Protein AF-0000000075697412 (afdb_homodimer)

Foldseek 3Di:
DFFEEEEQAQFLLLADPVVQCVLQVPFPRSSCLLNVLLVVVCVVDPDPVGHYDYQDADPDPPCVQQPDDLQATSVVSLLVSLLSLLVVCVVRVGQAYEYSYRAQLSQQNQLLVNCLVVPQQEAEEELDQAPLCDERPPPGRRNSSNRLNVLQVHYDPSNNVSGSHHYHLLRYEYEQHNDDDPVRVVVNVVSVHYYHHQVRLQVDLCVVVVSNVVSVHFEYAYEHEPLQEAVVQPNFASHHDHPHHHPVSVVRNVVVSVVRGPHRYYYYYGGGHSVVSVVVVVVVPDPPD/DDDEEEEQALFLLLADPVVQCVLQVPFPRSSCLLNVLLVVVCVVDPDPPHHYDYQDADPDPPCVQQPDDLQATSVVSLLVSLLSLLVVCVVVVHQAYEYSYRAQLSQQNVLLVNCLVQPPQEAEEEQDQAPLCDERPPPGRRNSSNRLNLLQVHYDPSNNVSGSHHDHLLRYEYEQHNDDDPVRVVVNVVSVHYYHHQVRLQVDLVVVVVSNVVSNHFEYAYEHEPLQEAVVQPNFASHHDHPHHHPVSVVRNVVVSVVPGPHRYYYYYGGGHSVVSVVVVVVVPDPPD

Solvent-accessible surface area (backbone atoms only — not comparable to full-atom values): 28966 Å² total; per-residue (Å²): 137,62,61,50,31,35,36,39,29,40,40,32,57,26,53,37,67,69,58,38,43,69,77,35,69,88,47,94,57,47,56,51,31,15,28,50,22,19,54,46,49,50,68,58,59,68,56,91,83,47,53,70,48,68,47,86,64,81,85,66,72,48,71,78,50,47,33,66,44,85,39,21,30,14,32,68,50,52,51,51,50,42,50,51,41,42,50,51,45,64,71,66,58,50,55,23,38,34,33,37,12,0,32,51,44,55,45,42,38,61,49,13,49,50,24,39,75,44,62,94,29,45,29,38,40,41,33,16,26,50,74,23,50,44,43,61,65,45,94,65,32,29,39,32,39,21,31,54,24,43,40,41,68,42,63,56,66,78,58,54,71,72,45,71,28,51,36,54,47,84,36,34,38,36,31,23,59,76,54,78,52,70,70,43,50,52,48,35,59,73,56,57,43,52,70,43,46,23,70,54,40,50,73,40,48,56,67,60,53,51,49,44,61,71,68,69,42,52,36,33,34,36,42,34,34,44,36,16,28,18,35,92,81,48,70,46,19,82,55,66,55,74,84,31,25,44,67,68,33,53,27,50,33,50,40,51,45,48,70,76,38,46,59,34,30,41,27,45,18,30,29,24,48,61,69,57,54,52,48,31,57,54,57,70,55,40,74,82,114,137,61,65,47,31,34,36,38,28,39,41,33,55,27,53,38,67,68,59,38,41,69,78,34,70,89,47,94,58,46,55,51,31,16,26,49,23,18,54,45,50,50,68,60,60,68,56,92,83,47,52,70,48,71,46,87,64,82,86,66,74,49,70,78,49,47,34,66,44,84,40,20,30,14,32,68,52,51,51,50,48,41,50,51,43,42,52,50,46,67,70,67,56,53,61,22,38,34,32,38,12,1,33,51,44,56,45,43,38,62,48,12,48,50,22,39,73,41,64,94,29,45,28,38,39,40,33,17,25,50,75,22,49,45,43,62,65,45,95,65,31,31,38,32,38,22,32,54,25,42,40,41,68,41,62,55,65,79,59,55,71,70,45,70,28,51,36,53,46,83,36,34,39,34,31,24,60,77,53,76,52,70,68,42,51,52,49,36,58,73,55,57,43,51,71,43,46,21,71,54,42,51,72,39,47,54,67,61,53,50,49,44,60,71,68,69,42,52,35,33,34,37,42,36,35,45,37,16,27,18,36,91,80,49,70,46,20,82,56,67,54,71,83,33,24,44,68,68,33,52,28,51,33,50,40,52,46,47,71,77,39,46,60,34,30,41,28,44,15,31,27,25,47,61,68,58,53,52,48,32,57,52,56,69,55,40,74,82,116

Organism: Trichomonas vaginalis (strain ATCC PRA-98 / G3) (NCBI:txid412133)

Sequence (578 aa):
MSETLRLLFPQWQGANSILLRTLAPDLKEPGFGYTLGSRMINLLVPDPNTKTATVPISMDESPEAIKTENGIFAYQEIKKNIQLALDILNKEHPKKVVTIGGECSVSLAPFAYMAGQHKDDTALIWVDAHPDINLPGNEYDGFHAMICAHAMGLGDEGILKLLPGTVSPKNTLMVGLRQFTDPAEKLRKELGIPYVSCDSANKSPDEVINWIKQSGKTKILVHLDLDALEPKDLWVALGNDPNGLHPSSVAKLLNAISKEFDLVALTIAEPFPREQMKFRSFLEELPLKMSETLRLLFPQWQGANSILLRTLAPDLKEPGFGYTLGSRMINLLVPDPNTKTATVPISMDESPEAIKTENGIFAYQEIKKNIQLALDILNKEHPKKVVTIGGECSVSLAPFAYMAGQHKDDTALIWVDAHPDINLPGNEYDGFHAMICAHAMGLGDEGILKLLPGTVSPKNTLMVGLRQFTDPAEKLRKELGIPYVSCDSANKSPDEVINWIKQSGKTKILVHLDLDALEPKDLWVALGNDPNGLHPSSVAKLLNAISKEFDLVALTIAEPFPREQMKFRSFLEELPLK

Secondary structure (DSSP, 8-state):
----EEEEE---TTS-HHHHHHH-TT-S-HHHHHHHHHHHHHHHS--TTSEEEE-------STTTT--BTTBTTHHHHHHHHHHHHHHHHHH--SSEEEEESSGGGGHHHHHHHHHHTTT-EEEEEESSS-----TTSS---GGGSHHHHHTT-S-HHHHTT-S----GGGEEEES-----HHHHHHHHHHT--EE-HHHHHH-THHHHHHHHHHT--EEEEEEEGGGB-TTT---SS---SS-B-HHHHHHHHHHHHHHSEEEEEEEE----HHHHHHHHHHHHS---/----EEEEE---TTS-HHHHHHH-TT-S-HHHHHHHHHHHHHHHS--TTSEEEE-------STTTT--BTTBTTHHHHHHHHHHHHHHHHHH--SSEEEEESSGGGGHHHHHHHHHHTTT-EEEEEESSS-----TTSS---GGGSHHHHHTT-S-HHHHTT-S----GGGEEEES-----HHHHHHHHHHT--EE-HHHHHH-THHHHHHHHHHT--EEEEEEEGGGB-TTT---SS---SS-B-HHHHHHHHHHHHHHSEEEEEEEE----HHHHHHHHHHHHS---

InterPro domains:
  IPR006035 Ureohydrolase [PF00491] (80-271)
  IPR006035 Ureohydrolase [PS51409] (1-289)
  IPR006035 Ureohydrolase [PTHR43782] (62-274)
  IPR023696 Ureohydrolase domain superfamily [SSF52768] (68-275)

Nearest PDB structures (foldseek):
  6ksy-assembly2_C-2  TM=8.943E-01  e=3.164E-24  Zymomonas mobilis subsp. mobilis ZM4 = ATCC 31821
  5zeh-assembly1_B  TM=8.118E-01  e=1.499E-17  Entamoeba histolytica
  5zeh-assembly1_A  TM=7.726E-01  e=4.976E-17  Entamoeba histolytica
  2ef4-assembly1_A  TM=7.203E-01  e=5.007E-14  Thermus thermophilus
  3pzl-assembly1_B  TM=6.270E-01  e=3.942E-10  Thermoplasma volcanium GSS1

pLDDT: mean 94.39, std 6.9, range [34.75, 98.94]

Structure (mmCIF, N/CA/C/O backbone):
data_AF-0000000075697412-model_v1
#
loop_
_entity.id
_entity.type
_entity.pdbx_description
1 polymer 'Arginase family protein'
#
loop_
_atom_site.group_PDB
_atom_site.id
_atom_site.type_symbol
_atom_site.label_atom_id
_atom_site.label_alt_id
_atom_site.label_comp_id
_atom_site.label_asym_id
_atom_site.label_entity_id
_atom_site.label_seq_id
_atom_site.pdbx_PDB_ins_code
_atom_site.Cartn_x
_atom_site.Cartn_y
_atom_site.Cartn_z
_atom_site.occupancy
_atom_site.B_iso_or_equiv
_atom_site.auth_seq_id
_atom_site.auth_comp_id
_atom_site.auth_asym_id
_atom_site.auth_atom_id
_atom_site.pdbx_PDB_model_num
ATOM 1 N N . MET A 1 1 ? -4.066 -34.062 10.148 1 35.75 1 MET A N 1
ATOM 2 C CA . MET A 1 1 ? -4.078 -33.812 8.711 1 35.75 1 MET A CA 1
ATOM 3 C C . MET A 1 1 ? -3.926 -32.312 8.406 1 35.75 1 MET A C 1
ATOM 5 O O . MET A 1 1 ? -4.719 -31.5 8.875 1 35.75 1 MET A O 1
ATOM 9 N N . SER A 1 2 ? -2.832 -31.719 7.887 1 47.72 2 SER A N 1
ATOM 10 C CA . SER A 1 2 ? -2.209 -30.453 8.242 1 47.72 2 SER A CA 1
ATOM 11 C C . SER A 1 2 ? -2.816 -29.297 7.453 1 47.72 2 SER A C 1
ATOM 13 O O . SER A 1 2 ? -3.326 -29.484 6.352 1 47.72 2 SER A O 1
ATOM 15 N N . GLU A 1 3 ? -2.637 -28.078 8.008 1 82.81 3 GLU A N 1
ATOM 16 C CA . GLU A 1 3 ? -2.945 -26.688 8.336 1 82.81 3 GLU A CA 1
ATOM 17 C C . GLU A 1 3 ? -2.248 -25.719 7.375 1 82.81 3 GLU A C 1
ATOM 19 O O . GLU A 1 3 ? -1.108 -25.969 6.969 1 82.81 3 GLU A O 1
ATOM 24 N N . THR A 1 4 ? -2.793 -24.969 6.48 1 94.56 4 THR A N 1
ATOM 25 C CA . THR A 1 4 ? -2.324 -24.031 5.469 1 94.56 4 THR A CA 1
ATOM 26 C C . THR A 1 4 ? -1.161 -23.203 6 1 94.56 4 THR A C 1
ATOM 28 O O . THR A 1 4 ? -1.212 -22.703 7.125 1 94.56 4 THR A O 1
ATOM 31 N N . LEU A 1 5 ? -0.033 -23.297 5.227 1 97.25 5 LEU A N 1
ATOM 32 C CA . LEU A 1 5 ? 1.074 -22.391 5.508 1 97.25 5 LEU A CA 1
ATOM 33 C C . LEU A 1 5 ? 1.019 -21.172 4.598 1 97.25 5 LEU A C 1
ATOM 35 O O . LEU A 1 5 ? 0.91 -21.297 3.375 1 97.25 5 LEU A O 1
ATOM 39 N N . ARG A 1 6 ? 0.982 -20.062 5.211 1 96.94 6 ARG A N 1
ATOM 40 C CA . ARG A 1 6 ? 1.225 -18.828 4.465 1 96.94 6 ARG A CA 1
ATOM 41 C C . ARG A 1 6 ? 2.719 -18.562 4.336 1 96.94 6 ARG A C 1
ATOM 43 O O . ARG A 1 6 ? 3.402 -18.328 5.336 1 96.94 6 ARG A O 1
ATOM 50 N N . LEU A 1 7 ? 3.225 -18.594 3.166 1 97.12 7 LEU A N 1
ATOM 51 C CA . LEU A 1 7 ? 4.645 -18.391 2.887 1 97.12 7 LEU A CA 1
ATOM 52 C C . LEU A 1 7 ? 4.887 -17 2.289 1 97.12 7 LEU A C 1
ATOM 54 O O . LEU A 1 7 ? 4.555 -16.75 1.128 1 97.12 7 LEU A O 1
ATOM 58 N N . LEU A 1 8 ? 5.367 -16.109 3.078 1 96.62 8 LEU A N 1
ATOM 59 C CA . LEU A 1 8 ? 5.789 -14.797 2.578 1 96.62 8 LEU A CA 1
ATOM 60 C C . LEU A 1 8 ? 7.148 -14.898 1.891 1 96.62 8 LEU A C 1
ATOM 62 O O . LEU A 1 8 ? 8.148 -15.258 2.521 1 96.62 8 LEU A O 1
ATOM 66 N N . PHE A 1 9 ? 7.164 -14.609 0.629 1 98.06 9 PHE A N 1
ATOM 67 C CA . PHE A 1 9 ? 8.344 -14.797 -0.2 1 98.06 9 PHE A CA 1
ATOM 68 C C . PHE A 1 9 ? 8.641 -13.555 -1.027 1 98.06 9 PHE A C 1
ATOM 70 O O . PHE A 1 9 ? 8.438 -13.547 -2.244 1 98.06 9 PHE A O 1
ATOM 77 N N . PRO A 1 10 ? 9.203 -12.461 -0.379 1 97.06 10 PRO A N 1
ATOM 78 C CA . PRO A 1 10 ? 9.336 -11.156 -1.026 1 97.06 10 PRO A CA 1
ATOM 79 C C . PRO A 1 10 ? 10.547 -11.078 -1.956 1 97.06 10 PRO A C 1
ATOM 81 O O . PRO A 1 10 ? 11.305 -10.109 -1.907 1 97.06 10 PRO A O 1
ATOM 84 N N . GLN A 1 11 ? 10.68 -12.078 -2.801 1 97.31 11 GLN A N 1
ATOM 85 C CA . GLN A 1 11 ? 11.82 -12.156 -3.709 1 97.31 11 GLN A CA 1
ATOM 86 C C . GLN A 1 11 ? 11.656 -11.188 -4.883 1 97.31 11 GLN A C 1
ATOM 88 O O . GLN A 1 11 ? 10.57 -11.07 -5.445 1 97.31 11 GLN A O 1
ATOM 93 N N . TRP A 1 12 ? 12.789 -10.461 -5.191 1 95.62 12 TRP A N 1
ATOM 94 C CA . TRP A 1 12 ? 12.781 -9.508 -6.301 1 95.62 12 TRP A CA 1
ATOM 95 C C . TRP A 1 12 ? 13.766 -9.938 -7.387 1 95.62 12 TRP A C 1
ATOM 97 O O . TRP A 1 12 ? 13.68 -9.477 -8.523 1 95.62 12 TRP A O 1
ATOM 107 N N . GLN A 1 13 ? 14.57 -10.844 -7.148 1 95.69 13 GLN A N 1
ATOM 108 C CA . GLN A 1 13 ? 15.773 -11.109 -7.926 1 95.69 13 GLN A CA 1
ATOM 109 C C . GLN A 1 13 ? 15.445 -11.836 -9.227 1 95.69 13 GLN A C 1
ATOM 111 O O . GLN A 1 13 ? 16.281 -11.945 -10.117 1 95.69 13 GLN A O 1
ATOM 116 N N . GLY A 1 14 ? 14.273 -12.336 -9.336 1 95.56 14 GLY A N 1
ATOM 117 C CA . GLY A 1 14 ? 13.914 -12.984 -10.578 1 95.56 14 GLY A CA 1
ATOM 118 C C . GLY A 1 14 ? 13.828 -12.023 -11.75 1 95.56 14 GLY A C 1
ATOM 119 O O . GLY A 1 14 ? 13.883 -12.438 -12.914 1 95.56 14 GLY A O 1
ATOM 120 N N . ALA A 1 15 ? 13.578 -10.797 -11.398 1 92.06 15 ALA A N 1
ATOM 121 C CA . ALA A 1 15 ? 13.469 -9.781 -12.445 1 92.06 15 ALA A CA 1
ATOM 122 C C . ALA A 1 15 ? 14.789 -9.039 -12.625 1 92.06 15 ALA A C 1
ATOM 124 O O . ALA A 1 15 ? 15.359 -8.531 -11.656 1 92.06 15 ALA A O 1
ATOM 125 N N . ASN A 1 16 ? 15.266 -9.031 -13.805 1 85.62 16 ASN A N 1
ATOM 126 C CA . ASN A 1 16 ? 16.5 -8.32 -14.109 1 85.62 16 ASN A CA 1
ATOM 127 C C . ASN A 1 16 ? 16.375 -6.824 -13.859 1 85.62 16 ASN A C 1
ATOM 129 O O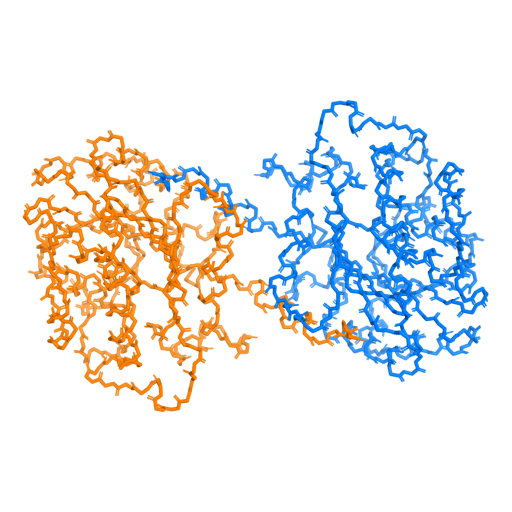 . ASN A 1 16 ? 15.391 -6.203 -14.273 1 85.62 16 ASN A O 1
ATOM 133 N N . SER A 1 17 ? 17.453 -6.293 -13.25 1 78 17 SER A N 1
ATOM 134 C CA . SER A 1 17 ? 17.438 -4.891 -12.836 1 78 17 SER A CA 1
ATOM 135 C C . SER A 1 17 ? 17.312 -3.963 -14.039 1 78 17 SER A C 1
ATOM 137 O O . SER A 1 17 ? 16.688 -2.91 -13.961 1 78 17 SER A O 1
ATOM 139 N N . ILE A 1 18 ? 17.922 -4.402 -15.109 1 78.44 18 ILE A N 1
ATOM 140 C CA . ILE A 1 18 ? 17.891 -3.57 -16.312 1 78.44 18 ILE A CA 1
ATOM 141 C C . ILE A 1 18 ? 16.469 -3.459 -16.844 1 78.44 18 ILE A C 1
ATOM 143 O O . ILE A 1 18 ? 16 -2.361 -17.156 1 78.44 18 ILE A O 1
ATOM 147 N N . LEU A 1 19 ? 15.805 -4.57 -16.906 1 80.38 19 LEU A N 1
ATOM 148 C CA . LEU A 1 19 ? 14.422 -4.562 -17.359 1 80.38 19 LEU A CA 1
ATOM 149 C C . LEU A 1 19 ? 13.555 -3.713 -16.422 1 80.38 19 LEU A C 1
ATOM 151 O O . LEU A 1 19 ? 12.734 -2.916 -16.891 1 80.38 19 LEU A O 1
ATOM 155 N N . LEU A 1 20 ? 13.742 -3.848 -15.148 1 83.31 20 LEU A N 1
ATOM 156 C CA . LEU A 1 20 ? 12.945 -3.113 -14.172 1 83.31 20 LEU A CA 1
ATOM 157 C C . LEU A 1 20 ? 13.148 -1.609 -14.328 1 83.31 20 LEU A C 1
ATOM 159 O O . LEU A 1 20 ? 12.18 -0.841 -14.273 1 83.31 20 LEU A O 1
ATOM 163 N N . ARG A 1 21 ? 14.352 -1.241 -14.578 1 82.69 21 ARG A N 1
ATOM 164 C CA . ARG A 1 21 ? 14.656 0.177 -14.75 1 82.69 21 ARG A CA 1
ATOM 165 C C . ARG A 1 21 ? 14.047 0.72 -16.031 1 82.69 21 ARG A C 1
ATOM 167 O O . ARG A 1 21 ? 13.648 1.886 -16.094 1 82.69 21 ARG A O 1
ATOM 174 N N . THR A 1 22 ? 13.945 -0.164 -16.984 1 82.69 22 THR A N 1
ATOM 175 C CA . THR A 1 22 ? 13.336 0.23 -18.25 1 82.69 22 THR A CA 1
ATOM 176 C C . THR A 1 22 ? 11.828 0.414 -18.094 1 82.69 22 THR A C 1
ATOM 178 O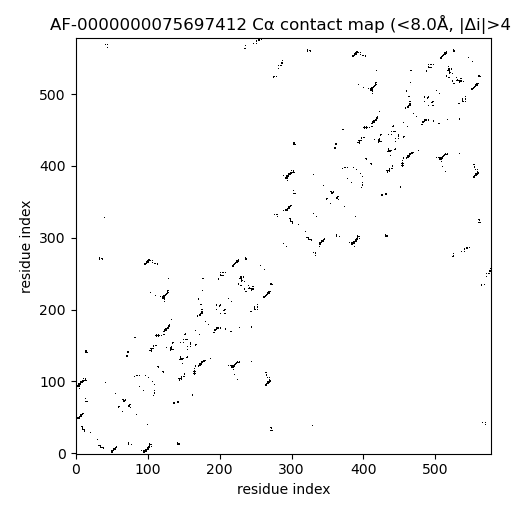 O . THR A 1 22 ? 11.25 1.361 -18.625 1 82.69 22 THR A O 1
ATOM 181 N N . LEU A 1 23 ? 11.234 -0.452 -17.328 1 81.94 23 LEU A N 1
ATOM 182 C CA . LEU A 1 23 ? 9.781 -0.455 -17.172 1 81.94 23 LEU A CA 1
ATOM 183 C C . LEU A 1 23 ? 9.344 0.571 -16.141 1 81.94 23 LEU A C 1
ATOM 185 O O . LEU A 1 23 ? 8.188 1 -16.141 1 81.94 23 LEU A O 1
ATOM 189 N N . ALA A 1 24 ? 10.227 0.99 -15.242 1 84.62 24 ALA A N 1
ATOM 190 C CA . ALA A 1 24 ? 9.93 1.959 -14.195 1 84.62 24 ALA A CA 1
ATOM 191 C C . ALA A 1 24 ? 11.086 2.938 -14 1 84.62 24 ALA A C 1
ATOM 193 O O . ALA A 1 24 ? 11.68 3.002 -12.922 1 84.62 24 ALA A O 1
ATOM 194 N N . PRO A 1 25 ? 11.297 3.768 -15.008 1 82.62 25 PRO A N 1
ATOM 195 C CA . PRO A 1 25 ? 12.461 4.656 -14.961 1 82.62 25 PRO A CA 1
ATOM 196 C C . PRO A 1 25 ? 12.344 5.73 -13.883 1 82.62 25 PRO A C 1
ATOM 198 O O . PRO A 1 25 ? 13.352 6.309 -13.477 1 82.62 25 PRO A O 1
ATOM 201 N N . ASP A 1 26 ? 11.203 5.906 -13.422 1 82.94 26 ASP A N 1
ATOM 202 C CA . ASP A 1 26 ? 10.969 6.988 -12.469 1 82.94 26 ASP A CA 1
ATOM 203 C C . ASP A 1 26 ? 11.203 6.516 -11.031 1 82.94 26 ASP A C 1
ATOM 205 O O . ASP A 1 26 ? 11.219 7.324 -10.102 1 82.94 26 ASP A O 1
ATOM 209 N N . LEU A 1 27 ? 11.438 5.199 -10.906 1 86.19 27 LEU A N 1
ATOM 210 C CA . LEU A 1 27 ? 11.578 4.645 -9.562 1 86.19 27 LEU A CA 1
ATOM 211 C C . LEU A 1 27 ? 13.047 4.418 -9.227 1 86.19 27 LEU A C 1
ATOM 213 O O . LEU A 1 27 ? 13.812 3.918 -10.055 1 86.19 27 LEU A O 1
ATOM 217 N N . LYS A 1 28 ? 13.477 4.816 -8.016 1 80.38 28 LYS A N 1
ATOM 218 C CA . LYS A 1 28 ? 14.859 4.727 -7.559 1 80.38 28 LYS A CA 1
ATOM 219 C C . LYS A 1 28 ? 15.297 3.273 -7.406 1 80.38 28 LYS A C 1
ATOM 221 O O . LYS A 1 28 ? 16.391 2.9 -7.828 1 80.38 28 LYS A O 1
ATOM 226 N N . GLU A 1 29 ? 14.523 2.354 -6.844 1 83.94 29 GLU A N 1
ATOM 227 C CA . GLU A 1 29 ? 14.805 0.948 -6.57 1 83.94 29 GLU A CA 1
ATOM 228 C C . GLU A 1 29 ? 13.656 0.054 -7.016 1 83.94 29 GLU A C 1
ATOM 230 O O . GLU A 1 29 ? 12.961 -0.53 -6.18 1 83.94 29 GLU A O 1
ATOM 235 N N . PRO A 1 30 ? 13.648 -0.165 -8.305 1 84.06 30 PRO A N 1
ATOM 236 C CA . PRO A 1 30 ? 12.469 -0.869 -8.797 1 84.06 30 PRO A CA 1
ATOM 237 C C . PRO A 1 30 ? 12.375 -2.303 -8.281 1 84.06 30 PRO A C 1
ATOM 239 O O . PRO A 1 30 ? 11.273 -2.822 -8.078 1 84.06 30 PRO A O 1
ATOM 242 N N . GLY A 1 31 ? 13.516 -2.934 -8.109 1 85.06 31 GLY A N 1
ATOM 243 C CA . GLY A 1 31 ? 13.461 -4.281 -7.562 1 85.06 31 GLY A CA 1
ATOM 244 C C . GLY A 1 31 ? 12.766 -4.352 -6.219 1 85.06 31 GLY A C 1
ATOM 245 O O . GLY A 1 31 ? 12.062 -5.32 -5.934 1 85.06 31 GLY A O 1
ATOM 246 N N . PHE A 1 32 ? 12.875 -3.314 -5.457 1 88.31 32 PHE A N 1
ATOM 247 C CA . PHE A 1 32 ? 12.242 -3.23 -4.145 1 88.31 32 PHE A CA 1
ATOM 248 C C . PHE A 1 32 ? 10.727 -3.256 -4.27 1 88.31 32 PHE A C 1
ATOM 250 O O . PHE A 1 32 ? 10.023 -3.594 -3.314 1 88.31 32 PHE A O 1
ATOM 257 N N . GLY A 1 33 ? 10.328 -2.92 -5.441 1 92.62 33 GLY A N 1
ATOM 258 C CA . GLY A 1 33 ? 8.891 -2.918 -5.672 1 92.62 33 GLY A CA 1
ATOM 259 C C . GLY A 1 33 ? 8.242 -4.27 -5.426 1 92.62 33 GLY A C 1
ATOM 260 O O . GLY A 1 33 ? 7.164 -4.348 -4.836 1 92.62 33 GLY A O 1
ATOM 261 N N . TYR A 1 34 ? 8.914 -5.289 -5.773 1 94.44 34 TYR A N 1
ATOM 262 C CA . TYR A 1 34 ? 8.375 -6.629 -5.578 1 94.44 34 TYR A CA 1
ATOM 263 C C . TYR A 1 34 ? 8.375 -7.012 -4.102 1 94.44 34 TYR A C 1
ATOM 265 O O . TYR A 1 34 ? 7.445 -7.66 -3.621 1 94.44 34 TYR A O 1
ATOM 273 N N . THR A 1 35 ? 9.414 -6.602 -3.461 1 94.19 35 THR A N 1
ATOM 274 C CA . THR A 1 35 ? 9.484 -6.84 -2.023 1 94.19 35 THR A CA 1
ATOM 275 C C . THR A 1 35 ? 8.375 -6.082 -1.298 1 94.19 35 THR A C 1
ATOM 277 O O . THR A 1 35 ? 7.641 -6.66 -0.497 1 94.19 35 THR A O 1
ATOM 280 N N . LEU A 1 36 ? 8.25 -4.848 -1.638 1 93.62 36 LEU A N 1
ATOM 281 C CA . LEU A 1 36 ? 7.23 -4.012 -1.012 1 93.62 36 LEU A CA 1
ATOM 282 C C . LEU A 1 36 ? 5.832 -4.539 -1.32 1 93.62 36 LEU A C 1
ATOM 284 O O . LEU A 1 36 ? 4.969 -4.574 -0.44 1 93.62 36 LEU A O 1
ATOM 288 N N . GLY A 1 37 ? 5.637 -4.898 -2.568 1 94.81 37 GLY A N 1
ATOM 289 C CA . GLY A 1 37 ? 4.34 -5.43 -2.967 1 94.81 37 GLY A CA 1
ATOM 290 C C . GLY A 1 37 ? 3.92 -6.645 -2.164 1 94.81 37 GLY A C 1
ATOM 291 O O . GLY A 1 37 ? 2.779 -6.73 -1.708 1 94.81 37 GLY A O 1
ATOM 292 N N . SER A 1 38 ? 4.816 -7.535 -2.014 1 93.81 38 SER A N 1
ATOM 293 C CA . SER A 1 38 ? 4.543 -8.734 -1.233 1 93.81 38 SER A CA 1
ATOM 294 C C . SER A 1 38 ? 4.215 -8.391 0.216 1 93.81 38 SER A C 1
ATOM 296 O O . SER A 1 38 ? 3.246 -8.906 0.778 1 93.81 38 SER A O 1
ATOM 298 N N . ARG A 1 39 ? 4.957 -7.5 0.779 1 90.94 39 ARG A N 1
ATOM 299 C CA . ARG A 1 39 ? 4.742 -7.102 2.166 1 90.94 39 ARG A CA 1
ATOM 300 C C . ARG A 1 39 ? 3.391 -6.414 2.338 1 90.94 39 ARG A C 1
ATOM 302 O O . ARG A 1 39 ? 2.74 -6.562 3.375 1 90.94 39 ARG A O 1
ATOM 309 N N . MET A 1 40 ? 3.041 -5.73 1.374 1 92.62 40 MET A N 1
ATOM 310 C CA . MET A 1 40 ? 1.782 -4.992 1.441 1 92.62 40 MET A CA 1
ATOM 311 C C . MET A 1 40 ? 0.592 -5.945 1.443 1 92.62 40 MET A C 1
ATOM 313 O O . MET A 1 40 ? -0.424 -5.676 2.088 1 92.62 40 MET A O 1
ATOM 317 N N . ILE A 1 41 ? 0.691 -7.055 0.687 1 92.44 41 ILE A N 1
ATOM 318 C CA . ILE A 1 41 ? -0.402 -8.023 0.676 1 92.44 41 ILE A CA 1
ATOM 319 C C . ILE A 1 41 ? -0.656 -8.531 2.094 1 92.44 41 ILE A C 1
ATOM 321 O O . ILE A 1 41 ? -1.808 -8.68 2.508 1 92.44 41 ILE A O 1
ATOM 325 N N . ASN A 1 42 ? 0.403 -8.711 2.727 1 83.88 42 ASN A N 1
ATOM 326 C CA . ASN A 1 42 ? 0.265 -9.156 4.109 1 83.88 42 ASN A CA 1
ATOM 327 C C . ASN A 1 42 ? -0.454 -8.117 4.965 1 83.88 42 ASN A C 1
ATOM 329 O O . ASN A 1 42 ? -1.178 -8.461 5.898 1 83.88 42 ASN A O 1
ATOM 333 N N . LEU A 1 43 ? -0.295 -6.859 4.699 1 87.06 43 LEU A N 1
ATOM 334 C CA . LEU A 1 43 ? -0.981 -5.777 5.398 1 87.06 43 LEU A CA 1
ATOM 335 C C . LEU A 1 43 ? -2.447 -5.707 4.984 1 87.06 43 LEU A C 1
ATOM 337 O O . LEU A 1 43 ? -3.316 -5.414 5.809 1 87.06 43 LEU A O 1
ATOM 341 N N . LEU A 1 44 ? -2.67 -5.98 3.773 1 91.69 44 LEU A N 1
ATOM 342 C CA . LEU A 1 44 ? -4.012 -5.855 3.213 1 91.69 44 LEU A CA 1
ATOM 343 C C . LEU A 1 44 ? -4.91 -6.984 3.699 1 91.69 44 LEU A C 1
ATOM 345 O O . LEU A 1 44 ? -6.098 -6.77 3.965 1 91.69 44 LEU A O 1
ATOM 349 N N . VAL A 1 45 ? -4.391 -8.141 3.799 1 89.44 45 VAL A N 1
ATOM 350 C CA . VAL A 1 45 ? -5.191 -9.281 4.23 1 89.44 45 VAL A CA 1
ATOM 351 C C . VAL A 1 45 ? -4.453 -10.047 5.328 1 89.44 45 VAL A C 1
ATOM 353 O O . VAL A 1 45 ? -4.023 -11.188 5.121 1 89.44 45 VAL A O 1
ATOM 356 N N . PRO A 1 46 ? -4.469 -9.398 6.461 1 79.44 46 PRO A N 1
ATOM 357 C CA . PRO A 1 46 ? -3.869 -10.109 7.59 1 79.44 46 PRO A CA 1
ATOM 358 C C . PRO A 1 46 ? -4.695 -11.312 8.031 1 79.44 46 PRO A C 1
ATOM 360 O O . PRO A 1 46 ? -5.926 -11.297 7.918 1 79.44 46 PRO A O 1
ATOM 363 N N . ASP A 1 47 ? -4.023 -12.406 8.328 1 82.81 47 ASP A N 1
ATOM 364 C CA . ASP A 1 47 ? -4.66 -13.578 8.906 1 82.81 47 ASP A CA 1
ATOM 365 C C . ASP A 1 47 ? -3.838 -14.125 10.07 1 82.81 47 ASP A C 1
ATOM 367 O O . ASP A 1 47 ? -2.969 -14.984 9.883 1 82.81 47 ASP A O 1
ATOM 371 N N . PRO A 1 48 ? -4.176 -13.703 11.227 1 77.69 48 PRO A N 1
ATOM 372 C CA . PRO A 1 48 ? -3.385 -14.125 12.391 1 77.69 48 PRO A CA 1
ATOM 373 C C . PRO A 1 48 ? -3.582 -15.602 12.734 1 77.69 48 PRO A C 1
ATOM 375 O O . PRO A 1 48 ? -2.818 -16.156 13.523 1 77.69 48 PRO A O 1
ATOM 378 N N . ASN A 1 49 ? -4.516 -16.203 12.141 1 85.69 49 ASN A N 1
ATOM 379 C CA . ASN A 1 49 ? -4.816 -17.578 12.5 1 85.69 49 ASN A CA 1
ATOM 380 C C . ASN A 1 49 ? -4.047 -18.578 11.633 1 85.69 49 ASN A C 1
ATOM 382 O O . ASN A 1 49 ? -3.953 -19.75 11.961 1 85.69 49 ASN A O 1
ATOM 386 N N . THR A 1 50 ? -3.543 -18.078 10.586 1 88.06 50 THR A N 1
ATOM 387 C CA . THR A 1 50 ? -2.777 -18.953 9.695 1 88.06 50 THR A CA 1
ATOM 388 C C . THR A 1 50 ? -1.283 -18.844 9.992 1 88.06 50 THR A C 1
ATOM 390 O O . THR A 1 50 ? -0.757 -17.75 10.18 1 88.06 50 THR A O 1
ATOM 393 N N . LYS A 1 51 ? -0.724 -20.047 10.164 1 93.56 51 LYS A N 1
ATOM 394 C CA . LYS A 1 51 ? 0.724 -20.047 10.352 1 93.56 51 LYS A CA 1
ATOM 395 C C . LYS A 1 51 ? 1.431 -19.375 9.18 1 93.56 51 LYS A C 1
ATOM 397 O O . LYS A 1 51 ? 1.148 -19.672 8.023 1 93.56 51 LYS A O 1
ATOM 402 N N . THR A 1 52 ? 2.303 -18.406 9.492 1 94 52 THR A N 1
ATOM 403 C CA . THR A 1 52 ? 3.008 -17.641 8.469 1 94 52 THR A CA 1
ATOM 404 C C . THR A 1 52 ? 4.52 -17.797 8.625 1 94 52 THR A C 1
ATOM 406 O O . THR A 1 52 ? 5.039 -17.75 9.742 1 94 52 THR A O 1
ATOM 409 N N . ALA A 1 53 ? 5.219 -18.125 7.574 1 96.19 53 ALA A N 1
ATOM 410 C CA . ALA A 1 53 ? 6.68 -18.125 7.523 1 96.19 53 ALA A CA 1
ATOM 411 C C . ALA A 1 53 ? 7.195 -17.203 6.43 1 96.19 53 ALA A C 1
ATOM 413 O O . ALA A 1 53 ? 6.57 -17.078 5.371 1 96.19 53 ALA A O 1
ATOM 414 N N . THR A 1 54 ? 8.297 -16.578 6.684 1 96.81 54 THR A N 1
ATOM 415 C CA . THR A 1 54 ? 8.883 -15.641 5.73 1 96.81 54 THR A CA 1
ATOM 416 C C . THR A 1 54 ? 10.234 -16.156 5.238 1 96.81 54 THR A C 1
ATOM 418 O O . THR A 1 54 ? 11.086 -16.547 6.039 1 96.81 54 THR A O 1
ATOM 421 N N . VAL A 1 55 ? 10.391 -16.219 3.934 1 98.31 55 VAL A N 1
ATOM 422 C CA . VAL A 1 55 ? 11.703 -16.516 3.359 1 98.31 55 VAL A CA 1
ATOM 423 C C . VAL A 1 55 ? 12.594 -15.281 3.451 1 98.31 55 VAL A C 1
ATOM 425 O O . VAL A 1 55 ? 12.25 -14.219 2.932 1 98.31 55 VAL A O 1
ATOM 428 N N . PRO A 1 56 ? 13.695 -15.367 4.105 1 97.5 56 PRO A N 1
ATOM 429 C CA . PRO A 1 56 ? 14.578 -14.203 4.219 1 97.5 56 PRO A CA 1
ATOM 430 C C . PRO A 1 56 ? 15.281 -13.859 2.904 1 97.5 56 PRO A C 1
ATOM 432 O O . PRO A 1 56 ? 16.141 -14.617 2.447 1 97.5 56 PRO A O 1
ATOM 435 N N . ILE A 1 57 ? 14.93 -12.812 2.307 1 96.94 57 ILE A N 1
ATOM 436 C CA . ILE A 1 57 ? 15.453 -12.422 1.002 1 96.94 57 ILE A CA 1
ATOM 437 C C . ILE A 1 57 ? 16.453 -11.281 1.168 1 96.94 57 ILE A C 1
ATOM 439 O O . ILE A 1 57 ? 16.156 -10.273 1.816 1 96.94 57 ILE A O 1
ATOM 443 N N . SER A 1 58 ? 17.594 -11.406 0.579 1 94.62 58 SER A N 1
ATOM 444 C CA . SER A 1 58 ? 18.625 -10.359 0.592 1 94.62 58 SER A CA 1
ATOM 445 C C . SER A 1 58 ? 18.266 -9.234 -0.366 1 94.62 58 SER A C 1
ATOM 447 O O . SER A 1 58 ? 17.766 -9.477 -1.466 1 94.62 58 SER A O 1
ATOM 449 N N . MET A 1 59 ? 18.578 -7.98 0.068 1 90.62 59 MET A N 1
ATOM 450 C CA . MET A 1 59 ? 18.391 -6.824 -0.806 1 90.62 59 MET A CA 1
ATOM 451 C C . MET A 1 59 ? 19.719 -6.363 -1.387 1 90.62 59 MET A C 1
ATOM 453 O O . MET A 1 59 ? 19.812 -5.266 -1.936 1 90.62 59 MET A O 1
ATOM 457 N N . ASP A 1 60 ? 20.75 -7.242 -1.274 1 91.06 60 ASP A N 1
ATOM 458 C CA . ASP A 1 60 ? 22.078 -6.938 -1.8 1 91.06 60 ASP A CA 1
ATOM 459 C C . ASP A 1 60 ? 22.062 -6.832 -3.322 1 91.06 60 ASP A C 1
ATOM 461 O O . ASP A 1 60 ? 21.703 -7.789 -4.012 1 91.06 60 ASP A O 1
ATOM 465 N N . GLU A 1 61 ? 22.469 -5.668 -3.848 1 88.94 61 GLU A N 1
ATOM 466 C CA . GLU A 1 61 ? 22.484 -5.438 -5.289 1 88.94 61 GLU A CA 1
ATOM 467 C C . GLU A 1 61 ? 23.906 -5.32 -5.816 1 88.94 61 GLU A C 1
ATOM 469 O O . GLU A 1 61 ? 24.125 -4.801 -6.91 1 88.94 61 GLU A O 1
ATOM 474 N N . SER A 1 62 ? 24.828 -5.703 -4.945 1 92.75 62 SER A N 1
ATOM 475 C CA . SER A 1 62 ? 26.203 -5.676 -5.422 1 92.75 62 SER A CA 1
ATOM 476 C C . SER A 1 62 ? 26.359 -6.492 -6.699 1 92.75 62 SER A C 1
ATOM 478 O O . SER A 1 62 ? 25.578 -7.402 -6.965 1 92.75 62 SER A O 1
ATOM 480 N N . PRO A 1 63 ? 27.344 -6.148 -7.52 1 93.5 63 PRO A N 1
ATOM 481 C CA . PRO A 1 63 ? 27.562 -6.891 -8.766 1 93.5 63 PRO A CA 1
ATOM 482 C C . PRO A 1 63 ? 27.688 -8.398 -8.539 1 93.5 63 PRO A C 1
ATOM 484 O O . PRO A 1 63 ? 27.203 -9.18 -9.367 1 93.5 63 PRO A O 1
ATOM 487 N N . GLU A 1 64 ? 28.234 -8.789 -7.438 1 95.25 64 GLU A N 1
ATOM 488 C CA . GLU A 1 64 ? 28.391 -10.211 -7.129 1 95.25 64 GLU A CA 1
ATOM 489 C C . GLU A 1 64 ? 27.031 -10.844 -6.809 1 95.25 64 GLU A C 1
ATOM 491 O O . GLU A 1 64 ? 26.734 -11.953 -7.254 1 95.25 64 GLU A O 1
ATOM 496 N N . ALA A 1 65 ? 26.219 -10.18 -6.129 1 93.44 65 ALA A N 1
ATOM 497 C CA . ALA A 1 65 ? 24.922 -10.695 -5.68 1 93.44 65 ALA A CA 1
ATOM 498 C C . ALA A 1 65 ? 23.953 -10.844 -6.848 1 93.44 65 ALA A C 1
ATOM 500 O O . ALA A 1 65 ? 23.109 -11.734 -6.848 1 93.44 65 ALA A O 1
ATOM 501 N N . ILE A 1 66 ? 24.141 -9.992 -7.891 1 93.94 66 ILE A N 1
ATOM 502 C CA . ILE A 1 66 ? 23.172 -9.992 -8.969 1 93.94 66 ILE A CA 1
ATOM 503 C C . ILE A 1 66 ? 23.812 -10.523 -10.25 1 93.94 66 ILE A C 1
ATOM 505 O O . ILE A 1 66 ? 23.297 -10.289 -11.352 1 93.94 66 ILE A O 1
ATOM 509 N N . LYS A 1 67 ? 24.875 -11.188 -10.125 1 95.5 67 LYS A N 1
ATOM 510 C CA . LYS A 1 67 ? 25.609 -11.703 -11.273 1 95.5 67 LYS A CA 1
ATOM 511 C C . LYS A 1 67 ? 24.797 -12.75 -12.031 1 95.5 67 LYS A C 1
ATOM 513 O O . LYS A 1 67 ? 24.188 -13.617 -11.422 1 95.5 67 LYS A O 1
ATOM 518 N N . THR A 1 68 ? 24.75 -12.602 -13.344 1 96.31 68 THR A N 1
ATOM 519 C CA . THR A 1 68 ? 24.141 -13.625 -14.188 1 96.31 68 THR A CA 1
ATOM 520 C C . THR A 1 68 ? 25.062 -14.828 -14.328 1 96.31 68 THR A C 1
ATOM 522 O O . THR A 1 68 ? 26.25 -14.68 -14.648 1 96.31 68 THR A O 1
ATOM 525 N N . GLU A 1 69 ? 24.594 -15.93 -13.906 1 97.25 69 GLU A N 1
ATOM 526 C CA . GL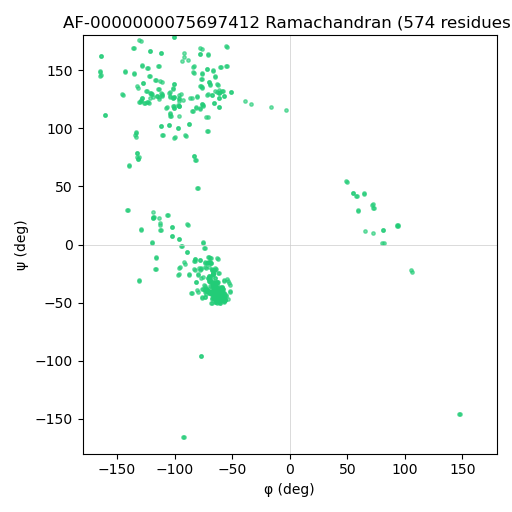U A 1 69 ? 25.25 -17.219 -14.117 1 97.25 69 GLU A CA 1
ATOM 527 C C . GLU A 1 69 ? 24.312 -18.234 -14.734 1 97.25 69 GLU A C 1
ATOM 529 O O . GLU A 1 69 ? 23.109 -18.25 -14.414 1 97.25 69 GLU A O 1
ATOM 534 N N . ASN A 1 70 ? 24.812 -19.047 -15.719 1 97.25 70 ASN A N 1
ATOM 535 C CA . ASN A 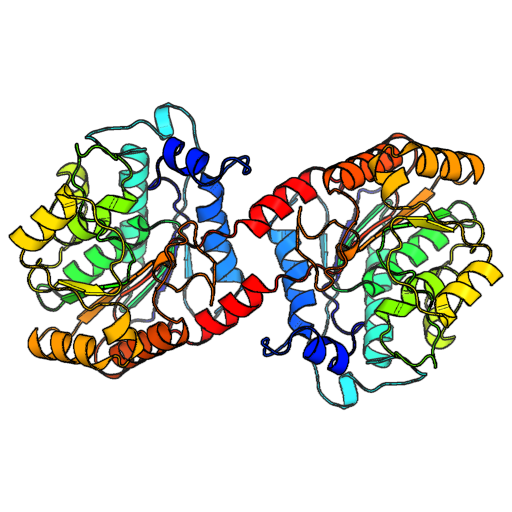1 70 ? 24.031 -20.094 -16.391 1 97.25 70 ASN A CA 1
ATOM 536 C C . ASN A 1 70 ? 22.797 -19.516 -17.078 1 97.25 70 ASN A C 1
ATOM 538 O O . ASN A 1 70 ? 21.734 -20.125 -17.062 1 97.25 70 ASN A O 1
ATOM 542 N N . GLY A 1 71 ? 22.969 -18.234 -17.484 1 96.5 71 GLY A N 1
ATOM 543 C CA . GLY A 1 71 ? 21.891 -17.609 -18.234 1 96.5 71 GLY A CA 1
ATOM 544 C C . GLY A 1 71 ? 20.781 -17.094 -17.359 1 96.5 71 GLY A C 1
ATOM 545 O O . GLY A 1 71 ? 19.703 -16.75 -17.844 1 96.5 71 GLY A O 1
ATOM 546 N N . ILE A 1 72 ? 20.984 -17.016 -16.062 1 97.56 72 ILE A N 1
ATOM 547 C CA . ILE A 1 72 ? 19.953 -16.594 -15.117 1 97.56 72 ILE A CA 1
ATOM 548 C C . ILE A 1 72 ? 20.484 -15.438 -14.266 1 97.56 72 ILE A C 1
ATOM 550 O O . ILE A 1 72 ? 21.531 -15.57 -13.609 1 97.56 72 ILE A O 1
ATOM 554 N N . PHE A 1 73 ? 19.812 -14.312 -14.305 1 96.38 73 PHE A N 1
ATOM 555 C CA . PHE A 1 73 ? 20.125 -13.156 -13.469 1 96.38 73 PHE A CA 1
ATOM 556 C C . PHE A 1 73 ? 20.062 -13.531 -11.992 1 96.38 73 PHE A C 1
ATOM 558 O O . PHE A 1 73 ? 19.125 -14.195 -11.562 1 96.38 73 PHE A O 1
ATOM 565 N N . ALA A 1 74 ? 21.141 -13.125 -11.188 1 96.5 74 ALA A N 1
ATOM 566 C CA . ALA A 1 74 ? 21.219 -13.352 -9.742 1 96.5 74 ALA A CA 1
ATOM 567 C C . ALA A 1 74 ? 21.109 -14.836 -9.414 1 96.5 74 ALA A C 1
ATOM 569 O O . ALA A 1 74 ? 20.406 -15.227 -8.484 1 96.5 74 ALA A O 1
ATOM 570 N N . TYR A 1 75 ? 21.75 -15.656 -10.164 1 97.75 75 TYR A N 1
ATOM 571 C CA . TYR A 1 75 ? 21.656 -17.109 -10.148 1 97.75 75 TYR A CA 1
ATOM 572 C C . TYR A 1 75 ? 21.906 -17.672 -8.75 1 97.75 75 TYR A C 1
ATOM 574 O O . TYR A 1 75 ? 21.109 -18.453 -8.242 1 97.75 75 TYR A O 1
ATOM 582 N N . GLN A 1 76 ? 22.922 -17.234 -8.094 1 98.06 76 GLN A N 1
ATOM 583 C CA . GLN A 1 76 ? 23.297 -17.781 -6.789 1 98.06 76 GLN A CA 1
ATOM 584 C C . GLN A 1 76 ? 22.25 -17.422 -5.727 1 98.06 76 GLN A C 1
ATOM 586 O O . GLN A 1 76 ? 21.906 -18.234 -4.879 1 98.06 76 GLN A O 1
ATOM 591 N N . GLU A 1 77 ? 21.797 -16.172 -5.789 1 97.25 77 GLU A N 1
ATOM 592 C CA . GLU A 1 77 ? 20.766 -15.75 -4.844 1 97.25 77 GLU A CA 1
ATOM 593 C C . GLU A 1 77 ? 19.469 -16.516 -5.074 1 97.25 77 GLU A C 1
ATOM 595 O O . GLU A 1 77 ? 18.781 -16.891 -4.121 1 97.25 77 GLU A O 1
ATOM 600 N N . ILE A 1 78 ? 19.125 -16.734 -6.332 1 97.81 78 ILE A N 1
ATOM 601 C CA . ILE A 1 78 ? 17.906 -17.453 -6.684 1 97.81 78 ILE A CA 1
ATOM 602 C C . ILE A 1 78 ? 17.984 -18.875 -6.117 1 97.81 78 ILE A C 1
ATOM 604 O O . ILE A 1 78 ? 17.031 -19.344 -5.484 1 97.81 78 ILE A O 1
ATOM 608 N N . LYS A 1 79 ? 19.062 -19.531 -6.348 1 98.25 79 LYS A N 1
ATOM 609 C CA . LYS A 1 79 ? 19.25 -20.891 -5.855 1 98.25 79 LYS A CA 1
ATOM 610 C C . LYS A 1 79 ? 19.156 -20.953 -4.332 1 98.25 79 LYS A C 1
ATOM 612 O O . LYS A 1 79 ? 18.5 -21.828 -3.775 1 98.25 79 LYS A O 1
ATOM 617 N N . LYS A 1 80 ? 19.828 -20 -3.742 1 98.38 80 LYS A N 1
ATOM 618 C CA . LYS A 1 80 ? 19.812 -19.906 -2.285 1 98.38 80 LYS A CA 1
ATOM 619 C C . LYS A 1 80 ? 18.391 -19.703 -1.767 1 98.38 80 LYS A C 1
ATOM 621 O O . LYS A 1 80 ? 17.969 -20.375 -0.812 1 98.38 80 LYS A O 1
ATOM 626 N N . ASN A 1 81 ? 17.641 -18.828 -2.342 1 98.62 81 ASN A N 1
ATOM 627 C CA . ASN A 1 81 ? 16.266 -18.531 -1.923 1 98.62 81 ASN A CA 1
ATOM 628 C C . ASN A 1 81 ? 15.359 -19.734 -2.098 1 98.62 81 ASN A C 1
ATOM 630 O O . ASN A 1 81 ? 14.492 -20 -1.26 1 98.62 81 ASN A O 1
ATOM 634 N N . ILE A 1 82 ? 15.508 -20.484 -3.234 1 98.75 82 ILE A N 1
ATOM 635 C CA . ILE A 1 82 ? 14.734 -21.703 -3.463 1 98.75 82 ILE A CA 1
ATOM 636 C C . ILE A 1 82 ? 15.008 -22.703 -2.344 1 98.75 82 ILE A C 1
ATOM 638 O O . ILE A 1 82 ? 14.078 -23.281 -1.78 1 98.75 82 ILE A O 1
ATOM 642 N N . GLN A 1 83 ? 16.266 -22.844 -2.012 1 98.69 83 GLN A N 1
ATOM 643 C CA . GLN A 1 83 ? 16.656 -23.781 -0.953 1 98.69 83 GLN A CA 1
ATOM 644 C C . GLN A 1 83 ? 16.062 -23.359 0.389 1 98.69 83 GLN A C 1
ATOM 646 O O . GLN A 1 83 ? 15.562 -24.203 1.145 1 98.69 83 GLN A O 1
ATOM 651 N N . LEU A 1 84 ? 16.125 -22.078 0.7 1 98.81 84 LEU A N 1
ATOM 652 C CA . LEU A 1 84 ? 15.562 -21.578 1.947 1 98.81 84 LEU A CA 1
ATOM 653 C C . LEU A 1 84 ? 14.062 -21.844 2.027 1 98.81 84 LEU A C 1
ATOM 655 O O . LEU A 1 84 ? 13.562 -22.266 3.074 1 98.81 84 LEU A O 1
ATOM 659 N N . ALA A 1 85 ? 13.375 -21.625 0.953 1 98.81 85 ALA A N 1
ATOM 660 C CA . ALA A 1 85 ? 11.938 -21.891 0.915 1 98.81 85 ALA A CA 1
ATOM 661 C C . ALA A 1 85 ? 11.648 -23.375 1.123 1 98.81 85 ALA A C 1
ATOM 663 O O . ALA A 1 85 ? 10.75 -23.734 1.889 1 98.81 85 ALA A O 1
ATOM 664 N N . LEU A 1 86 ? 12.406 -24.219 0.458 1 98.81 86 LEU A N 1
ATOM 665 C CA . LEU A 1 86 ? 12.227 -25.672 0.602 1 98.81 86 LEU A CA 1
ATOM 666 C C . LEU A 1 86 ? 12.508 -26.109 2.035 1 98.81 86 LEU A C 1
ATOM 668 O O . LEU A 1 86 ? 11.82 -26.984 2.564 1 98.81 86 LEU A O 1
ATOM 672 N N . ASP A 1 87 ? 13.531 -25.484 2.664 1 98.75 87 ASP A N 1
ATOM 673 C CA . ASP A 1 87 ? 13.836 -25.797 4.055 1 98.75 87 ASP A CA 1
ATOM 674 C C . ASP A 1 87 ? 12.648 -25.469 4.965 1 98.75 87 ASP A C 1
ATOM 676 O O . ASP A 1 87 ? 12.312 -26.25 5.855 1 98.75 87 ASP A O 1
ATOM 680 N N . ILE A 1 88 ? 12.039 -24.344 4.723 1 98.56 88 ILE A N 1
ATOM 681 C CA . ILE A 1 88 ? 10.875 -23.938 5.504 1 98.56 88 ILE A CA 1
ATOM 682 C C . ILE A 1 88 ? 9.742 -24.938 5.289 1 98.56 88 ILE A C 1
ATOM 684 O O . ILE A 1 88 ? 9.117 -25.391 6.25 1 98.56 88 ILE A O 1
ATOM 688 N N . LEU A 1 89 ? 9.492 -25.312 4.055 1 98.5 89 LEU A N 1
ATOM 689 C CA . LEU A 1 89 ? 8.406 -26.219 3.719 1 98.5 89 LEU A CA 1
ATOM 690 C C . LEU A 1 89 ? 8.648 -27.594 4.328 1 98.5 89 LEU A C 1
ATOM 692 O O . LEU A 1 89 ? 7.723 -28.219 4.855 1 98.5 89 LEU A O 1
ATOM 696 N N . ASN A 1 90 ? 9.883 -28.047 4.277 1 97.94 90 ASN A N 1
ATOM 697 C CA . ASN A 1 90 ? 10.227 -29.344 4.844 1 97.94 90 ASN A CA 1
ATOM 698 C C . ASN A 1 90 ? 10.086 -29.359 6.363 1 97.94 90 ASN A C 1
ATOM 700 O O . ASN A 1 90 ? 9.742 -30.375 6.957 1 97.94 90 ASN A O 1
ATOM 704 N N . LYS A 1 91 ? 10.359 -28.234 6.914 1 97.62 91 LYS A N 1
ATOM 705 C CA . LYS A 1 91 ? 10.242 -28.109 8.359 1 97.62 91 LYS A CA 1
ATOM 706 C C . LYS A 1 91 ? 8.781 -28.062 8.797 1 97.62 91 LYS A C 1
ATOM 708 O O . LYS A 1 91 ? 8.391 -28.734 9.75 1 97.62 91 LYS A O 1
ATOM 713 N N . GLU A 1 92 ? 7.973 -27.344 8.055 1 96.75 92 GLU A N 1
ATOM 714 C CA . GLU A 1 92 ? 6.594 -27.062 8.461 1 96.75 92 GLU A CA 1
ATOM 715 C C . GLU A 1 92 ? 5.652 -28.172 7.988 1 96.75 92 GLU A C 1
ATOM 717 O O . GLU A 1 92 ? 4.578 -28.359 8.562 1 96.75 92 GLU A O 1
ATOM 722 N N . HIS A 1 93 ? 5.969 -28.906 6.934 1 96.62 93 HIS A N 1
ATOM 723 C CA . HIS A 1 93 ? 5.207 -30 6.348 1 96.62 93 HIS A CA 1
ATOM 724 C C . HIS A 1 93 ? 3.748 -29.609 6.141 1 96.62 93 HIS A C 1
ATOM 726 O O . HIS A 1 93 ? 2.842 -30.328 6.582 1 96.62 93 HIS A O 1
ATOM 732 N N . PRO A 1 94 ? 3.547 -28.516 5.445 1 97.25 94 PRO A N 1
ATOM 733 C CA . PRO A 1 94 ? 2.164 -28.078 5.242 1 97.25 94 PRO A CA 1
ATOM 734 C C . PRO A 1 94 ? 1.397 -28.969 4.273 1 97.25 94 PRO A C 1
ATOM 736 O O . PRO A 1 94 ? 1.993 -29.547 3.359 1 97.25 94 PRO A O 1
ATOM 739 N N . LYS A 1 95 ? 0.056 -29.062 4.453 1 96.69 95 LYS A N 1
ATOM 740 C CA . LYS A 1 95 ? -0.817 -29.734 3.496 1 96.69 95 LYS A CA 1
ATOM 741 C C . LYS A 1 95 ? -1.159 -28.812 2.324 1 96.69 95 LYS A C 1
ATOM 743 O O . LYS A 1 95 ? -1.395 -29.297 1.21 1 96.69 95 LYS A O 1
ATOM 748 N N . LYS A 1 96 ? -1.229 -27.531 2.627 1 97.12 96 LYS A N 1
ATOM 749 C CA . LYS A 1 96 ? -1.49 -26.484 1.644 1 97.12 96 LYS A CA 1
ATOM 750 C C . LYS A 1 96 ? -0.556 -25.297 1.846 1 97.12 96 LYS A C 1
ATOM 752 O O . LYS A 1 96 ? -0.141 -25.016 2.971 1 97.12 96 LYS A O 1
ATOM 757 N N . VAL A 1 97 ? -0.194 -24.641 0.75 1 98 97 VAL A N 1
ATOM 758 C CA . VAL A 1 97 ? 0.676 -23.469 0.835 1 98 97 VAL A CA 1
ATOM 759 C C . VAL A 1 97 ? 0.06 -22.312 0.06 1 98 97 VAL A C 1
ATOM 761 O O . VAL A 1 97 ? -0.329 -22.469 -1.101 1 98 97 VAL A O 1
ATOM 764 N N . VAL A 1 98 ? -0.133 -21.219 0.694 1 97.44 98 VAL A N 1
ATOM 765 C CA . VAL A 1 98 ? -0.44 -19.953 0.036 1 97.44 98 VAL A CA 1
ATOM 766 C C . VAL A 1 98 ? 0.798 -19.062 0.032 1 97.44 98 VAL A C 1
ATOM 768 O O . VAL A 1 98 ? 1.238 -18.594 1.086 1 97.44 98 VAL A O 1
ATOM 771 N N . THR A 1 99 ? 1.318 -18.828 -1.133 1 97.81 99 THR A N 1
ATOM 772 C CA . THR A 1 99 ? 2.527 -18.031 -1.265 1 97.81 99 THR A CA 1
ATOM 773 C C . THR A 1 99 ? 2.178 -16.578 -1.596 1 97.81 99 THR A C 1
ATOM 775 O O . THR A 1 99 ? 1.495 -16.312 -2.586 1 97.81 99 THR A O 1
ATOM 778 N N . ILE A 1 100 ? 2.564 -15.742 -0.773 1 97 100 ILE A N 1
ATOM 779 C CA . ILE A 1 100 ? 2.521 -14.305 -1.021 1 97 100 ILE A CA 1
ATOM 780 C C . ILE A 1 100 ? 3.885 -13.82 -1.512 1 97 100 ILE A C 1
ATOM 782 O O . ILE A 1 100 ? 4.789 -13.57 -0.709 1 97 100 ILE A O 1
ATOM 786 N N . GLY A 1 101 ? 3.934 -13.664 -2.795 1 95.69 101 GLY A N 1
ATOM 787 C CA . GLY A 1 101 ? 5.254 -13.562 -3.396 1 95.69 101 GLY A CA 1
ATOM 788 C C . GLY A 1 101 ? 5.551 -12.188 -3.959 1 95.69 101 GLY A C 1
ATOM 789 O O . GLY A 1 101 ? 4.656 -11.344 -4.062 1 95.69 101 GLY A O 1
ATOM 790 N N . GLY A 1 102 ? 6.871 -11.984 -4.227 1 96.19 102 GLY A N 1
ATOM 791 C CA . GLY A 1 102 ? 7.336 -10.867 -5.035 1 96.19 102 GLY A CA 1
ATOM 792 C C . GLY A 1 102 ? 7.125 -11.078 -6.52 1 96.19 102 GLY A C 1
ATOM 793 O O . GLY A 1 102 ? 6.031 -10.836 -7.039 1 96.19 102 GLY A O 1
ATOM 794 N N . GLU A 1 103 ? 8.203 -11.562 -7.141 1 96.44 103 GLU A N 1
ATOM 795 C CA . GLU A 1 103 ? 8.023 -11.867 -8.555 1 96.44 103 GLU A CA 1
ATOM 796 C C . GLU A 1 103 ? 7.816 -13.367 -8.773 1 96.44 103 GLU A C 1
ATOM 798 O O . GLU A 1 103 ? 7.633 -14.117 -7.812 1 96.44 103 GLU A O 1
ATOM 803 N N . CYS A 1 104 ? 7.613 -13.875 -9.953 1 97.75 104 CYS A N 1
ATOM 804 C CA . CYS A 1 104 ? 6.992 -15.141 -10.312 1 97.75 104 CYS A CA 1
ATOM 805 C C . CYS A 1 104 ? 7.828 -16.328 -9.828 1 97.75 104 CYS A C 1
ATOM 807 O O . CYS A 1 104 ? 7.309 -17.422 -9.641 1 97.75 104 CYS A O 1
ATOM 809 N N . SER A 1 105 ? 9.078 -16.188 -9.578 1 98.06 105 SER A N 1
ATOM 810 C CA . SER A 1 105 ? 9.93 -17.328 -9.234 1 98.06 105 SER A CA 1
ATOM 811 C C . SER A 1 105 ? 9.57 -17.891 -7.867 1 98.06 105 SER A C 1
ATOM 813 O O . SER A 1 105 ? 9.961 -19.016 -7.531 1 98.06 105 SER A O 1
ATOM 815 N N . VAL A 1 106 ? 8.773 -17.172 -7.129 1 98.5 106 VAL A N 1
ATOM 816 C CA . VAL A 1 106 ? 8.414 -17.578 -5.773 1 98.5 106 VAL A CA 1
ATOM 817 C C . VAL A 1 106 ? 7.496 -18.797 -5.816 1 98.5 106 VAL A C 1
ATOM 819 O O . VAL A 1 106 ? 7.285 -19.453 -4.797 1 98.5 106 VAL A O 1
ATOM 822 N N . SER A 1 107 ? 6.953 -19.094 -6.938 1 98.75 107 SER A N 1
ATOM 823 C CA . SER A 1 107 ? 6.039 -20.234 -7.082 1 98.75 107 SER A CA 1
ATOM 824 C C . SER A 1 107 ? 6.793 -21.547 -7.129 1 98.75 107 SER A C 1
ATOM 826 O O . SER A 1 107 ? 6.219 -22.609 -6.879 1 98.75 107 SER A O 1
ATOM 828 N N . LEU A 1 108 ? 8.055 -21.516 -7.457 1 98.88 108 LEU A N 1
ATOM 829 C CA . LEU A 1 108 ? 8.758 -22.734 -7.844 1 98.88 108 LEU A CA 1
ATOM 830 C C . LEU A 1 108 ? 8.898 -23.688 -6.656 1 98.88 108 LEU A C 1
ATOM 832 O O . LEU A 1 108 ? 8.508 -24.844 -6.73 1 98.88 108 LEU A O 1
ATOM 836 N N . ALA A 1 109 ? 9.375 -23.219 -5.547 1 98.88 109 ALA A N 1
ATOM 837 C CA . ALA A 1 109 ? 9.656 -24.062 -4.398 1 98.88 109 ALA A CA 1
ATOM 838 C C . ALA A 1 109 ? 8.383 -24.703 -3.857 1 98.88 109 ALA A C 1
ATOM 840 O O . ALA A 1 109 ? 8.297 -25.922 -3.711 1 98.88 109 ALA A O 1
ATOM 841 N N . PRO A 1 110 ? 7.352 -23.922 -3.623 1 98.81 110 PRO A N 1
ATOM 842 C CA . PRO A 1 110 ? 6.145 -24.547 -3.096 1 98.81 110 PRO A CA 1
ATOM 843 C C . PRO A 1 110 ? 5.492 -25.5 -4.098 1 98.81 110 PRO A C 1
ATOM 845 O O . PRO A 1 110 ? 4.922 -26.531 -3.703 1 98.81 110 PRO A O 1
ATOM 848 N N . PHE A 1 111 ? 5.539 -25.188 -5.41 1 98.81 111 PHE A N 1
ATOM 849 C CA . PHE A 1 111 ? 4.977 -26.062 -6.422 1 98.81 111 PHE A CA 1
ATOM 850 C C . PHE A 1 111 ? 5.758 -27.375 -6.488 1 98.81 111 PHE A C 1
ATOM 852 O O . PHE A 1 111 ? 5.164 -28.453 -6.531 1 98.81 111 PHE A O 1
ATOM 859 N N . ALA A 1 112 ? 7.086 -27.25 -6.449 1 98.75 112 ALA A N 1
ATOM 860 C CA . ALA A 1 112 ? 7.93 -28.438 -6.465 1 98.75 112 ALA A CA 1
ATOM 861 C C . ALA A 1 112 ? 7.691 -29.297 -5.227 1 98.75 112 ALA A C 1
ATOM 863 O O . ALA A 1 112 ? 7.637 -30.531 -5.312 1 98.75 112 ALA A O 1
ATOM 864 N N . TYR A 1 113 ? 7.582 -28.672 -4.078 1 98.69 113 TYR A N 1
ATOM 865 C CA . TYR A 1 113 ? 7.32 -29.359 -2.824 1 98.69 113 TYR A CA 1
ATOM 866 C C . TYR A 1 113 ? 6.027 -30.172 -2.904 1 98.69 113 TYR A C 1
ATOM 868 O O . TYR A 1 113 ? 6.008 -31.359 -2.6 1 98.69 113 TYR A O 1
ATOM 876 N N . MET A 1 114 ? 4.961 -29.562 -3.367 1 98.5 114 MET A N 1
ATOM 877 C CA . MET A 1 114 ? 3.664 -30.234 -3.439 1 98.5 114 MET A CA 1
ATOM 878 C C . MET A 1 114 ? 3.67 -31.328 -4.504 1 98.5 114 MET A C 1
ATOM 880 O O . MET A 1 114 ? 3.076 -32.375 -4.309 1 98.5 114 MET A O 1
ATOM 884 N N . ALA A 1 115 ? 4.301 -30.984 -5.637 1 98.38 115 ALA A N 1
ATOM 885 C CA . ALA A 1 115 ? 4.418 -32 -6.672 1 98.38 115 ALA A CA 1
ATOM 886 C C . ALA A 1 115 ? 5.141 -33.25 -6.145 1 98.38 115 ALA A C 1
ATOM 888 O O . ALA A 1 115 ? 4.789 -34.375 -6.496 1 98.38 115 ALA A O 1
ATOM 889 N N . GLY A 1 116 ? 6.164 -33 -5.312 1 98 116 GLY A N 1
ATOM 890 C CA . GLY A 1 116 ? 6.891 -34.125 -4.703 1 98 116 GLY A CA 1
ATOM 891 C C . GLY A 1 116 ? 6.047 -34.906 -3.73 1 98 116 GLY A C 1
ATOM 892 O O . GLY A 1 116 ? 6.164 -36.156 -3.666 1 98 116 GLY A O 1
ATOM 893 N N . GLN A 1 117 ? 5.168 -34.281 -3.066 1 97.12 117 GLN A N 1
ATOM 894 C CA . GLN A 1 117 ? 4.328 -34.906 -2.057 1 97.12 117 GLN A CA 1
ATOM 895 C C . GLN A 1 117 ? 3.219 -35.719 -2.701 1 97.12 117 GLN A C 1
ATOM 897 O O . GLN A 1 117 ? 2.771 -36.719 -2.137 1 97.12 117 GLN A O 1
ATOM 902 N N . HIS A 1 118 ? 2.791 -35.344 -3.859 1 96.62 118 HIS A N 1
ATOM 903 C CA . HIS A 1 118 ? 1.593 -35.969 -4.434 1 96.62 118 HIS A CA 1
ATOM 904 C C . HIS A 1 118 ? 1.911 -36.688 -5.734 1 96.62 118 HIS A C 1
ATOM 906 O O . HIS A 1 118 ? 1.004 -37.031 -6.496 1 96.62 118 HIS A O 1
ATOM 912 N N . LYS A 1 119 ? 3.074 -37.062 -5.934 1 85.62 119 LYS A N 1
ATOM 913 C CA . LYS A 1 119 ? 3.645 -37.719 -7.109 1 85.62 119 LYS A CA 1
ATOM 914 C C . LYS A 1 119 ? 2.57 -38 -8.156 1 85.62 119 LYS A C 1
ATOM 916 O O . LYS A 1 119 ? 1.578 -38.656 -7.871 1 85.62 119 LYS A O 1
ATOM 921 N N . ASP A 1 120 ? 2.604 -37.438 -9.289 1 88.88 120 ASP A N 1
ATOM 922 C CA . ASP A 1 120 ? 1.862 -37.625 -10.531 1 88.88 120 ASP A CA 1
ATOM 923 C C . ASP A 1 120 ? 0.39 -37.281 -10.359 1 88.88 120 ASP A C 1
ATOM 925 O O . ASP A 1 120 ? -0.451 -37.656 -11.172 1 88.88 120 ASP A O 1
ATOM 929 N N . ASP A 1 121 ? -0.053 -36.656 -9.258 1 97.88 121 ASP A N 1
ATOM 930 C CA . ASP A 1 121 ? -1.449 -36.281 -9.07 1 97.88 121 ASP A CA 1
ATOM 931 C C . ASP A 1 121 ? -1.605 -34.75 -9.047 1 97.88 121 ASP A C 1
ATOM 933 O O . ASP A 1 121 ? -2.543 -34.25 -8.445 1 97.88 121 ASP A O 1
ATOM 937 N N . THR A 1 122 ? -0.689 -34.062 -9.609 1 98.31 122 THR A N 1
ATOM 938 C CA . THR A 1 122 ? -0.777 -32.594 -9.594 1 98.31 122 THR A CA 1
ATOM 939 C C . THR A 1 122 ? -1.052 -32.062 -10.992 1 98.31 122 THR A C 1
ATOM 941 O O . THR A 1 122 ? -0.573 -32.625 -11.984 1 98.31 122 THR A O 1
ATOM 944 N N . ALA A 1 123 ? -1.873 -31.094 -11.062 1 98.69 123 ALA A N 1
ATOM 945 C CA . ALA A 1 123 ? -2.037 -30.266 -12.25 1 98.69 123 ALA A CA 1
ATOM 946 C C . ALA A 1 123 ? -1.642 -28.812 -11.953 1 98.69 123 ALA A C 1
ATOM 948 O O . ALA A 1 123 ? -1.859 -28.312 -10.844 1 98.69 123 ALA A O 1
ATOM 949 N N . LEU A 1 124 ? -1.007 -28.234 -12.93 1 98.81 124 LEU A N 1
ATOM 950 C CA . LEU A 1 124 ? -0.538 -26.859 -12.805 1 98.81 124 LEU A CA 1
ATOM 951 C C . LEU A 1 124 ? -1.391 -25.922 -13.648 1 98.81 124 LEU A C 1
ATOM 953 O O . LEU A 1 124 ? -1.507 -26.094 -14.859 1 98.81 124 LEU A O 1
ATOM 957 N N . ILE A 1 125 ? -2.064 -24.953 -13 1 98.94 125 ILE A N 1
ATOM 958 C CA . ILE A 1 125 ? -2.797 -23.891 -13.664 1 98.94 125 ILE A CA 1
ATOM 959 C C . ILE A 1 125 ? -2.002 -22.578 -13.578 1 98.94 125 ILE A C 1
ATOM 961 O O . ILE A 1 125 ? -1.85 -22.016 -12.5 1 98.94 125 ILE A O 1
ATOM 965 N N . TRP A 1 126 ? -1.48 -22.109 -14.703 1 98.75 126 TRP A N 1
ATOM 966 C CA . TRP A 1 126 ? -0.627 -20.922 -14.805 1 98.75 126 TRP A CA 1
ATOM 967 C C . TRP A 1 126 ? -1.421 -19.719 -15.281 1 98.75 126 TRP A C 1
ATOM 969 O O . TRP A 1 126 ? -1.514 -19.469 -16.484 1 98.75 126 TRP A O 1
ATOM 979 N N . VAL A 1 127 ? -1.942 -18.953 -14.336 1 98.69 127 VAL A N 1
ATOM 980 C CA . VAL A 1 127 ? -2.705 -17.75 -14.648 1 98.69 127 VAL A CA 1
ATOM 981 C C . VAL A 1 127 ? -1.759 -16.562 -14.773 1 98.69 127 VAL A C 1
ATOM 983 O O . VAL A 1 127 ? -1.298 -16.016 -13.766 1 98.69 127 VAL A O 1
ATOM 986 N N . ASP A 1 128 ? -1.501 -16.172 -15.945 1 97.75 128 ASP A N 1
ATOM 987 C CA . ASP A 1 128 ? -0.447 -15.203 -16.25 1 97.75 128 ASP A CA 1
ATOM 988 C C . ASP A 1 128 ? -0.606 -14.633 -17.656 1 97.75 128 ASP A C 1
ATOM 990 O O . ASP A 1 128 ? -1.033 -15.336 -18.562 1 97.75 128 ASP A O 1
ATOM 994 N N . ALA A 1 129 ? -0.251 -13.391 -17.781 1 96.75 129 ALA A N 1
ATOM 995 C CA . ALA A 1 129 ? -0.24 -12.797 -19.125 1 96.75 129 ALA A CA 1
ATOM 996 C C . ALA A 1 129 ? 0.908 -13.352 -19.953 1 96.75 129 ALA A C 1
ATOM 998 O O . ALA A 1 129 ? 0.911 -13.219 -21.188 1 96.75 129 ALA A O 1
ATOM 999 N N . HIS A 1 130 ? 1.892 -13.984 -19.344 1 94.94 130 HIS A N 1
ATOM 1000 C CA . HIS A 1 130 ? 3.086 -14.516 -19.984 1 94.94 130 HIS A CA 1
ATOM 1001 C C . HIS A 1 130 ? 3.248 -16 -19.703 1 94.94 130 HIS A C 1
ATOM 1003 O O . HIS A 1 130 ? 2.846 -16.484 -18.656 1 94.94 130 HIS A O 1
ATOM 1009 N N . PRO A 1 131 ? 3.871 -16.688 -20.609 1 95.62 131 PRO A N 1
ATOM 1010 C CA . PRO A 1 131 ? 3.945 -18.141 -20.438 1 95.62 131 PRO A CA 1
ATOM 1011 C C . PRO A 1 131 ? 5.031 -18.562 -19.453 1 95.62 131 PRO A C 1
ATOM 1013 O O . PRO A 1 131 ? 4.953 -19.656 -18.875 1 95.62 131 PRO A O 1
ATOM 1016 N N . ASP A 1 132 ? 6.059 -17.719 -19.297 1 96 132 ASP A N 1
ATOM 1017 C CA . ASP A 1 132 ? 7.18 -17.969 -18.391 1 96 132 ASP A CA 1
ATOM 1018 C C . ASP A 1 132 ? 7.836 -19.312 -18.688 1 96 132 ASP A C 1
ATOM 1020 O O . ASP A 1 132 ? 8.102 -20.094 -17.766 1 96 132 ASP A O 1
ATOM 1024 N N . ILE A 1 133 ? 8.039 -19.594 -19.922 1 96.88 133 ILE A N 1
ATOM 1025 C CA . ILE A 1 133 ? 8.664 -20.859 -20.297 1 96.88 133 ILE A CA 1
ATOM 1026 C C . ILE A 1 133 ? 9.969 -20.578 -21.031 1 96.88 133 ILE A C 1
ATOM 1028 O O . ILE A 1 133 ? 10.398 -21.375 -21.875 1 96.88 133 ILE A O 1
ATOM 1032 N N . ASN A 1 134 ? 10.539 -19.391 -20.766 1 94.5 134 ASN A N 1
ATOM 1033 C CA . ASN A 1 134 ? 11.898 -19.156 -21.25 1 94.5 134 ASN A CA 1
ATOM 1034 C C . ASN A 1 134 ? 12.875 -20.172 -20.656 1 94.5 134 ASN A C 1
ATOM 1036 O O . ASN A 1 134 ? 12.609 -20.75 -19.609 1 94.5 134 ASN A O 1
ATOM 1040 N N . LEU A 1 135 ? 13.891 -20.406 -21.375 1 95.19 135 LEU A N 1
ATOM 1041 C CA . LEU A 1 135 ? 14.969 -21.281 -20.906 1 95.19 135 LEU A CA 1
ATOM 1042 C C . LEU A 1 135 ? 16.266 -20.5 -20.719 1 95.19 135 LEU A C 1
ATOM 1044 O O . LEU A 1 135 ? 16.438 -19.422 -21.312 1 95.19 135 LEU A O 1
ATOM 1048 N N . PRO A 1 136 ? 17.109 -21.078 -19.766 1 94.75 136 PRO A N 1
ATOM 1049 C CA . PRO A 1 136 ? 18.422 -20.406 -19.656 1 94.75 136 PRO A CA 1
ATOM 1050 C C . PRO A 1 136 ? 19.125 -20.234 -21 1 94.75 136 PRO A C 1
ATOM 1052 O O . PRO A 1 136 ? 19.109 -21.156 -21.828 1 94.75 136 PRO A O 1
ATOM 1055 N N . GLY A 1 137 ? 19.609 -19 -21.25 1 88.88 137 GLY A N 1
ATOM 1056 C CA . GLY A 1 137 ? 20.281 -18.734 -22.516 1 88.88 137 GLY A CA 1
ATOM 1057 C C . GLY A 1 137 ? 19.453 -17.906 -23.484 1 88.88 137 GLY A C 1
ATOM 1058 O O . GLY A 1 137 ? 19.969 -17.312 -24.422 1 88.88 137 GLY A O 1
ATOM 1059 N N . ASN A 1 138 ? 18.094 -17.953 -23.281 1 90.56 138 ASN A N 1
ATOM 1060 C CA . ASN A 1 138 ? 17.281 -17.031 -24.062 1 90.56 138 ASN A CA 1
ATOM 1061 C C . ASN A 1 138 ? 17.75 -15.578 -23.891 1 90.56 138 ASN A C 1
ATOM 1063 O O . ASN A 1 138 ? 18.594 -15.297 -23.047 1 90.56 138 ASN A O 1
ATOM 1067 N N . GLU A 1 139 ? 17.219 -14.656 -24.703 1 88 139 GLU A N 1
ATOM 1068 C CA . GLU A 1 139 ? 17.641 -13.258 -24.734 1 88 139 GLU A CA 1
ATOM 1069 C C . GLU A 1 139 ? 17.438 -12.586 -23.375 1 88 139 GLU A C 1
ATOM 1071 O O . GLU A 1 139 ? 18.281 -11.797 -22.953 1 88 139 GLU A O 1
ATOM 1076 N N . TYR A 1 140 ? 16.391 -12.961 -22.766 1 91.56 140 TYR A N 1
ATOM 1077 C CA . TYR A 1 140 ? 16.094 -12.398 -21.453 1 91.56 140 TYR A CA 1
ATOM 1078 C C . TYR A 1 140 ? 16.484 -13.367 -20.344 1 91.56 140 TYR A C 1
ATOM 1080 O O . TYR A 1 140 ? 16.031 -14.516 -20.328 1 91.56 140 TYR A O 1
ATOM 1088 N N . ASP A 1 141 ? 17.297 -12.875 -19.375 1 95.19 141 ASP A N 1
ATOM 1089 C CA . ASP A 1 141 ? 17.891 -13.773 -18.406 1 95.19 141 ASP A CA 1
ATOM 1090 C C . ASP A 1 141 ? 17.156 -13.703 -17.062 1 95.19 141 ASP A C 1
ATOM 1092 O O . ASP A 1 141 ? 17.594 -14.289 -16.078 1 95.19 141 ASP A O 1
ATOM 1096 N N . GLY A 1 142 ? 16.062 -13 -17.016 1 95.88 142 GLY A N 1
ATOM 1097 C CA . GLY A 1 142 ? 15.266 -12.977 -15.789 1 95.88 142 GLY A CA 1
ATOM 1098 C C . GLY A 1 142 ? 14.617 -14.312 -15.484 1 95.88 142 GLY A C 1
ATOM 1099 O O . GLY A 1 142 ? 13.906 -14.875 -16.328 1 95.88 142 GLY A O 1
ATOM 1100 N N . PHE A 1 143 ? 14.805 -14.789 -14.281 1 97.31 143 PHE A N 1
ATOM 1101 C CA . PHE A 1 143 ? 14.336 -16.109 -13.898 1 97.31 143 PHE A CA 1
ATOM 1102 C C . PHE A 1 143 ? 12.82 -16.156 -13.812 1 97.31 143 PHE A C 1
ATOM 1104 O O . PHE A 1 143 ? 12.203 -17.188 -14.055 1 97.31 143 PHE A O 1
ATOM 1111 N N . HIS A 1 144 ? 12.219 -15 -13.477 1 96.25 144 HIS A N 1
ATOM 1112 C CA . HIS A 1 144 ? 10.766 -14.969 -13.32 1 96.25 144 HIS A CA 1
ATOM 1113 C C . HIS A 1 144 ? 10.062 -15.312 -14.633 1 96.25 144 HIS A C 1
ATOM 1115 O O . HIS A 1 144 ? 8.875 -15.656 -14.633 1 96.25 144 HIS A O 1
ATOM 1121 N N . ALA A 1 145 ? 10.781 -15.328 -15.75 1 95.31 145 ALA A N 1
ATOM 1122 C CA . ALA A 1 145 ? 10.219 -15.68 -17.047 1 95.31 145 ALA A CA 1
ATOM 1123 C C . ALA A 1 145 ? 10.461 -17.141 -17.375 1 95.31 145 ALA A C 1
ATOM 1125 O O . ALA A 1 145 ? 10.133 -17.609 -18.469 1 95.31 145 ALA A O 1
ATOM 1126 N N . MET A 1 146 ? 11.039 -17.922 -16.438 1 97 146 MET A N 1
ATOM 1127 C CA . MET A 1 146 ? 11.469 -19.281 -16.703 1 97 146 MET A CA 1
ATOM 1128 C C . MET A 1 146 ? 10.734 -20.266 -15.789 1 97 146 MET A C 1
ATOM 1130 O O . MET A 1 146 ? 10.961 -21.469 -15.867 1 97 146 MET A O 1
ATOM 1134 N N . ILE A 1 147 ? 9.859 -19.828 -14.977 1 98.31 147 ILE A N 1
ATOM 1135 C CA . ILE A 1 147 ? 9.391 -20.562 -13.805 1 98.31 147 ILE A CA 1
ATOM 1136 C C . ILE A 1 147 ? 8.477 -21.703 -14.242 1 98.31 147 ILE A C 1
ATOM 1138 O O . ILE A 1 147 ? 8.594 -22.828 -13.742 1 98.31 147 ILE A O 1
ATOM 1142 N N . CYS A 1 148 ? 7.578 -21.391 -15.148 1 98.19 148 CYS A N 1
ATOM 1143 C CA . CYS A 1 148 ? 6.68 -22.438 -15.609 1 98.19 148 CYS A CA 1
ATOM 1144 C C . CYS A 1 148 ? 7.461 -23.578 -16.266 1 98.19 148 CYS A C 1
ATOM 1146 O O . CYS A 1 148 ? 7.156 -24.75 -16.031 1 98.19 148 CYS A O 1
ATOM 1148 N N . ALA A 1 149 ? 8.508 -23.25 -17.031 1 98 149 ALA A N 1
ATOM 1149 C CA . ALA A 1 149 ? 9.383 -24.281 -17.609 1 98 149 ALA A CA 1
ATOM 1150 C C . ALA A 1 149 ? 10.047 -25.109 -16.516 1 98 149 ALA A C 1
ATOM 1152 O O . ALA A 1 149 ? 10.023 -26.344 -16.578 1 98 149 ALA A O 1
ATOM 1153 N N . HIS A 1 150 ? 10.578 -24.469 -15.531 1 98.69 150 HIS A N 1
ATOM 1154 C CA . HIS A 1 150 ? 11.273 -25.188 -14.461 1 98.69 150 HIS A CA 1
ATOM 1155 C C . HIS A 1 150 ? 10.305 -26.047 -13.656 1 98.69 150 HIS A C 1
ATOM 1157 O O . HIS A 1 150 ? 10.664 -27.156 -13.234 1 98.69 150 HIS A O 1
ATOM 1163 N N . ALA A 1 151 ? 9.086 -25.516 -13.461 1 98.62 151 ALA A N 1
ATOM 1164 C CA . ALA A 1 151 ? 8.07 -26.297 -12.75 1 98.62 151 ALA A CA 1
ATOM 1165 C C . ALA A 1 151 ? 7.742 -27.578 -13.492 1 98.62 151 ALA A C 1
ATOM 1167 O O . ALA A 1 151 ? 7.309 -28.562 -12.883 1 98.62 151 ALA A O 1
ATOM 1168 N N . MET A 1 152 ? 7.984 -27.562 -14.797 1 98.06 152 MET A N 1
ATOM 1169 C CA . MET A 1 152 ? 7.699 -28.719 -15.641 1 98.06 152 MET A CA 1
ATOM 1170 C C . MET A 1 152 ? 8.945 -29.594 -15.797 1 98.06 152 MET A C 1
ATOM 1172 O O . MET A 1 152 ? 8.914 -30.594 -16.516 1 98.06 152 MET A O 1
ATOM 1176 N N . GLY A 1 153 ? 10.031 -29.172 -15.203 1 97.56 153 GLY A N 1
ATOM 1177 C CA . GLY A 1 153 ? 11.242 -29.984 -15.227 1 97.56 153 GLY A CA 1
ATOM 1178 C C . GLY A 1 153 ? 12.18 -29.609 -16.359 1 97.56 153 GLY A C 1
ATOM 1179 O O . GLY A 1 153 ? 13.062 -30.391 -16.719 1 97.56 153 GLY A O 1
ATOM 1180 N N . LEU A 1 154 ? 11.938 -28.453 -16.906 1 97 154 LEU A N 1
ATOM 1181 C CA . LEU A 1 154 ? 12.773 -27.953 -17.984 1 97 154 LEU A CA 1
ATOM 1182 C C . LEU A 1 154 ? 13.555 -26.719 -17.562 1 97 154 LEU A C 1
ATOM 1184 O O . LEU A 1 154 ? 12.984 -25.781 -16.984 1 97 154 LEU A O 1
ATOM 1188 N N . GLY A 1 155 ? 14.828 -26.734 -17.703 1 96.81 155 GLY A N 1
ATOM 1189 C CA . GLY A 1 155 ? 15.594 -25.531 -17.375 1 96.81 155 GLY A CA 1
ATOM 1190 C C . GLY A 1 155 ? 16.984 -25.844 -16.844 1 96.81 155 GLY A C 1
ATOM 1191 O O . GLY A 1 155 ? 17.625 -26.781 -17.312 1 96.81 155 GLY A O 1
ATOM 1192 N N . ASP A 1 156 ? 17.469 -25.047 -15.945 1 98.25 156 ASP A N 1
ATOM 1193 C CA . ASP A 1 156 ? 18.828 -25.125 -15.414 1 98.25 156 ASP A CA 1
ATOM 1194 C C . ASP A 1 156 ? 18.984 -26.359 -14.516 1 98.25 156 ASP A C 1
ATOM 1196 O O . ASP A 1 156 ? 18.25 -26.531 -13.547 1 98.25 156 ASP A O 1
ATOM 1200 N N . GLU A 1 157 ? 20.016 -27.141 -14.758 1 97.81 157 GLU A N 1
ATOM 1201 C CA . GLU A 1 157 ? 20.219 -28.406 -14.055 1 97.81 157 GLU A CA 1
ATOM 1202 C C . GLU A 1 157 ? 20.484 -28.172 -12.57 1 97.81 157 GLU A C 1
ATOM 1204 O O . GLU A 1 157 ? 20.047 -28.953 -11.727 1 97.81 157 GLU A O 1
ATOM 1209 N N . GLY A 1 158 ? 21.25 -27.141 -12.281 1 98.19 158 GLY A N 1
ATOM 1210 C CA . GLY A 1 158 ? 21.547 -26.828 -10.891 1 98.19 158 GLY A CA 1
ATOM 1211 C C . GLY A 1 158 ? 20.312 -26.516 -10.078 1 98.19 158 GLY A C 1
ATOM 1212 O O . GLY A 1 158 ? 20.203 -26.906 -8.914 1 98.19 158 GLY A O 1
ATOM 1213 N N . ILE A 1 159 ? 19.328 -25.859 -10.648 1 98.56 159 ILE A N 1
ATOM 1214 C CA . ILE A 1 159 ? 18.078 -25.516 -9.969 1 98.56 159 ILE A CA 1
ATOM 1215 C C . ILE A 1 159 ? 17.156 -26.734 -9.945 1 98.56 159 ILE A C 1
ATOM 1217 O O . ILE A 1 159 ? 16.547 -27.031 -8.914 1 98.56 159 ILE A O 1
ATOM 1221 N N . LEU A 1 160 ? 17.094 -27.484 -11.031 1 98.56 160 LEU A N 1
ATOM 1222 C CA . LEU A 1 160 ? 16.219 -28.656 -11.125 1 98.56 160 LEU A CA 1
ATOM 1223 C C . LEU A 1 160 ? 16.609 -29.703 -10.086 1 98.56 160 LEU A C 1
ATOM 1225 O O . LEU A 1 160 ? 15.742 -30.391 -9.539 1 98.56 160 LEU A O 1
ATOM 1229 N N . LYS A 1 161 ? 17.891 -29.781 -9.758 1 98.25 161 LYS A N 1
ATOM 1230 C CA . LYS A 1 161 ? 18.375 -30.766 -8.789 1 98.25 161 LYS A CA 1
ATOM 1231 C C . LYS A 1 161 ? 17.859 -30.453 -7.391 1 98.25 161 LYS A C 1
ATOM 1233 O O . LYS A 1 161 ? 17.766 -31.344 -6.543 1 98.25 161 LYS A O 1
ATOM 1238 N N . LEU A 1 162 ? 17.484 -29.188 -7.164 1 98.44 162 LEU A N 1
ATOM 1239 C CA . LEU A 1 162 ? 16.969 -28.781 -5.855 1 98.44 162 LEU A CA 1
ATOM 1240 C C . LEU A 1 162 ? 15.516 -29.219 -5.691 1 98.44 162 LEU A C 1
ATOM 1242 O O . LEU A 1 162 ? 15.008 -29.281 -4.57 1 98.44 162 LEU A O 1
ATOM 1246 N N . LEU A 1 163 ? 14.797 -29.453 -6.766 1 98.38 163 LEU A N 1
ATOM 1247 C CA . LEU A 1 163 ? 13.344 -29.594 -6.738 1 98.38 163 LEU A CA 1
ATOM 1248 C C . LEU A 1 163 ? 12.93 -31.016 -6.402 1 98.38 163 LEU A C 1
ATOM 1250 O O . LEU A 1 163 ? 13.312 -31.953 -7.098 1 98.38 163 LEU A O 1
ATOM 1254 N N . PRO A 1 164 ? 12.086 -31.219 -5.383 1 98.25 164 PRO A N 1
ATOM 1255 C CA . PRO A 1 164 ? 11.641 -32.562 -5 1 98.25 164 PRO A CA 1
ATOM 1256 C C . PRO A 1 164 ? 10.625 -33.156 -5.98 1 98.25 164 PRO A C 1
ATOM 1258 O O . PRO A 1 164 ? 10.352 -34.344 -5.938 1 98.25 164 PRO A O 1
ATOM 1261 N N . GLY A 1 165 ? 10.023 -32.281 -6.844 1 98.12 165 GLY A N 1
ATOM 1262 C CA . GLY A 1 165 ? 9.055 -32.75 -7.828 1 98.12 165 GLY A CA 1
ATOM 1263 C C . GLY A 1 165 ? 8.805 -31.734 -8.93 1 98.12 165 GLY A C 1
ATOM 1264 O O . GLY A 1 165 ? 9.203 -30.562 -8.812 1 98.12 165 GLY A O 1
ATOM 1265 N N . THR A 1 166 ? 8.25 -32.156 -10.016 1 98 166 THR A N 1
ATOM 1266 C CA . THR A 1 166 ? 7.828 -31.344 -11.148 1 98 166 THR A CA 1
ATOM 1267 C C . THR A 1 166 ? 6.445 -31.766 -11.633 1 98 166 THR A C 1
ATOM 1269 O O . THR A 1 166 ? 5.895 -32.781 -11.164 1 98 166 THR A O 1
ATOM 1272 N N . VAL A 1 167 ? 5.879 -31 -12.461 1 98.06 167 VAL A N 1
ATOM 1273 C CA . VAL A 1 167 ? 4.598 -31.297 -13.086 1 98.06 167 VAL A CA 1
ATOM 1274 C C . VAL A 1 167 ? 4.793 -31.516 -14.586 1 98.06 167 VAL A C 1
ATOM 1276 O O . VAL A 1 167 ? 5.449 -30.703 -15.25 1 98.06 167 VAL A O 1
ATOM 1279 N N . SER A 1 168 ? 4.242 -32.5 -15.094 1 95.69 168 SER A N 1
ATOM 1280 C CA . SER A 1 168 ? 4.375 -32.781 -16.516 1 95.69 168 SER A CA 1
ATOM 1281 C C . SER A 1 168 ? 3.727 -31.688 -17.359 1 95.69 168 SER A C 1
ATOM 1283 O O . SER A 1 168 ? 2.691 -31.141 -16.969 1 95.69 168 SER A O 1
ATOM 1285 N N . PRO A 1 169 ? 4.34 -31.391 -18.531 1 96.56 169 PRO A N 1
ATOM 1286 C CA . PRO A 1 169 ? 3.695 -30.438 -19.438 1 96.56 169 PRO A CA 1
ATOM 1287 C C . PRO A 1 169 ? 2.258 -30.812 -19.781 1 96.56 169 PRO A C 1
ATOM 1289 O O . PRO A 1 169 ? 1.404 -29.938 -19.953 1 96.56 169 PRO A O 1
ATOM 1292 N N . LYS A 1 170 ? 1.925 -32.125 -19.828 1 95.81 170 LYS A N 1
ATOM 1293 C CA . LYS A 1 170 ? 0.587 -32.594 -20.172 1 95.81 170 LYS A CA 1
ATOM 1294 C C . LYS A 1 170 ? -0.42 -32.219 -19.078 1 95.81 170 LYS A C 1
ATOM 1296 O O . LYS A 1 170 ? -1.63 -32.25 -19.312 1 95.81 170 LYS A O 1
ATOM 1301 N N . ASN A 1 171 ? 0.108 -31.969 -17.906 1 97.94 171 ASN A N 1
ATOM 1302 C CA . ASN A 1 171 ? -0.736 -31.594 -16.781 1 97.94 171 ASN A CA 1
ATOM 1303 C C . ASN A 1 171 ? -0.616 -30.094 -16.469 1 97.94 171 ASN A C 1
ATOM 1305 O O . ASN A 1 171 ? -0.773 -29.703 -15.305 1 97.94 171 ASN A O 1
ATOM 1309 N N . THR A 1 172 ? -0.259 -29.312 -17.453 1 98.31 172 THR A N 1
ATOM 1310 C CA . THR A 1 172 ? -0.117 -27.875 -17.297 1 98.31 172 THR A CA 1
ATOM 1311 C C . THR A 1 172 ? -1.069 -27.125 -18.234 1 98.31 172 THR A C 1
ATOM 1313 O O . THR A 1 172 ? -1.175 -27.469 -19.422 1 98.31 172 THR A O 1
ATOM 1316 N N . LEU A 1 173 ? -1.791 -26.203 -17.672 1 98.75 173 LEU A N 1
ATOM 1317 C CA . LEU A 1 173 ? -2.701 -25.344 -18.422 1 98.75 173 LEU A CA 1
ATOM 1318 C C . LEU A 1 173 ? -2.379 -23.875 -18.203 1 98.75 173 LEU A C 1
ATOM 1320 O O . LEU A 1 173 ? -2.162 -23.453 -17.062 1 98.75 173 LEU A O 1
ATOM 1324 N N . MET A 1 174 ? -2.303 -23.125 -19.281 1 98.19 174 MET A N 1
ATOM 1325 C CA . MET A 1 174 ? -2.094 -21.688 -19.172 1 98.19 174 MET A CA 1
ATOM 1326 C C . MET A 1 174 ? -3.404 -20.938 -19.359 1 98.19 174 MET A C 1
ATOM 1328 O O . MET A 1 174 ? -4.234 -21.312 -20.188 1 98.19 174 MET A O 1
ATOM 1332 N N . VAL A 1 175 ? -3.604 -19.953 -18.547 1 98.5 175 VAL A N 1
ATOM 1333 C CA . VAL A 1 175 ? -4.824 -19.156 -18.578 1 98.5 175 VAL A CA 1
ATOM 1334 C C . VAL A 1 175 ? -4.473 -17.672 -18.656 1 98.5 175 VAL A C 1
ATOM 1336 O O . VAL A 1 175 ? -3.672 -17.172 -17.859 1 98.5 175 VAL A O 1
ATOM 1339 N N . GLY A 1 176 ? -4.996 -16.969 -19.625 1 96.81 176 GLY A N 1
ATOM 1340 C CA . GLY A 1 176 ? -4.906 -15.516 -19.625 1 96.81 176 GLY A CA 1
ATOM 1341 C C . GLY A 1 176 ? -3.705 -15 -20.406 1 96.81 176 GLY A C 1
ATOM 1342 O O . GLY A 1 176 ? -3.318 -13.836 -20.25 1 96.81 176 GLY A O 1
ATOM 1343 N N . LEU A 1 177 ? -3.09 -15.805 -21.234 1 94.75 177 LEU A N 1
ATOM 1344 C CA . LEU A 1 177 ? -1.927 -15.406 -22.016 1 94.75 177 LEU A CA 1
ATOM 1345 C C . LEU A 1 177 ? -2.27 -14.25 -22.953 1 94.75 177 LEU A C 1
ATOM 1347 O O . LEU A 1 177 ? -3.295 -14.281 -23.641 1 94.75 177 LEU A O 1
ATOM 1351 N N . ARG A 1 178 ? -1.411 -13.188 -22.984 1 92.69 178 ARG A N 1
ATOM 1352 C CA . ARG A 1 178 ? -1.594 -12.039 -23.859 1 92.69 178 ARG A CA 1
ATOM 1353 C C . ARG A 1 178 ? -0.306 -11.719 -24.609 1 92.69 178 ARG A C 1
ATOM 1355 O O . ARG A 1 178 ? -0.342 -11.109 -25.688 1 92.69 178 ARG A O 1
ATOM 1362 N N . GLN A 1 179 ? 0.808 -11.977 -24.031 1 80.88 179 GLN A N 1
ATOM 1363 C CA . GLN A 1 179 ? 2.08 -11.625 -24.656 1 80.88 179 GLN A CA 1
ATOM 1364 C C . GLN A 1 179 ? 2.955 -12.852 -24.859 1 80.88 179 GLN A C 1
ATOM 1366 O O . GLN A 1 179 ? 3.209 -13.609 -23.922 1 80.88 179 GLN A O 1
ATOM 1371 N N . PHE A 1 180 ? 3.352 -12.977 -26.156 1 72.06 180 PHE A N 1
ATOM 1372 C CA . PHE A 1 180 ? 4.203 -14.102 -26.516 1 72.06 180 PHE A CA 1
ATOM 1373 C C . PHE A 1 180 ? 5.395 -13.641 -27.344 1 72.06 180 PHE A C 1
ATOM 1375 O O . PHE A 1 180 ? 5.289 -12.688 -28.109 1 72.06 180 PHE A O 1
ATOM 1382 N N . THR A 1 181 ? 6.449 -14.227 -26.875 1 76.44 181 THR A N 1
ATOM 1383 C CA . THR A 1 181 ? 7.566 -14.141 -27.812 1 76.44 181 THR A CA 1
ATOM 1384 C C . THR A 1 181 ? 7.621 -15.375 -28.703 1 76.44 181 THR A C 1
ATOM 1386 O O . THR A 1 181 ? 7.074 -16.422 -28.359 1 76.44 181 THR A O 1
ATOM 1389 N N . ASP A 1 182 ? 8.234 -15.289 -29.812 1 78.5 182 ASP A N 1
ATOM 1390 C CA . ASP A 1 182 ? 8.305 -16.391 -30.75 1 78.5 182 ASP A CA 1
ATOM 1391 C C . ASP A 1 182 ? 8.93 -17.625 -30.109 1 78.5 182 ASP A C 1
ATOM 1393 O O . ASP A 1 182 ? 8.375 -18.719 -30.188 1 78.5 182 ASP A O 1
ATOM 1397 N N . PRO A 1 183 ? 9.945 -17.469 -29.391 1 82.81 183 PRO A N 1
ATOM 1398 C CA . PRO A 1 183 ? 10.547 -18.672 -28.797 1 82.81 183 PRO A CA 1
ATOM 1399 C C . PRO A 1 183 ? 9.633 -19.344 -27.781 1 82.81 183 PRO A C 1
ATOM 1401 O O . PRO A 1 183 ? 9.562 -20.578 -27.719 1 82.81 183 PRO A O 1
ATOM 1404 N N . ALA A 1 184 ? 8.961 -18.594 -27.062 1 86.5 184 ALA A N 1
ATOM 1405 C CA . ALA A 1 184 ? 8.07 -19.156 -26.047 1 86.5 184 ALA A CA 1
ATOM 1406 C C . ALA A 1 184 ? 6.871 -19.844 -26.688 1 86.5 184 ALA A C 1
ATOM 1408 O O . ALA A 1 184 ? 6.465 -20.938 -26.25 1 86.5 184 ALA A O 1
ATOM 1409 N N . GLU A 1 185 ? 6.363 -19.219 -27.688 1 89.06 185 GLU A N 1
ATOM 1410 C CA . GLU A 1 185 ? 5.207 -19.812 -28.359 1 89.06 185 GLU A CA 1
ATOM 1411 C C . GLU A 1 185 ? 5.574 -21.125 -29.031 1 89.06 185 GLU A C 1
ATOM 1413 O O . GLU A 1 185 ? 4.805 -22.094 -28.984 1 89.06 185 GLU A O 1
ATOM 1418 N N . LYS A 1 186 ? 6.688 -21.125 -29.656 1 91.31 186 LYS A N 1
ATOM 1419 C CA . LYS A 1 186 ? 7.164 -22.359 -30.297 1 91.31 186 LYS A CA 1
ATOM 1420 C C . LYS A 1 186 ? 7.34 -23.469 -29.266 1 91.31 186 LYS A C 1
ATOM 1422 O O . LYS A 1 186 ? 6.906 -24.594 -29.484 1 91.31 186 LYS A O 1
ATOM 1427 N N . LEU A 1 187 ? 7.934 -23.109 -28.188 1 93.25 187 LEU A N 1
ATOM 1428 C CA . LEU A 1 187 ? 8.148 -24.094 -27.141 1 93.25 187 LEU A CA 1
ATOM 1429 C C . LEU A 1 187 ? 6.824 -24.578 -26.578 1 93.25 187 LEU A C 1
ATOM 1431 O O . LEU A 1 187 ? 6.66 -25.781 -26.312 1 93.25 187 LEU A O 1
ATOM 1435 N N . ARG A 1 188 ? 5.91 -23.688 -26.344 1 94.38 188 ARG A N 1
ATOM 1436 C CA . ARG A 1 188 ? 4.598 -24.062 -25.828 1 94.38 188 ARG A CA 1
ATOM 1437 C C . ARG A 1 188 ? 3.926 -25.094 -26.719 1 94.38 188 ARG A C 1
ATOM 1439 O O . ARG A 1 188 ? 3.393 -26.094 -26.219 1 94.38 188 ARG A O 1
ATOM 1446 N N . LYS A 1 189 ? 4.016 -24.844 -28.047 1 94.19 189 LYS A N 1
ATOM 1447 C CA . LYS A 1 189 ? 3.422 -25.75 -29.031 1 94.19 189 LYS A CA 1
ATOM 1448 C C . LYS A 1 189 ? 4.141 -27.109 -29.031 1 94.19 189 LYS A C 1
ATOM 1450 O O . LYS A 1 189 ? 3.5 -28.156 -29.078 1 94.19 189 LYS A O 1
ATOM 1455 N N . GLU A 1 190 ? 5.395 -27.047 -28.922 1 95.44 190 GLU A N 1
ATOM 1456 C CA . GLU A 1 190 ? 6.199 -28.266 -28.891 1 95.44 190 GLU A CA 1
ATOM 1457 C C . GLU A 1 190 ? 5.863 -29.125 -27.672 1 95.44 190 GLU A C 1
ATOM 1459 O O . GLU A 1 190 ? 5.828 -30.344 -27.766 1 95.44 190 GLU A O 1
ATOM 1464 N N . LEU A 1 191 ? 5.609 -28.453 -26.562 1 95.44 191 LEU A N 1
ATOM 1465 C CA . LEU A 1 191 ? 5.316 -29.156 -25.312 1 95.44 191 LEU A CA 1
ATOM 1466 C C . LEU A 1 191 ? 3.848 -29.562 -25.25 1 95.44 191 LEU A C 1
ATOM 1468 O O . LEU A 1 191 ? 3.457 -30.359 -24.391 1 95.44 191 LEU A O 1
ATOM 1472 N N . GLY A 1 192 ? 3.059 -28.969 -26.156 1 95.69 192 GLY A N 1
ATOM 1473 C CA . GLY A 1 192 ? 1.642 -29.297 -26.203 1 95.69 192 GLY A CA 1
ATOM 1474 C C . GLY A 1 192 ? 0.865 -28.719 -25.031 1 95.69 192 GLY A C 1
ATOM 1475 O O . GLY A 1 192 ? -0.083 -29.328 -24.547 1 95.69 192 GLY A O 1
ATOM 1476 N N . ILE A 1 193 ? 1.314 -27.578 -24.547 1 96.69 193 ILE A N 1
ATOM 1477 C CA . ILE A 1 193 ? 0.64 -26.938 -23.422 1 96.69 193 ILE A CA 1
ATOM 1478 C C . ILE A 1 193 ? -0.575 -26.156 -23.922 1 96.69 193 ILE A C 1
ATOM 1480 O O . ILE A 1 193 ? -0.436 -25.219 -24.688 1 96.69 193 ILE A O 1
ATOM 1484 N N . PRO A 1 194 ? -1.757 -26.516 -23.5 1 96.75 194 PRO A N 1
ATOM 1485 C CA . PRO A 1 194 ? -2.939 -25.766 -23.922 1 96.75 194 PRO A CA 1
ATOM 1486 C C . PRO A 1 194 ? -3.094 -24.453 -23.156 1 96.75 194 PRO A C 1
ATOM 1488 O O . PRO A 1 194 ? -2.398 -24.219 -22.156 1 96.75 194 PRO A O 1
ATOM 1491 N N . TYR A 1 195 ? -3.932 -23.562 -23.688 1 95.38 195 TYR A N 1
ATOM 1492 C CA . TYR A 1 195 ? -4.227 -22.328 -22.969 1 95.38 195 TYR A CA 1
ATOM 1493 C C . TYR A 1 195 ? -5.688 -21.938 -23.156 1 95.38 195 TYR A C 1
ATOM 1495 O O . TYR A 1 195 ? -6.34 -22.344 -24.109 1 95.38 195 TYR A O 1
ATOM 1503 N N . VAL A 1 196 ? -6.207 -21.312 -22.156 1 98.06 196 VAL A N 1
ATOM 1504 C CA . VAL A 1 196 ? -7.527 -20.703 -22.156 1 98.06 196 VAL A CA 1
ATOM 1505 C C . VAL A 1 196 ? -7.391 -19.188 -22.281 1 98.06 196 VAL A C 1
ATOM 1507 O O . VAL A 1 196 ? -6.668 -18.562 -21.5 1 98.06 196 VAL A O 1
ATOM 1510 N N . SER A 1 197 ? -8.07 -18.578 -23.219 1 97.19 197 SER A N 1
ATOM 1511 C CA . SER A 1 197 ? -7.965 -17.156 -23.484 1 97.19 197 SER A CA 1
ATOM 1512 C C . SER A 1 197 ? -8.625 -16.344 -22.359 1 97.19 197 SER A C 1
ATOM 1514 O O . SER A 1 197 ? -9.422 -16.859 -21.594 1 97.19 197 SER A O 1
ATOM 1516 N N . CYS A 1 198 ? -8.281 -15.07 -22.344 1 97.94 198 CYS A N 1
ATOM 1517 C CA . CYS A 1 198 ? -8.93 -14.164 -21.406 1 97.94 198 CYS A CA 1
ATOM 1518 C C . CYS A 1 198 ? -10.43 -14.086 -21.656 1 97.94 198 CYS A C 1
ATOM 1520 O O . CYS A 1 198 ? -11.227 -14.102 -20.719 1 97.94 198 CYS A O 1
ATOM 1522 N N . ASP A 1 199 ? -10.789 -14.023 -22.938 1 97.69 199 ASP A N 1
ATOM 1523 C CA . ASP A 1 199 ? -12.203 -13.938 -23.297 1 97.69 199 ASP A CA 1
ATOM 1524 C C . ASP A 1 199 ? -12.984 -15.125 -22.734 1 97.69 199 ASP A C 1
ATOM 1526 O O . ASP A 1 199 ? -14.047 -14.945 -22.141 1 97.69 199 ASP A O 1
ATOM 1530 N N . SER A 1 200 ? -12.453 -16.281 -22.938 1 98.19 200 SER A N 1
ATOM 1531 C CA . SER A 1 200 ? -13.117 -17.5 -22.469 1 98.19 200 SER A CA 1
ATOM 1532 C C . SER A 1 200 ? -13.172 -17.562 -20.953 1 98.19 200 SER A C 1
ATOM 1534 O O . SER A 1 200 ? -14.219 -17.844 -20.375 1 98.19 200 SER A O 1
ATOM 1536 N N . ALA A 1 201 ? -12.086 -17.281 -20.312 1 98.56 201 ALA A N 1
ATOM 1537 C CA . ALA A 1 201 ? -12.008 -17.344 -18.859 1 98.56 201 ALA A CA 1
ATOM 1538 C C . ALA A 1 201 ? -12.891 -16.266 -18.219 1 98.56 201 ALA A C 1
ATOM 1540 O O . ALA A 1 201 ? -13.414 -16.469 -17.125 1 98.56 201 ALA A O 1
ATOM 1541 N N . ASN A 1 202 ? -13.023 -15.109 -18.891 1 98.62 202 ASN A N 1
ATOM 1542 C CA . ASN A 1 202 ? -13.875 -14.047 -18.391 1 98.62 202 ASN A CA 1
ATOM 1543 C C . ASN A 1 202 ? -15.352 -14.414 -18.484 1 98.62 202 ASN A C 1
ATOM 1545 O O . ASN A 1 202 ? -16.172 -13.922 -17.719 1 98.62 202 ASN A O 1
ATOM 1549 N N . LYS A 1 203 ? -15.648 -15.25 -19.422 1 98.25 203 LYS A N 1
ATOM 1550 C CA . LYS A 1 203 ? -17.031 -15.68 -19.594 1 98.25 203 LYS A CA 1
ATOM 1551 C C . LYS A 1 203 ? -17.422 -16.703 -18.531 1 98.25 203 LYS A C 1
ATOM 1553 O O . LYS A 1 203 ? -18.516 -16.641 -17.969 1 98.25 203 LYS A O 1
ATOM 1558 N N . SER A 1 204 ? -16.562 -17.672 -18.312 1 98.38 204 SER A N 1
ATOM 1559 C CA . SER A 1 204 ? -16.844 -18.734 -17.344 1 98.38 204 SER A CA 1
ATOM 1560 C C . SER A 1 204 ? -15.578 -19.5 -17 1 98.38 204 SER A C 1
ATOM 1562 O O . SER A 1 204 ? -14.68 -19.656 -17.828 1 98.38 204 SER A O 1
ATOM 1564 N N . PRO A 1 205 ? -15.586 -19.984 -15.734 1 98.5 205 PRO A N 1
ATOM 1565 C CA . PRO A 1 205 ? -14.453 -20.828 -15.367 1 98.5 205 PRO A CA 1
ATOM 1566 C C . PRO A 1 205 ? -14.531 -22.234 -15.977 1 98.5 205 PRO A C 1
ATOM 1568 O O . PRO A 1 205 ? -13.617 -23.031 -15.805 1 98.5 205 PRO A O 1
ATOM 1571 N N . ASP A 1 206 ? -15.484 -22.547 -16.734 1 98.56 206 ASP A N 1
ATOM 1572 C CA . ASP A 1 206 ? -15.859 -23.906 -17.109 1 98.56 206 ASP A CA 1
ATOM 1573 C C . ASP A 1 206 ? -14.773 -24.562 -17.938 1 98.56 206 ASP A C 1
ATOM 1575 O O . ASP A 1 206 ? -14.5 -25.766 -17.797 1 98.56 206 ASP A O 1
ATOM 1579 N N . GLU A 1 207 ? -14.242 -23.844 -18.828 1 98.69 207 GLU A N 1
ATOM 1580 C CA . GLU A 1 207 ? -13.219 -24.422 -19.688 1 98.69 207 GLU A CA 1
ATOM 1581 C C . GLU A 1 207 ? -12.031 -24.922 -18.875 1 98.69 207 GLU A C 1
ATOM 1583 O O . GLU A 1 207 ? -11.508 -26 -19.125 1 98.69 207 GLU A O 1
ATOM 1588 N N . VAL A 1 208 ? -11.625 -24.156 -17.906 1 98.81 208 VAL A N 1
ATOM 1589 C CA . VAL A 1 208 ? -10.523 -24.531 -17.031 1 98.81 208 VAL A CA 1
ATOM 1590 C C . VAL A 1 208 ? -10.93 -25.719 -16.172 1 98.81 208 VAL A C 1
ATOM 1592 O O . VAL A 1 208 ? -10.188 -26.703 -16.062 1 98.81 208 VAL A O 1
ATOM 1595 N N . ILE A 1 209 ? -12.117 -25.672 -15.586 1 98.81 209 ILE A N 1
ATOM 1596 C CA . ILE A 1 209 ? -12.617 -26.719 -14.695 1 98.81 209 ILE A CA 1
ATOM 1597 C C . ILE A 1 209 ? -12.742 -28.031 -15.469 1 98.81 209 ILE A C 1
ATOM 1599 O O . ILE A 1 209 ? -12.336 -29.078 -14.969 1 98.81 209 ILE A O 1
ATOM 1603 N N . ASN A 1 210 ? -13.25 -27.906 -16.641 1 98.69 210 ASN A N 1
ATOM 1604 C CA . ASN A 1 210 ? -13.398 -29.094 -17.469 1 98.69 210 ASN A CA 1
ATOM 1605 C C . ASN A 1 210 ? -12.047 -29.688 -17.844 1 98.69 210 ASN A C 1
ATOM 1607 O O . ASN A 1 210 ? -11.891 -30.922 -17.875 1 98.69 210 ASN A O 1
ATOM 1611 N N . TRP A 1 211 ? -11.133 -28.844 -18.156 1 98.75 211 TRP A N 1
ATOM 1612 C CA . TRP A 1 211 ? -9.797 -29.328 -18.453 1 98.75 211 TRP A CA 1
ATOM 1613 C C . TRP A 1 211 ? -9.211 -30.094 -17.281 1 98.75 211 TRP A C 1
ATOM 1615 O O . TRP A 1 211 ? -8.609 -31.156 -17.453 1 98.75 211 TRP A O 1
ATOM 1625 N N . ILE A 1 212 ? -9.352 -29.562 -16.047 1 98.62 212 ILE A N 1
ATOM 1626 C CA . ILE A 1 212 ? -8.836 -30.219 -14.852 1 98.62 212 ILE A CA 1
ATOM 1627 C C . ILE A 1 212 ? -9.508 -31.578 -14.68 1 98.62 212 ILE A C 1
ATOM 1629 O O . ILE A 1 212 ? -8.836 -32.594 -14.414 1 98.62 212 ILE A O 1
ATOM 1633 N N . LYS A 1 213 ? -10.797 -31.625 -14.867 1 98.44 213 LYS A N 1
ATOM 1634 C CA . LYS A 1 213 ? -11.523 -32.906 -14.758 1 98.44 213 LYS A CA 1
ATOM 1635 C C . LYS A 1 213 ? -10.977 -33.938 -15.742 1 98.44 213 LYS A C 1
ATOM 1637 O O . LYS A 1 213 ? -10.781 -35.094 -15.383 1 98.44 213 LYS A O 1
ATOM 1642 N N . GLN A 1 214 ? -10.719 -33.469 -16.891 1 98.06 214 GLN A N 1
ATOM 1643 C CA . GLN A 1 214 ? -10.234 -34.375 -17.938 1 98.06 214 GLN A CA 1
ATOM 1644 C C . GLN A 1 214 ? -8.82 -34.844 -17.641 1 98.06 214 GLN A C 1
ATOM 1646 O O . GLN A 1 214 ? -8.445 -35.969 -18.016 1 98.06 214 GLN A O 1
ATOM 1651 N N . SER A 1 215 ? -8.008 -34.031 -17 1 97 215 SER A N 1
ATOM 1652 C CA . SER A 1 215 ? -6.641 -34.406 -16.656 1 97 215 SER A CA 1
ATOM 1653 C C . SER A 1 215 ? -6.617 -35.562 -15.664 1 97 215 SER A C 1
ATOM 1655 O O . SER A 1 215 ? -5.625 -36.281 -15.578 1 97 215 SER A O 1
ATOM 1657 N N . GLY A 1 216 ? -7.695 -35.688 -14.797 1 97.44 216 GLY A N 1
ATOM 1658 C CA . GLY A 1 216 ? -7.785 -36.719 -13.789 1 97.44 216 GLY A CA 1
ATOM 1659 C C . GLY A 1 216 ? -6.977 -36.406 -12.539 1 97.44 216 GLY A C 1
ATOM 1660 O O . GLY A 1 216 ? -6.891 -37.25 -11.633 1 97.44 216 GLY A O 1
ATOM 1661 N N . LYS A 1 217 ? -6.352 -35.281 -12.516 1 98 217 LYS A N 1
ATOM 1662 C CA . LYS A 1 217 ? -5.562 -34.875 -11.352 1 98 217 LYS A CA 1
ATOM 1663 C C . LYS A 1 217 ? -6.449 -34.25 -10.273 1 98 217 LYS A C 1
ATOM 1665 O O . LYS A 1 217 ? -7.453 -33.594 -10.586 1 98 217 LYS A O 1
ATOM 1670 N N . THR A 1 218 ? -6.078 -34.438 -9.023 1 97.75 218 THR A N 1
ATOM 1671 C CA . THR A 1 218 ? -6.941 -34 -7.934 1 97.75 218 THR A CA 1
ATOM 1672 C C . THR A 1 218 ? -6.254 -32.906 -7.109 1 97.75 218 THR A C 1
ATOM 1674 O O . THR A 1 218 ? -6.902 -32.188 -6.336 1 97.75 218 THR A O 1
ATOM 1677 N N . LYS A 1 219 ? -4.887 -32.781 -7.164 1 98.62 219 LYS A N 1
ATOM 1678 C CA . LYS A 1 219 ? -4.109 -31.766 -6.469 1 98.62 219 LYS A CA 1
ATOM 1679 C C . LYS A 1 219 ? -3.713 -30.641 -7.414 1 98.62 219 LYS A C 1
ATOM 1681 O O . LYS A 1 219 ? -2.982 -30.859 -8.383 1 98.62 219 LYS A O 1
ATOM 1686 N N . ILE A 1 220 ? -4.203 -29.422 -7.109 1 98.81 220 ILE A N 1
ATOM 1687 C CA . ILE A 1 220 ? -4.059 -28.344 -8.078 1 98.81 220 ILE A CA 1
ATOM 1688 C C . ILE A 1 220 ? -3.074 -27.297 -7.555 1 98.81 220 ILE A C 1
ATOM 1690 O O . ILE A 1 220 ? -3.137 -26.922 -6.387 1 98.81 220 ILE A O 1
ATOM 1694 N N . LEU A 1 221 ? -2.109 -26.953 -8.336 1 98.81 221 LEU A N 1
ATOM 1695 C CA . LEU A 1 221 ? -1.191 -25.844 -8.141 1 98.81 221 LEU A CA 1
ATOM 1696 C C . LEU A 1 221 ? -1.584 -24.656 -9.008 1 98.81 221 LEU A C 1
ATOM 1698 O O . LEU A 1 221 ? -1.743 -24.797 -10.227 1 98.81 221 LEU A O 1
ATOM 1702 N N . VAL A 1 222 ? -1.754 -23.484 -8.391 1 98.94 222 VAL A N 1
ATOM 1703 C CA . VAL A 1 222 ? -2.145 -22.312 -9.18 1 98.94 222 VAL A CA 1
ATOM 1704 C C . VAL A 1 222 ? -1.125 -21.188 -8.984 1 98.94 222 VAL A C 1
ATOM 1706 O O . VAL A 1 222 ? -0.816 -20.828 -7.848 1 98.94 222 VAL A O 1
ATOM 1709 N N . HIS A 1 223 ? -0.557 -20.75 -10.055 1 98.88 223 HIS A N 1
ATOM 1710 C CA . HIS A 1 223 ? 0.202 -19.516 -10.102 1 98.88 223 HIS A CA 1
ATOM 1711 C C . HIS A 1 223 ? -0.663 -18.359 -10.594 1 98.88 223 HIS A C 1
ATOM 1713 O O . HIS A 1 223 ? -1.201 -18.406 -11.703 1 98.88 223 HIS A O 1
ATOM 1719 N N . LEU A 1 224 ? -0.812 -17.391 -9.789 1 98.81 224 LEU A N 1
ATOM 1720 C CA . LEU A 1 224 ? -1.501 -16.188 -10.211 1 98.81 224 LEU A CA 1
ATOM 1721 C C . LEU A 1 224 ? -0.531 -15.008 -10.297 1 98.81 224 LEU A C 1
ATOM 1723 O O . LEU A 1 224 ? -0.132 -14.453 -9.273 1 98.81 224 LEU A O 1
ATOM 1727 N N . ASP A 1 225 ? -0.141 -14.695 -11.453 1 98.12 225 ASP A N 1
ATOM 1728 C CA . ASP A 1 225 ? 0.524 -13.422 -11.695 1 98.12 225 ASP A CA 1
ATOM 1729 C C . ASP A 1 225 ? -0.49 -12.281 -11.812 1 98.12 225 ASP A C 1
ATOM 1731 O O . ASP A 1 225 ? -1.373 -12.312 -12.672 1 98.12 225 ASP A O 1
ATOM 1735 N N . LEU A 1 226 ? -0.312 -11.305 -11.086 1 97.75 226 LEU A N 1
ATOM 1736 C CA . LEU A 1 226 ? -1.289 -10.219 -11.039 1 97.75 226 LEU A CA 1
ATOM 1737 C C . LEU A 1 226 ? -1.312 -9.453 -12.359 1 97.75 226 LEU A C 1
ATOM 1739 O O . LEU A 1 226 ? -2.262 -8.711 -12.633 1 97.75 226 LEU A O 1
ATOM 1743 N N . ASP A 1 227 ? -0.303 -9.609 -13.219 1 96.25 227 ASP A N 1
ATOM 1744 C CA . ASP A 1 227 ? -0.321 -8.93 -14.516 1 96.25 227 ASP A CA 1
ATOM 1745 C C . ASP A 1 227 ? -1.321 -9.586 -15.461 1 96.25 227 ASP A C 1
ATOM 1747 O O . ASP A 1 227 ? -1.57 -9.078 -16.562 1 96.25 227 ASP A O 1
ATOM 1751 N N . ALA A 1 228 ? -1.969 -10.703 -15 1 97.56 228 ALA A N 1
ATOM 1752 C CA . ALA A 1 228 ? -3.031 -11.336 -15.781 1 97.56 228 ALA A CA 1
ATOM 1753 C C . ALA A 1 228 ? -4.305 -10.492 -15.75 1 97.56 228 ALA A C 1
ATOM 1755 O O . ALA A 1 228 ? -5.191 -10.656 -16.594 1 97.56 228 ALA A O 1
ATOM 1756 N N . LEU A 1 229 ? -4.402 -9.648 -14.797 1 97.81 229 LEU A N 1
ATOM 1757 C CA . LEU A 1 229 ? -5.613 -8.867 -14.586 1 97.81 229 LEU A CA 1
ATOM 1758 C C . LEU A 1 229 ? -5.719 -7.738 -15.609 1 97.81 229 LEU A C 1
ATOM 1760 O O . LEU A 1 229 ? -4.699 -7.199 -16.047 1 97.81 229 LEU A O 1
ATOM 1764 N N . GLU A 1 230 ? -6.934 -7.457 -15.938 1 97.5 230 GLU A N 1
ATOM 1765 C CA . GLU A 1 230 ? -7.199 -6.254 -16.719 1 97.5 230 GLU A CA 1
ATOM 1766 C C . GLU A 1 230 ? -6.773 -4.996 -15.969 1 97.5 230 GLU A C 1
ATOM 1768 O O . GLU A 1 230 ? -7.332 -4.68 -14.914 1 97.5 230 GLU A O 1
ATOM 1773 N N . PRO A 1 231 ? -5.824 -4.23 -16.516 1 95.19 231 PRO A N 1
ATOM 1774 C CA . PRO A 1 231 ? -5.27 -3.104 -15.766 1 95.19 231 PRO A CA 1
ATOM 1775 C C . PRO A 1 231 ? -6.289 -1.993 -15.523 1 95.19 231 PRO A C 1
ATOM 1777 O O . PRO A 1 231 ? -6.199 -1.267 -14.531 1 95.19 231 PRO A O 1
ATOM 1780 N N . LYS A 1 232 ? -7.301 -1.867 -16.344 1 94.19 232 LYS A N 1
ATOM 1781 C CA . LYS A 1 232 ? -8.328 -0.852 -16.156 1 94.19 232 LYS A CA 1
ATOM 1782 C C . LYS A 1 232 ? -9.18 -1.159 -14.922 1 94.19 232 LYS A C 1
ATOM 1784 O O . LYS A 1 232 ? -9.75 -0.252 -14.32 1 94.19 232 LYS A O 1
ATOM 1789 N N . ASP A 1 233 ? -9.25 -2.477 -14.633 1 94.81 233 ASP A N 1
ATOM 1790 C CA . ASP A 1 233 ? -10.031 -2.898 -13.469 1 94.81 233 ASP A CA 1
ATOM 1791 C C . ASP A 1 233 ? -9.195 -2.824 -12.195 1 94.81 233 ASP A C 1
ATOM 1793 O O . ASP A 1 233 ? -9.688 -2.385 -11.148 1 94.81 233 ASP A O 1
ATOM 1797 N N . LEU A 1 234 ? -8.008 -3.221 -12.25 1 94.62 234 LEU A N 1
ATOM 1798 C CA . LEU A 1 234 ? -7.082 -3.266 -11.117 1 94.62 234 LEU A CA 1
ATOM 1799 C C . LEU A 1 234 ? -5.637 -3.332 -11.602 1 94.62 234 LEU A C 1
ATOM 1801 O O . LEU A 1 234 ? -5.207 -4.348 -12.148 1 94.62 234 LEU A O 1
ATOM 1805 N N . TRP A 1 235 ? -4.969 -2.275 -11.359 1 92.88 235 TRP A N 1
ATOM 1806 C CA . TRP A 1 235 ? -3.582 -2.207 -11.812 1 92.88 235 TRP A CA 1
ATOM 1807 C C . TRP A 1 235 ? -2.623 -2.254 -10.625 1 92.88 235 TRP A C 1
ATOM 1809 O O . TRP A 1 235 ? -2.244 -1.211 -10.086 1 92.88 235 TRP A O 1
ATOM 1819 N N . VAL A 1 236 ? -2.143 -3.492 -10.289 1 94.38 236 VAL A N 1
ATOM 1820 C CA . VAL A 1 236 ? -1.313 -3.686 -9.109 1 94.38 236 VAL A CA 1
ATOM 1821 C C . VAL A 1 236 ? -0.046 -4.453 -9.484 1 94.38 236 VAL A C 1
ATOM 1823 O O . VAL A 1 236 ? 0.649 -4.98 -8.609 1 94.38 236 VAL A O 1
ATOM 1826 N N . ALA A 1 237 ? 0.225 -4.574 -10.773 1 93.5 237 ALA A N 1
ATOM 1827 C CA . ALA A 1 237 ? 1.427 -5.203 -11.32 1 93.5 237 ALA A CA 1
ATOM 1828 C C . ALA A 1 237 ? 2.213 -4.23 -12.188 1 93.5 237 ALA A C 1
ATOM 1830 O O . ALA A 1 237 ? 1.734 -3.135 -12.492 1 93.5 237 ALA A O 1
ATOM 1831 N N . LEU A 1 238 ? 3.412 -4.574 -12.508 1 89.38 238 LEU A N 1
ATOM 1832 C CA . LEU A 1 238 ? 4.211 -3.754 -13.414 1 89.38 238 LEU A CA 1
ATOM 1833 C C . LEU A 1 238 ? 3.666 -3.818 -14.836 1 89.38 238 LEU A C 1
ATOM 1835 O O . LEU A 1 238 ? 3.619 -2.803 -15.531 1 89.38 238 LEU A O 1
ATOM 1839 N N . GLY A 1 239 ? 3.277 -5.027 -15.172 1 85.5 239 GLY A N 1
ATOM 1840 C CA . GLY A 1 239 ? 2.686 -5.188 -16.484 1 85.5 239 GLY A CA 1
ATOM 1841 C C . GLY A 1 239 ? 1.351 -4.484 -16.641 1 85.5 239 GLY A C 1
ATOM 1842 O O . GLY A 1 239 ? 0.612 -4.336 -15.656 1 85.5 239 GLY A O 1
ATOM 1843 N N . ASN A 1 240 ? 1.038 -4.035 -17.859 1 86.56 240 ASN A N 1
ATOM 1844 C CA . ASN A 1 240 ? -0.191 -3.291 -18.109 1 86.56 240 ASN A CA 1
ATOM 1845 C C . ASN A 1 240 ? -0.83 -3.684 -19.438 1 86.56 240 ASN A C 1
ATOM 1847 O O . ASN A 1 240 ? -1.477 -2.861 -20.094 1 86.56 240 ASN A O 1
ATOM 1851 N N . ASP A 1 241 ? -0.586 -4.902 -19.781 1 89.44 241 ASP A N 1
ATOM 1852 C CA . ASP A 1 241 ? -1.169 -5.371 -21.031 1 89.44 241 ASP A CA 1
ATOM 1853 C C . ASP A 1 241 ? -2.693 -5.328 -20.984 1 89.44 241 ASP A C 1
ATOM 1855 O O . ASP A 1 241 ? -3.305 -5.902 -20.078 1 89.44 241 ASP A O 1
ATOM 1859 N N . PRO A 1 242 ? -3.332 -4.742 -22 1 94.25 242 PRO A N 1
ATOM 1860 C CA . PRO A 1 242 ? -4.789 -4.594 -21.953 1 94.25 242 PRO A CA 1
ATOM 1861 C C . PRO A 1 242 ? -5.523 -5.895 -22.281 1 94.25 242 PRO A C 1
ATOM 1863 O O . PRO A 1 242 ? -4.898 -6.875 -22.688 1 94.25 242 PRO A O 1
ATOM 1866 N N . ASN A 1 243 ? -6.824 -5.926 -22.047 1 96.25 243 ASN A N 1
ATOM 1867 C CA . ASN A 1 243 ? -7.727 -7.023 -22.375 1 96.25 243 ASN A CA 1
ATOM 1868 C C . ASN A 1 243 ? -7.395 -8.281 -21.594 1 96.25 243 ASN A C 1
ATOM 1870 O O . ASN A 1 243 ? -7.301 -9.375 -22.172 1 96.25 243 ASN A O 1
ATOM 1874 N N . GLY A 1 244 ? -7.141 -8 -20.297 1 97.75 244 GLY A N 1
ATOM 1875 C CA . GLY A 1 244 ? -6.832 -9.117 -19.422 1 97.75 244 GLY A CA 1
ATOM 1876 C C . GLY A 1 244 ? -8.055 -9.688 -18.719 1 97.75 244 GLY A C 1
ATOM 1877 O O . GLY A 1 244 ? -9.18 -9.516 -19.188 1 97.75 244 GLY A O 1
ATOM 1878 N N . LEU A 1 245 ? -7.824 -10.477 -17.719 1 98.56 245 LEU A N 1
ATOM 1879 C CA . LEU A 1 245 ? -8.867 -11.109 -16.922 1 98.56 245 LEU A CA 1
ATOM 1880 C C . LEU A 1 245 ? -9.484 -10.117 -15.938 1 98.56 245 LEU A C 1
ATOM 1882 O O . LEU A 1 245 ? -8.766 -9.336 -15.312 1 98.56 245 LEU A O 1
ATOM 1886 N N . HIS A 1 246 ? -10.766 -10.148 -15.844 1 98.38 246 HIS A N 1
ATOM 1887 C CA . HIS A 1 246 ? -11.398 -9.359 -14.789 1 98.38 246 HIS A CA 1
ATOM 1888 C C . HIS A 1 246 ? -11.117 -9.953 -13.414 1 98.38 246 HIS A C 1
ATOM 1890 O O . HIS A 1 246 ? -11.125 -11.172 -13.242 1 98.38 246 HIS A O 1
ATOM 1896 N N . PRO A 1 247 ? -10.867 -9.086 -12.477 1 97.88 247 PRO A N 1
ATOM 1897 C CA . PRO A 1 247 ? -10.625 -9.602 -11.125 1 97.88 247 PRO A CA 1
ATOM 1898 C C . PRO A 1 247 ? -11.727 -10.539 -10.648 1 97.88 247 PRO A C 1
ATOM 1900 O O . PRO A 1 247 ? -11.438 -11.586 -10.055 1 97.88 247 PRO A O 1
ATOM 1903 N N . SER A 1 248 ? -12.922 -10.195 -10.938 1 97.81 248 SER A N 1
ATOM 1904 C CA . SER A 1 248 ? -14.039 -11.031 -10.516 1 97.81 248 SER A CA 1
ATOM 1905 C C . SER A 1 248 ? -13.977 -12.406 -11.172 1 97.81 248 SER A C 1
ATOM 1907 O O . SER A 1 248 ? -14.328 -13.414 -10.555 1 97.81 248 SER A O 1
ATOM 1909 N N . SER A 1 249 ? -13.555 -12.477 -12.422 1 98.69 249 SER A N 1
ATOM 1910 C CA . SER A 1 249 ? -13.43 -13.742 -13.133 1 98.69 249 SER A CA 1
ATOM 1911 C C . SER A 1 249 ? -12.328 -14.617 -12.531 1 98.69 249 SER A C 1
ATOM 1913 O O . SER A 1 249 ? -12.484 -15.836 -12.43 1 98.69 249 SER A O 1
ATOM 1915 N N . VAL A 1 250 ? -11.258 -13.977 -12.172 1 98.81 250 VAL A N 1
ATOM 1916 C CA . VAL A 1 250 ? -10.164 -14.703 -11.539 1 98.81 250 VAL A CA 1
ATOM 1917 C C . VAL A 1 250 ? -10.617 -15.273 -10.203 1 98.81 250 VAL A C 1
ATOM 1919 O O . VAL A 1 250 ? -10.359 -16.438 -9.891 1 98.81 250 VAL A O 1
ATOM 1922 N N . ALA A 1 251 ? -11.281 -14.445 -9.438 1 98.62 251 ALA A N 1
ATOM 1923 C CA . ALA A 1 251 ? -11.797 -14.898 -8.148 1 98.62 251 ALA A CA 1
ATOM 1924 C C . ALA A 1 251 ? -12.758 -16.078 -8.328 1 98.62 251 ALA A C 1
ATOM 1926 O O . ALA A 1 251 ? -12.672 -17.078 -7.609 1 98.62 251 ALA A O 1
ATOM 1927 N N . LYS A 1 252 ? -13.625 -15.945 -9.289 1 98.56 252 LYS A N 1
ATOM 1928 C CA . LYS A 1 252 ? -14.57 -17.016 -9.586 1 98.56 252 LYS A CA 1
ATOM 1929 C C . LYS A 1 252 ? -13.836 -18.297 -9.977 1 98.56 252 LYS A C 1
ATOM 1931 O O . LYS A 1 252 ? -14.203 -19.391 -9.523 1 98.56 252 LYS A O 1
ATOM 1936 N N . LEU A 1 253 ? -12.883 -18.156 -10.797 1 98.81 253 LEU A N 1
ATOM 1937 C CA . LEU A 1 253 ? -12.109 -19.297 -11.258 1 98.81 253 LEU A CA 1
ATOM 1938 C C . LEU A 1 253 ? -11.422 -20 -10.094 1 98.81 253 LEU A C 1
ATOM 1940 O O . LEU A 1 253 ? -11.539 -21.219 -9.938 1 98.81 253 LEU A O 1
ATOM 1944 N N . LEU A 1 254 ? -10.719 -19.25 -9.25 1 98.81 254 LEU A N 1
ATOM 1945 C CA . LEU A 1 254 ? -9.961 -19.828 -8.148 1 98.81 254 LEU A CA 1
ATOM 1946 C C . LEU A 1 254 ? -10.891 -20.469 -7.121 1 98.81 254 LEU A C 1
ATOM 1948 O O . LEU A 1 254 ? -10.578 -21.531 -6.566 1 98.81 254 LEU A O 1
ATOM 1952 N N . ASN A 1 255 ? -11.992 -19.844 -6.863 1 98.69 255 ASN A N 1
ATOM 1953 C CA . ASN A 1 255 ? -12.961 -20.422 -5.941 1 98.69 255 ASN A CA 1
ATOM 1954 C C . ASN A 1 255 ? -13.562 -21.719 -6.5 1 98.69 255 ASN A C 1
ATOM 1956 O O . ASN A 1 255 ? -13.812 -22.656 -5.754 1 98.69 255 ASN A O 1
ATOM 1960 N N . ALA A 1 256 ? -13.859 -21.688 -7.805 1 98.69 256 ALA A N 1
ATOM 1961 C CA . ALA A 1 256 ? -14.367 -22.906 -8.438 1 98.69 256 ALA A CA 1
ATOM 1962 C C . ALA A 1 256 ? -13.359 -24.047 -8.312 1 98.69 256 ALA A C 1
ATOM 1964 O O . ALA A 1 256 ? -13.734 -25.172 -7.988 1 98.69 256 ALA A O 1
ATOM 1965 N N . ILE A 1 257 ? -12.102 -23.766 -8.555 1 98.69 257 ILE A N 1
ATOM 1966 C CA . ILE A 1 257 ? -11.055 -24.781 -8.422 1 98.69 257 ILE A CA 1
ATOM 1967 C C . ILE A 1 257 ? -11.008 -25.297 -6.988 1 98.69 257 ILE A C 1
ATOM 1969 O O . ILE A 1 257 ? -11 -26.5 -6.758 1 98.69 257 ILE A O 1
ATOM 1973 N N . SER A 1 258 ? -11.016 -24.359 -6.043 1 98.12 258 SER A N 1
ATOM 1974 C CA . SER A 1 258 ? -10.906 -24.703 -4.629 1 98.12 258 SER A CA 1
ATOM 1975 C C . SER A 1 258 ? -12.102 -25.531 -4.164 1 98.12 258 SER A C 1
ATOM 1977 O O . SER A 1 258 ? -11.961 -26.391 -3.285 1 98.12 258 SER A O 1
ATOM 1979 N N . LYS A 1 259 ? -13.219 -25.281 -4.719 1 97.56 259 LYS A N 1
ATOM 1980 C CA . LYS A 1 259 ? -14.438 -25.984 -4.336 1 97.56 259 LYS A CA 1
ATOM 1981 C C . LYS A 1 259 ? -14.453 -27.406 -4.906 1 97.56 259 LYS A C 1
ATOM 1983 O O . LYS A 1 259 ? -14.891 -28.344 -4.234 1 97.56 259 LYS A O 1
ATOM 1988 N N . GLU A 1 260 ? -13.977 -27.578 -6.078 1 97.88 260 GLU A N 1
ATOM 1989 C CA . GLU A 1 260 ? -14.172 -28.844 -6.793 1 97.88 260 GLU A CA 1
ATOM 1990 C C . GLU A 1 260 ? -12.953 -29.75 -6.645 1 97.88 260 GLU A C 1
ATOM 1992 O O . GLU A 1 260 ? -13.047 -30.969 -6.832 1 97.88 260 GLU A O 1
ATOM 1997 N N . PHE A 1 261 ? -11.789 -29.203 -6.43 1 98.19 261 PHE A N 1
ATOM 1998 C CA . PHE A 1 261 ? -10.539 -29.938 -6.332 1 98.19 261 PHE A CA 1
ATOM 1999 C C . PHE A 1 261 ? -9.773 -29.547 -5.078 1 98.19 261 PHE A C 1
ATOM 2001 O O . PHE A 1 261 ? -10.227 -28.688 -4.312 1 98.19 261 PHE A O 1
ATOM 2008 N N . ASP A 1 262 ? -8.664 -30.203 -4.816 1 97.94 262 ASP A N 1
ATOM 2009 C CA . ASP A 1 262 ? -7.789 -29.844 -3.701 1 97.94 262 ASP A CA 1
ATOM 2010 C C . ASP A 1 262 ? -6.73 -28.844 -4.133 1 97.94 262 ASP A C 1
ATOM 2012 O O . ASP A 1 262 ? -5.691 -29.203 -4.68 1 97.94 262 ASP A O 1
ATOM 2016 N N . LEU A 1 263 ? -7.004 -27.594 -3.941 1 98.38 263 LEU A N 1
ATOM 2017 C CA . LEU A 1 263 ? -6.031 -26.531 -4.207 1 98.38 263 LEU A CA 1
ATOM 2018 C C . LEU A 1 263 ? -4.918 -26.547 -3.168 1 98.38 263 LEU A C 1
ATOM 2020 O O . LEU A 1 263 ? -5.055 -25.953 -2.096 1 98.38 263 LEU A O 1
ATOM 2024 N N . VAL A 1 264 ? -3.818 -27.156 -3.494 1 98.06 264 VAL A N 1
ATOM 2025 C CA . VAL A 1 264 ? -2.824 -27.453 -2.469 1 98.06 264 VAL A CA 1
ATOM 2026 C C . VAL A 1 264 ? -1.756 -26.359 -2.455 1 98.06 264 VAL A C 1
ATOM 2028 O O . VAL A 1 264 ? -1.021 -26.219 -1.475 1 98.06 264 VAL A O 1
ATOM 2031 N N . ALA A 1 265 ? -1.646 -25.609 -3.555 1 98.5 265 ALA A N 1
ATOM 2032 C CA . ALA A 1 265 ? -0.729 -24.469 -3.588 1 98.5 265 ALA A CA 1
ATOM 2033 C C . ALA A 1 265 ? -1.298 -23.344 -4.43 1 98.5 265 ALA A C 1
ATOM 2035 O O . ALA A 1 265 ? -1.77 -23.562 -5.547 1 98.5 265 ALA A O 1
ATOM 2036 N N . LEU A 1 266 ? -1.319 -22.172 -3.893 1 98.62 266 LEU A N 1
ATOM 2037 C CA . LEU A 1 266 ? -1.718 -20.953 -4.57 1 98.62 266 LEU A CA 1
ATOM 2038 C C . LEU A 1 266 ? -0.679 -19.844 -4.359 1 98.62 266 LEU A C 1
ATOM 2040 O O . LEU A 1 266 ? -0.316 -19.547 -3.223 1 98.62 266 LEU A O 1
ATOM 2044 N N . THR A 1 267 ? -0.164 -19.328 -5.43 1 98.56 267 THR A N 1
ATOM 2045 C CA . THR A 1 267 ? 0.783 -18.219 -5.371 1 98.56 267 THR A CA 1
ATOM 2046 C C . THR A 1 267 ? 0.163 -16.953 -5.938 1 98.56 267 THR A C 1
ATOM 2048 O O . THR A 1 267 ? -0.449 -16.969 -7.008 1 98.56 267 THR A O 1
ATOM 2051 N N . ILE A 1 268 ? 0.262 -15.906 -5.215 1 98.25 268 ILE A N 1
ATOM 2052 C CA . ILE A 1 268 ? 0.025 -14.57 -5.734 1 98.25 268 ILE A CA 1
ATOM 2053 C C . ILE A 1 268 ? 1.359 -13.875 -6.012 1 98.25 268 ILE A C 1
ATOM 2055 O O . ILE A 1 268 ? 2.156 -13.664 -5.094 1 98.25 268 ILE A O 1
ATOM 2059 N N . ALA A 1 269 ? 1.572 -13.508 -7.285 1 97.62 269 ALA A N 1
ATOM 2060 C CA . ALA A 1 269 ? 2.895 -13.008 -7.648 1 97.62 269 ALA A CA 1
ATOM 2061 C C . ALA A 1 269 ? 2.793 -11.664 -8.367 1 97.62 269 ALA A C 1
ATOM 2063 O O . ALA A 1 269 ? 1.726 -11.297 -8.867 1 97.62 269 ALA A O 1
ATOM 2064 N N . GLU A 1 270 ? 3.828 -10.938 -8.242 1 96.19 270 GLU A N 1
ATOM 2065 C CA . GLU A 1 270 ? 4.184 -9.727 -8.969 1 96.19 270 GLU A CA 1
ATOM 2066 C C . GLU A 1 270 ? 3.305 -8.547 -8.539 1 96.19 270 GLU A C 1
ATOM 2068 O O . GLU A 1 270 ? 2.883 -7.746 -9.375 1 96.19 270 GLU A O 1
ATOM 2073 N N . PRO A 1 271 ? 2.955 -8.523 -7.305 1 96.38 271 PRO A N 1
ATOM 2074 C CA . PRO A 1 271 ? 2.445 -7.223 -6.871 1 96.38 271 PRO A CA 1
ATOM 2075 C C . PRO A 1 271 ? 3.486 -6.109 -6.996 1 96.38 271 PRO A C 1
ATOM 2077 O O . PRO A 1 271 ? 4.633 -6.281 -6.566 1 96.38 271 PRO A O 1
ATOM 2080 N N . PHE A 1 272 ? 3.15 -5.125 -7.633 1 94.38 272 PHE A N 1
ATOM 2081 C CA . PHE A 1 272 ? 4.074 -4.012 -7.82 1 94.38 272 PHE A CA 1
ATOM 2082 C C . PHE A 1 272 ? 3.385 -2.682 -7.547 1 94.38 272 PHE A C 1
ATOM 2084 O O . PHE A 1 272 ? 2.768 -2.1 -8.445 1 94.38 272 PHE A O 1
ATOM 2091 N N . PRO A 1 273 ? 3.539 -2.156 -6.32 1 92.62 273 PRO A N 1
ATOM 2092 C CA . PRO A 1 273 ? 2.836 -0.939 -5.914 1 92.62 273 PRO A CA 1
ATOM 2093 C C . PRO A 1 273 ? 3.547 0.334 -6.363 1 92.62 273 PRO A C 1
ATOM 2095 O O . PRO A 1 273 ? 4.094 1.068 -5.539 1 92.62 273 PRO A O 1
ATOM 2098 N N . ARG A 1 274 ? 3.438 0.656 -7.617 1 90.25 274 ARG A N 1
ATOM 2099 C CA . ARG A 1 274 ? 4.164 1.755 -8.242 1 90.25 274 ARG A CA 1
ATOM 2100 C C . ARG A 1 274 ? 3.898 3.07 -7.52 1 90.25 274 ARG A C 1
ATOM 2102 O O . ARG A 1 274 ? 4.832 3.814 -7.211 1 90.25 274 ARG A O 1
ATOM 2109 N N . GLU A 1 275 ? 2.652 3.355 -7.258 1 89.75 275 GLU A N 1
ATOM 2110 C CA . GLU A 1 275 ? 2.297 4.621 -6.629 1 89.75 275 GLU A CA 1
ATOM 2111 C C . GLU A 1 275 ? 2.85 4.707 -5.207 1 89.75 275 GLU A C 1
ATOM 2113 O O . GLU A 1 275 ? 3.264 5.777 -4.758 1 89.75 275 GLU A O 1
ATOM 2118 N N . GLN A 1 276 ? 2.852 3.609 -4.555 1 93 276 GLN A N 1
ATOM 2119 C CA . GLN A 1 276 ? 3.393 3.576 -3.199 1 93 276 GLN A CA 1
ATOM 2120 C C . GLN A 1 276 ? 4.91 3.736 -3.209 1 93 276 GLN A C 1
ATOM 2122 O O . GLN A 1 276 ? 5.488 4.309 -2.281 1 93 276 GLN A O 1
ATOM 2127 N N . MET A 1 277 ? 5.555 3.234 -4.289 1 93.12 277 MET A N 1
ATOM 2128 C CA . MET A 1 277 ? 6.992 3.445 -4.43 1 93.12 277 MET A CA 1
ATOM 2129 C C . MET A 1 277 ? 7.312 4.926 -4.602 1 93.12 277 MET A C 1
ATOM 2131 O O . MET A 1 277 ? 8.258 5.438 -4 1 93.12 277 MET A O 1
ATOM 2135 N N . LYS A 1 278 ? 6.504 5.586 -5.398 1 92.75 278 LYS A N 1
ATOM 2136 C CA . LYS A 1 278 ? 6.66 7.027 -5.562 1 92.75 278 LYS A CA 1
ATOM 2137 C C . LYS A 1 278 ? 6.395 7.758 -4.25 1 92.75 278 LYS A C 1
ATOM 2139 O O . LYS A 1 278 ? 7.129 8.68 -3.889 1 92.75 278 LYS A O 1
ATOM 2144 N N . PHE A 1 279 ? 5.34 7.324 -3.621 1 95.5 279 PHE A N 1
ATOM 2145 C CA . PHE A 1 279 ? 4.973 7.906 -2.336 1 95.5 279 PHE A CA 1
ATOM 2146 C C . PHE A 1 279 ? 6.113 7.773 -1.334 1 95.5 279 PHE A C 1
ATOM 2148 O O . PHE A 1 279 ? 6.441 8.727 -0.627 1 95.5 279 PHE A O 1
ATOM 2155 N N . ARG A 1 280 ? 6.703 6.613 -1.31 1 94.5 280 ARG A N 1
ATOM 2156 C CA . ARG A 1 280 ? 7.84 6.371 -0.426 1 94.5 280 ARG A CA 1
ATOM 2157 C C . ARG A 1 280 ? 8.977 7.352 -0.71 1 94.5 280 ARG A C 1
ATOM 2159 O O . ARG A 1 280 ? 9.555 7.922 0.215 1 94.5 280 ARG A O 1
ATOM 2166 N N . SER A 1 281 ? 9.297 7.504 -1.987 1 94.12 281 SER A N 1
ATOM 2167 C CA . SER A 1 281 ? 10.352 8.43 -2.383 1 94.12 281 SER A CA 1
ATOM 2168 C C . SER A 1 281 ? 10.062 9.844 -1.897 1 94.12 281 SER A C 1
ATOM 2170 O O . SER A 1 281 ? 10.953 10.531 -1.401 1 94.12 281 SER A O 1
ATOM 2172 N N . PHE A 1 282 ? 8.836 10.266 -2.006 1 96.88 282 PHE A N 1
ATOM 2173 C CA . PHE A 1 282 ? 8.406 11.578 -1.535 1 96.88 282 PHE A CA 1
ATOM 2174 C C . PHE A 1 282 ? 8.562 11.688 -0.023 1 96.88 282 PHE A C 1
ATOM 2176 O O . PHE A 1 282 ? 9.164 12.648 0.477 1 96.88 282 PHE A O 1
ATOM 2183 N N . LEU A 1 283 ? 8.055 10.695 0.685 1 96.75 283 LEU A N 1
ATOM 2184 C CA . LEU A 1 283 ? 8.109 10.695 2.143 1 96.75 283 LEU A CA 1
ATOM 2185 C C . LEU A 1 283 ? 9.547 10.773 2.635 1 96.75 283 LEU A C 1
ATOM 2187 O O . LEU A 1 283 ? 9.836 11.438 3.633 1 96.75 283 LEU A O 1
ATOM 2191 N N . GLU A 1 284 ? 10.43 10.125 1.944 1 94.19 284 GLU A N 1
ATOM 2192 C CA . GLU A 1 284 ? 11.836 10.086 2.338 1 94.19 284 GLU A CA 1
ATOM 2193 C C . GLU A 1 284 ? 12.477 11.461 2.232 1 94.19 284 GLU A C 1
ATOM 2195 O O . GLU A 1 284 ? 13.516 11.719 2.85 1 94.19 284 GLU A O 1
ATOM 2200 N N . GLU A 1 285 ? 11.914 12.312 1.381 1 95.81 285 GLU A N 1
ATOM 2201 C CA . GLU A 1 285 ? 12.445 13.656 1.188 1 95.81 285 GLU A CA 1
ATOM 2202 C C . GLU A 1 285 ? 11.953 14.609 2.273 1 95.81 285 GLU A C 1
ATOM 2204 O O . GLU A 1 285 ? 12.445 15.734 2.389 1 95.81 285 GLU A O 1
ATOM 2209 N N . LEU A 1 286 ? 10.984 14.25 3.061 1 97.06 286 LEU A N 1
ATOM 2210 C CA . LEU A 1 286 ? 10.406 15.109 4.09 1 97.06 286 LEU A CA 1
ATOM 2211 C C . LEU A 1 286 ? 11.234 15.055 5.371 1 97.06 286 LEU A C 1
ATOM 2213 O O . LEU A 1 286 ? 11.945 14.078 5.609 1 97.06 286 LEU A O 1
ATOM 2217 N N . PRO A 1 287 ? 11.195 16.078 6.125 1 95.44 287 PRO A N 1
ATOM 2218 C CA . PRO A 1 287 ? 11.898 16.094 7.41 1 95.44 287 PRO A CA 1
ATOM 2219 C C . PRO A 1 287 ? 11.109 15.398 8.523 1 95.44 287 PRO A C 1
ATOM 2221 O O . PRO A 1 287 ? 10.617 16.062 9.43 1 95.44 287 PRO A O 1
ATOM 2224 N N . LEU A 1 288 ? 11.031 14.117 8.484 1 90.25 288 LEU A N 1
ATOM 2225 C CA . LEU A 1 288 ? 10.234 13.336 9.422 1 90.25 288 LEU A CA 1
ATOM 2226 C C . LEU A 1 288 ? 11.047 12.969 10.656 1 90.25 288 LEU A C 1
ATOM 2228 O O . LEU A 1 288 ? 10.641 12.109 11.445 1 90.25 288 LEU A O 1
ATOM 2232 N N . LYS A 1 289 ? 12.219 13.594 11.039 1 82.38 289 LYS A N 1
ATOM 2233 C CA . LYS A 1 289 ? 13.086 13.281 12.18 1 82.38 289 LYS A CA 1
ATOM 2234 C C . LYS A 1 289 ? 13.281 14.508 13.07 1 82.38 289 LYS A C 1
ATOM 2236 O O . LYS A 1 289 ? 13.219 15.641 12.594 1 82.38 289 LYS A O 1
ATOM 2241 N N . MET B 1 1 ? 16.422 15.648 27.859 1 34.75 1 MET B N 1
ATOM 2242 C CA . MET B 1 1 ? 15.633 16.547 27.031 1 34.75 1 MET B CA 1
ATOM 2243 C C . MET B 1 1 ? 15.188 15.867 25.75 1 34.75 1 MET B C 1
ATOM 2245 O O . MET B 1 1 ? 15.969 15.734 24.812 1 34.75 1 MET B O 1
ATOM 2249 N N . SER B 1 2 ? 14.18 15.289 25.609 1 46.25 2 SER B N 1
ATOM 2250 C CA . SER B 1 2 ? 13.922 14.266 24.609 1 46.25 2 SER B CA 1
ATOM 2251 C C . SER B 1 2 ? 13.328 14.867 23.344 1 46.25 2 SER B C 1
ATOM 2253 O O . SER B 1 2 ? 12.719 15.938 23.391 1 46.25 2 SER B O 1
ATOM 2255 N N . GLU B 1 3 ? 13.391 13.898 22.172 1 78.44 3 GLU B N 1
ATOM 2256 C CA . GLU B 1 3 ? 13.68 13.211 20.906 1 78.44 3 GLU B CA 1
ATOM 2257 C C . GLU B 1 3 ? 12.414 13.031 20.078 1 78.44 3 GLU B C 1
ATOM 2259 O O . GLU B 1 3 ? 11.305 13.016 20.625 1 78.44 3 GLU B O 1
ATOM 2264 N N . THR B 1 4 ? 12.055 13.273 19 1 94.5 4 THR B N 1
ATOM 2265 C CA . THR B 1 4 ? 10.914 13.234 18.078 1 94.5 4 THR B CA 1
ATOM 2266 C C . THR B 1 4 ? 10.031 12.023 18.359 1 94.5 4 THR B C 1
ATOM 2268 O O . THR B 1 4 ? 10.531 10.914 18.547 1 94.5 4 THR B O 1
ATOM 2271 N N . LEU B 1 5 ? 8.719 12.359 18.688 1 97.19 5 LEU B N 1
ATOM 2272 C CA . LEU B 1 5 ? 7.734 11.281 18.766 1 97.19 5 LEU B CA 1
ATOM 2273 C C . LEU B 1 5 ? 7.023 11.102 17.438 1 97.19 5 LEU B C 1
ATOM 2275 O O . LEU B 1 5 ? 6.523 12.062 16.844 1 97.19 5 LEU B O 1
ATOM 2279 N N . ARG B 1 6 ? 7.098 9.922 16.984 1 96.94 6 ARG B N 1
ATOM 2280 C CA . ARG B 1 6 ? 6.223 9.547 15.875 1 96.94 6 ARG B CA 1
ATOM 2281 C C . ARG B 1 6 ? 4.855 9.102 16.391 1 96.94 6 ARG B C 1
ATOM 2283 O O . ARG B 1 6 ? 4.746 8.094 17.078 1 96.94 6 ARG B O 1
ATOM 2290 N N . LEU B 1 7 ? 3.846 9.82 16.078 1 97.06 7 LEU B N 1
ATOM 2291 C CA . LEU B 1 7 ? 2.482 9.547 16.516 1 97.06 7 LEU B CA 1
ATOM 2292 C C . LEU B 1 7 ? 1.65 8.961 15.383 1 97.06 7 LEU B C 1
ATOM 2294 O O . LEU B 1 7 ? 1.274 9.672 14.453 1 97.06 7 LEU B O 1
ATOM 2298 N N . LEU B 1 8 ? 1.436 7.684 15.414 1 96.56 8 LEU B N 1
ATOM 2299 C CA . LEU B 1 8 ? 0.523 7.043 14.477 1 96.56 8 LEU B CA 1
ATOM 2300 C C . LEU B 1 8 ? -0.928 7.27 14.891 1 96.56 8 LEU B C 1
ATOM 2302 O O . LEU B 1 8 ? -1.346 6.844 15.969 1 96.56 8 LEU B O 1
ATOM 2306 N N . PHE B 1 9 ? -1.657 7.941 14.047 1 98 9 PHE B N 1
ATOM 2307 C CA . PHE B 1 9 ? -3.012 8.375 14.367 1 98 9 PHE B CA 1
ATOM 2308 C C . PHE B 1 9 ? -3.969 8.039 13.227 1 98 9 PHE B C 1
ATOM 2310 O O . PHE B 1 9 ? -4.422 8.93 12.508 1 98 9 PHE B O 1
ATOM 2317 N N . PRO B 1 10 ? -4.359 6.715 13.078 1 96.94 10 PRO B N 1
ATOM 2318 C CA . PRO B 1 10 ? -5.113 6.25 11.914 1 96.94 10 PRO B CA 1
ATOM 2319 C C . PRO B 1 10 ? -6.605 6.566 12.008 1 96.94 10 PRO B C 1
ATOM 2321 O O . PRO B 1 10 ? -7.441 5.695 11.75 1 96.94 10 PRO B O 1
ATOM 2324 N N . GLN B 1 11 ? -6.906 7.801 12.344 1 97.19 11 GLN B N 1
ATOM 2325 C CA . GLN B 1 11 ? -8.289 8.227 12.523 1 97.19 11 GLN B CA 1
ATOM 2326 C C . GLN B 1 11 ? -8.984 8.422 11.18 1 97.19 11 GLN B C 1
ATOM 2328 O O . GLN B 1 11 ? -8.398 8.992 10.25 1 97.19 11 GLN B O 1
ATOM 2333 N N . TRP B 1 12 ? -10.25 7.879 11.094 1 95.44 12 TRP B N 1
ATOM 2334 C CA . TRP B 1 12 ? -11.039 8.008 9.867 1 95.44 12 TRP B CA 1
ATOM 2335 C C . TRP B 1 12 ? -12.305 8.82 10.117 1 95.44 12 TRP B C 1
ATOM 2337 O O . TRP B 1 12 ? -12.914 9.32 9.172 1 95.44 12 TRP B O 1
ATOM 2347 N N . GLN B 1 13 ? -12.633 9.086 11.281 1 95.5 13 GLN B N 1
ATOM 2348 C CA . GLN B 1 13 ? -13.961 9.531 11.688 1 95.5 13 GLN B CA 1
ATOM 2349 C C . GLN B 1 13 ? -14.172 11.008 11.359 1 95.5 13 GLN B C 1
ATOM 2351 O O . GLN B 1 13 ? -15.297 11.516 11.414 1 95.5 13 GLN B O 1
ATOM 2356 N N . GLY B 1 14 ? -13.133 11.695 11.047 1 95.31 14 GLY B N 1
ATOM 2357 C CA . GLY B 1 14 ? -13.312 13.086 10.68 1 95.31 14 GLY B CA 1
ATOM 2358 C C . GLY B 1 14 ? -14.07 13.266 9.375 1 95.31 14 GLY B C 1
ATOM 2359 O O . GLY B 1 14 ? -14.602 14.344 9.109 1 95.31 14 GLY B O 1
ATOM 2360 N N . ALA B 1 15 ? -13.984 12.25 8.57 1 91.88 15 ALA B N 1
ATOM 2361 C CA . ALA B 1 15 ? -14.672 12.305 7.285 1 91.88 15 ALA B CA 1
ATOM 2362 C C . ALA B 1 15 ? -16.031 11.617 7.359 1 91.88 15 ALA B C 1
ATOM 2364 O O . ALA B 1 15 ? -16.125 10.469 7.805 1 91.88 15 ALA B O 1
ATOM 2365 N N . ASN B 1 16 ? -17.016 12.312 6.98 1 85.31 16 ASN B N 1
ATOM 2366 C CA . ASN B 1 16 ? -18.359 11.758 6.961 1 85.31 16 ASN B CA 1
ATOM 2367 C C . ASN B 1 16 ? -18.469 10.594 5.988 1 85.31 16 ASN B C 1
ATOM 2369 O O . ASN B 1 16 ? -18.031 10.688 4.844 1 85.31 16 ASN B O 1
ATOM 2373 N N . SER B 1 17 ? -19.188 9.547 6.473 1 77.75 17 SER B N 1
ATOM 2374 C CA . SER B 1 17 ? -19.297 8.312 5.703 1 77.75 17 SER B CA 1
ATOM 2375 C C . SER B 1 17 ? -20.031 8.531 4.395 1 77.75 17 SER B C 1
ATOM 2377 O O . SER B 1 17 ? -19.719 7.91 3.379 1 77.75 17 SER B O 1
ATOM 2379 N N . ILE B 1 18 ? -20.969 9.438 4.469 1 77.75 18 ILE B N 1
ATOM 2380 C CA . ILE B 1 18 ? -21.766 9.703 3.273 1 77.75 18 ILE B CA 1
ATOM 2381 C C . ILE B 1 18 ? -20.891 10.328 2.193 1 77.75 18 ILE B C 1
ATOM 2383 O O . ILE B 1 18 ? -20.938 9.914 1.032 1 77.75 18 ILE B O 1
ATOM 2387 N N . LEU B 1 19 ? -20.125 11.281 2.602 1 80.12 19 LEU B N 1
ATOM 2388 C CA . LEU B 1 19 ? -19.219 11.914 1.655 1 80.12 19 LEU B CA 1
ATOM 2389 C C . LEU B 1 19 ? -18.234 10.906 1.091 1 80.12 19 LEU B C 1
ATOM 2391 O O . LEU B 1 19 ? -17.984 10.875 -0.117 1 80.12 19 LEU B O 1
ATOM 2395 N N . LEU B 1 20 ? -17.688 10.07 1.919 1 82.81 20 LEU B N 1
ATOM 2396 C CA . LEU B 1 20 ? -16.703 9.086 1.49 1 82.81 20 LEU B CA 1
ATOM 2397 C C . LEU B 1 20 ? -17.312 8.117 0.472 1 82.81 20 LEU B C 1
ATOM 2399 O O . LEU B 1 20 ? -16.656 7.781 -0.523 1 82.81 20 LEU B O 1
ATOM 2403 N N . ARG B 1 21 ? -18.5 7.758 0.715 1 82.06 21 ARG B N 1
ATOM 2404 C CA . ARG B 1 21 ? -19.172 6.836 -0.196 1 82.06 21 ARG B CA 1
ATOM 2405 C C . ARG B 1 21 ? -19.469 7.504 -1.537 1 82.06 21 ARG B C 1
ATOM 2407 O O . ARG B 1 21 ? -19.453 6.848 -2.58 1 82.06 21 ARG B O 1
ATOM 2414 N N . THR B 1 22 ? -19.672 8.789 -1.457 1 82.06 22 THR B N 1
ATOM 2415 C CA . THR B 1 22 ? -19.906 9.539 -2.684 1 82.06 22 THR B CA 1
ATOM 2416 C C . THR B 1 22 ? -18.625 9.664 -3.502 1 82.06 22 THR B C 1
ATOM 2418 O O . THR B 1 22 ? -18.641 9.531 -4.727 1 82.06 22 THR B O 1
ATOM 2421 N N . LEU B 1 23 ? -17.531 9.867 -2.818 1 81.38 23 LEU B N 1
ATOM 2422 C CA . LEU B 1 23 ? -16.266 10.109 -3.484 1 81.38 23 LEU B CA 1
ATOM 2423 C C . LEU B 1 23 ? -15.602 8.797 -3.904 1 81.38 23 LEU B C 1
ATOM 2425 O O . LEU B 1 23 ? -14.758 8.781 -4.797 1 81.38 23 LEU B O 1
ATOM 2429 N N . ALA B 1 24 ? -15.977 7.68 -3.285 1 84.12 24 ALA B N 1
ATOM 2430 C CA . ALA B 1 24 ? -15.422 6.363 -3.584 1 84.12 24 ALA B CA 1
ATOM 2431 C C . ALA B 1 24 ? -16.516 5.293 -3.574 1 84.12 24 ALA B C 1
ATOM 2433 O O . ALA B 1 24 ? -16.469 4.359 -2.77 1 84.12 24 ALA B O 1
ATOM 2434 N N . PRO B 1 25 ? -17.391 5.379 -4.555 1 81.75 25 PRO B N 1
ATOM 2435 C CA . PRO B 1 25 ? -18.531 4.473 -4.551 1 81.75 25 PRO B CA 1
ATOM 2436 C C . PRO B 1 25 ? -18.141 3.02 -4.812 1 81.75 25 PRO B C 1
ATOM 2438 O O . PRO B 1 25 ? -18.906 2.104 -4.492 1 81.75 25 PRO B O 1
ATOM 2441 N N . ASP B 1 26 ? -17.016 2.838 -5.277 1 82.38 26 ASP B N 1
ATOM 2442 C CA . ASP B 1 26 ? -16.594 1.496 -5.664 1 82.38 26 ASP B CA 1
ATOM 2443 C C . ASP B 1 26 ? -15.938 0.766 -4.488 1 82.38 26 ASP B C 1
ATOM 2445 O O . ASP B 1 26 ? -15.672 -0.435 -4.57 1 82.38 26 ASP B O 1
ATOM 2449 N N . LEU B 1 27 ? -15.758 1.526 -3.391 1 85.88 27 LEU B N 1
ATOM 2450 C CA . LEU B 1 27 ? -15.062 0.937 -2.252 1 85.88 27 LEU B CA 1
ATOM 2451 C C . LEU B 1 27 ? -16.047 0.517 -1.169 1 85.88 27 LEU B C 1
ATOM 2453 O O . LEU B 1 27 ? -16.984 1.261 -0.85 1 85.88 27 LEU B O 1
ATOM 2457 N N . LYS B 1 28 ? -15.891 -0.694 -0.618 1 79.81 28 LYS B N 1
ATOM 2458 C CA . LYS B 1 28 ? -16.781 -1.274 0.38 1 79.81 28 LYS B CA 1
ATOM 2459 C C . LYS B 1 28 ? -16.719 -0.499 1.693 1 79.81 28 LYS B C 1
ATOM 2461 O O . LYS B 1 28 ? -17.75 -0.203 2.297 1 79.81 28 LYS B O 1
ATOM 2466 N N . GLU B 1 29 ? -15.57 -0.1 2.23 1 83.5 29 GLU B N 1
ATOM 2467 C CA . GLU B 1 29 ? -15.336 0.594 3.492 1 83.5 29 GLU B CA 1
ATOM 2468 C C . GLU B 1 29 ? -14.398 1.783 3.303 1 83.5 29 GLU B C 1
ATOM 2470 O O . GLU B 1 29 ? -13.266 1.767 3.779 1 83.5 29 GLU B O 1
ATOM 2475 N N . PRO B 1 30 ? -15.008 2.83 2.797 1 83.62 30 PRO B N 1
ATOM 2476 C CA . PRO B 1 30 ? -14.109 3.93 2.43 1 83.62 30 PRO B CA 1
ATOM 2477 C C . PRO B 1 30 ? -13.438 4.57 3.641 1 83.62 30 PRO B C 1
ATOM 2479 O O . PRO B 1 30 ? -12.305 5.051 3.539 1 83.62 30 PRO B O 1
ATOM 2482 N N . GLY B 1 31 ? -14.148 4.625 4.75 1 84.31 31 GLY B N 1
ATOM 2483 C CA . GLY B 1 31 ? -13.508 5.176 5.934 1 84.31 31 GLY B CA 1
ATOM 2484 C C . GLY B 1 31 ? -12.227 4.453 6.312 1 84.31 31 GLY B C 1
ATOM 2485 O O . GLY B 1 31 ?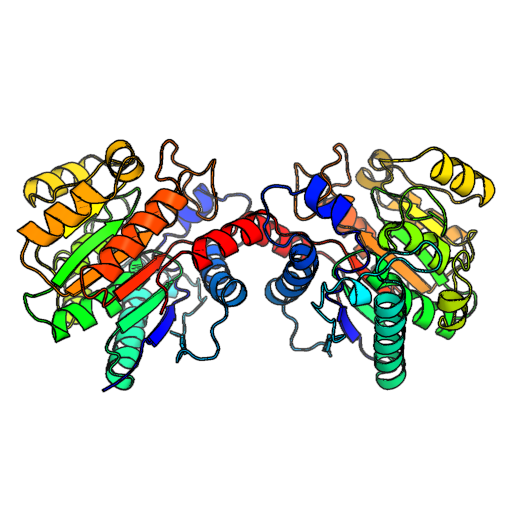 -11.266 5.078 6.762 1 84.31 31 GLY B O 1
ATOM 2486 N N . PHE B 1 32 ? -12.172 3.193 6.023 1 87.69 32 PHE B N 1
ATOM 2487 C CA . PHE B 1 32 ? -11.008 2.365 6.309 1 87.69 32 PHE B CA 1
ATOM 2488 C C . PHE B 1 32 ? -9.805 2.822 5.488 1 87.69 32 PHE B C 1
ATOM 2490 O O . PHE B 1 32 ? -8.656 2.547 5.852 1 87.69 32 PHE B O 1
ATOM 2497 N N . GLY B 1 33 ? -10.141 3.51 4.465 1 92.31 33 GLY B N 1
ATOM 2498 C CA . GLY B 1 33 ? -9.07 4 3.615 1 92.31 33 GLY B CA 1
ATOM 2499 C C . GLY B 1 33 ? -8.086 4.895 4.348 1 92.31 33 GLY B C 1
ATOM 2500 O O . GLY B 1 33 ? -6.875 4.785 4.152 1 92.31 33 GLY B O 1
ATOM 2501 N N . TYR B 1 34 ? -8.578 5.676 5.23 1 94.19 34 TYR B N 1
ATOM 2502 C CA . TYR B 1 34 ? -7.707 6.574 5.984 1 94.19 34 TYR B CA 1
ATOM 2503 C C . TYR B 1 34 ? -6.871 5.801 6.996 1 94.19 34 TYR B C 1
ATOM 2505 O O . TYR B 1 34 ? -5.703 6.125 7.219 1 94.19 34 TYR B O 1
ATOM 2513 N N . THR B 1 35 ? -7.5 4.828 7.562 1 94.06 35 THR B N 1
ATOM 2514 C CA . THR B 1 35 ? -6.77 3.973 8.484 1 94.06 35 THR B CA 1
ATOM 2515 C C . THR B 1 35 ? -5.664 3.209 7.762 1 94.06 35 THR B C 1
ATOM 2517 O O . THR B 1 35 ? -4.512 3.215 8.195 1 94.06 35 THR B O 1
ATOM 2520 N N . LEU B 1 36 ? -6.023 2.641 6.672 1 93.5 36 LEU B N 1
ATOM 2521 C CA . LEU B 1 36 ? -5.066 1.874 5.887 1 93.5 36 LEU B CA 1
ATOM 2522 C C . LEU B 1 36 ? -3.939 2.77 5.379 1 93.5 36 LEU B C 1
ATOM 2524 O O . LEU B 1 36 ? -2.77 2.379 5.406 1 93.5 36 LEU B O 1
ATOM 2528 N N . GLY B 1 37 ? -4.332 3.932 4.895 1 94.69 37 GLY B N 1
ATOM 2529 C CA . GLY B 1 37 ? -3.334 4.867 4.398 1 94.69 37 GLY B CA 1
ATOM 2530 C C . GLY B 1 37 ? -2.289 5.23 5.434 1 94.69 37 GLY B C 1
ATOM 2531 O O . GLY B 1 37 ? -1.093 5.242 5.141 1 94.69 37 GLY B O 1
ATOM 2532 N N . SER B 1 38 ? -2.738 5.52 6.586 1 93.62 38 SER B N 1
ATOM 2533 C CA . SER B 1 38 ? -1.829 5.855 7.676 1 93.62 38 SER B CA 1
ATOM 2534 C C . SER B 1 38 ? -0.905 4.688 8.008 1 93.62 38 SER B C 1
ATOM 2536 O O . SER B 1 38 ? 0.303 4.871 8.164 1 93.62 38 SER B O 1
ATOM 2538 N N . ARG B 1 39 ? -1.446 3.518 8.047 1 90.75 39 ARG B N 1
ATOM 2539 C CA . ARG B 1 39 ? -0.658 2.332 8.359 1 90.75 39 ARG B CA 1
ATOM 2540 C C . ARG B 1 39 ? 0.383 2.061 7.281 1 90.75 39 ARG B C 1
ATOM 2542 O O . ARG B 1 39 ? 1.482 1.588 7.574 1 90.75 39 ARG B O 1
ATOM 2549 N N . MET B 1 40 ? 0.032 2.355 6.141 1 92.5 40 MET B N 1
ATOM 2550 C CA . MET B 1 40 ? 0.932 2.1 5.02 1 92.5 40 MET B CA 1
ATOM 2551 C C . MET B 1 40 ? 2.145 3.021 5.074 1 92.5 40 MET B C 1
ATOM 2553 O O . MET B 1 40 ? 3.248 2.629 4.691 1 92.5 40 MET B O 1
ATOM 2557 N N . ILE B 1 41 ? 1.948 4.277 5.52 1 92.38 41 ILE B N 1
ATOM 2558 C CA . ILE B 1 41 ? 3.076 5.199 5.625 1 92.38 41 ILE B CA 1
ATOM 2559 C C . ILE B 1 41 ? 4.133 4.613 6.559 1 92.38 41 ILE B C 1
ATOM 2561 O O . ILE B 1 41 ? 5.332 4.699 6.281 1 92.38 41 ILE B O 1
ATOM 2565 N N . ASN B 1 42 ? 3.627 4.035 7.543 1 83.69 42 ASN B N 1
ATOM 2566 C CA . ASN B 1 42 ? 4.559 3.402 8.469 1 83.69 42 ASN B CA 1
ATOM 2567 C C . ASN B 1 42 ? 5.336 2.273 7.805 1 83.69 42 ASN B C 1
ATOM 2569 O O . ASN B 1 42 ? 6.496 2.029 8.141 1 83.69 42 ASN B O 1
ATOM 2573 N N . LEU B 1 43 ? 4.762 1.581 6.875 1 86.81 43 LEU B N 1
ATOM 2574 C CA . LEU B 1 43 ? 5.43 0.524 6.125 1 86.81 43 LEU B CA 1
ATOM 2575 C C . LEU B 1 43 ? 6.406 1.111 5.109 1 86.81 43 LEU B C 1
ATOM 2577 O O . LEU B 1 43 ? 7.473 0.542 4.867 1 86.81 43 LEU B O 1
ATOM 2581 N N . LEU B 1 44 ? 6.039 2.195 4.582 1 91.69 44 LEU B N 1
ATOM 2582 C CA . LEU B 1 44 ? 6.828 2.824 3.529 1 91.69 44 LEU B CA 1
ATOM 2583 C C . LEU B 1 44 ? 8.094 3.457 4.102 1 91.69 44 LEU B C 1
ATOM 2585 O O . LEU B 1 44 ? 9.156 3.402 3.477 1 91.69 44 LEU B O 1
ATOM 2589 N N . VAL B 1 45 ? 7.984 4.051 5.23 1 89.38 45 VAL B N 1
ATOM 2590 C CA . VAL B 1 45 ? 9.141 4.707 5.832 1 89.38 45 VAL B CA 1
ATOM 2591 C C . VAL B 1 45 ? 9.273 4.289 7.293 1 89.38 45 VAL B C 1
ATOM 2593 O O . VAL B 1 45 ? 9.086 5.105 8.195 1 89.38 45 VAL B O 1
ATOM 2596 N N . PRO B 1 46 ? 9.703 3.055 7.41 1 79.25 46 PRO B N 1
ATOM 2597 C CA . PRO B 1 46 ? 9.945 2.615 8.789 1 79.25 46 PRO B CA 1
ATOM 2598 C C . PRO B 1 46 ? 11.141 3.314 9.422 1 79.25 46 PRO B C 1
ATOM 2600 O O . PRO B 1 46 ? 12.102 3.656 8.734 1 79.25 46 PRO B O 1
ATOM 2603 N N . ASP B 1 47 ? 10.984 3.707 10.656 1 83 47 ASP B N 1
ATOM 2604 C CA . ASP B 1 47 ? 12.086 4.246 11.453 1 83 47 ASP B CA 1
ATOM 2605 C C . ASP B 1 47 ? 12.125 3.621 12.844 1 83 47 ASP B C 1
ATOM 2607 O O . ASP B 1 47 ? 11.516 4.141 13.781 1 83 47 ASP B O 1
ATOM 2611 N N . PRO B 1 48 ? 12.883 2.59 12.961 1 78 48 PRO B N 1
ATOM 2612 C CA . PRO B 1 48 ? 12.914 1.889 14.242 1 78 48 PRO B CA 1
ATOM 2613 C C . PRO B 1 48 ? 13.609 2.695 15.336 1 78 48 PRO B C 1
ATOM 2615 O O . PRO B 1 48 ? 13.516 2.35 16.516 1 78 48 PRO B O 1
ATOM 2618 N N . ASN B 1 49 ? 14.234 3.732 14.992 1 85.81 49 ASN B N 1
ATOM 2619 C CA . ASN B 1 49 ? 15 4.488 15.977 1 85.81 49 ASN B CA 1
ATOM 2620 C C . ASN B 1 49 ? 14.156 5.586 16.625 1 85.81 49 ASN B C 1
ATOM 2622 O O . ASN B 1 49 ? 14.531 6.125 17.672 1 85.81 49 ASN B O 1
ATOM 2626 N N . THR B 1 50 ? 13.094 5.887 15.992 1 88.06 50 THR B N 1
ATOM 2627 C CA . THR B 1 50 ? 12.219 6.914 16.547 1 88.06 50 THR B CA 1
ATOM 2628 C C . THR B 1 50 ? 11.117 6.289 17.391 1 88.06 50 THR B C 1
ATOM 2630 O O . THR B 1 50 ? 10.508 5.293 17 1 88.06 50 THR B O 1
ATOM 2633 N N . LYS B 1 51 ? 11.039 6.859 18.594 1 93.56 51 LYS B N 1
ATOM 2634 C CA . LYS B 1 51 ? 9.945 6.391 19.438 1 93.56 51 LYS B CA 1
ATOM 2635 C C . LYS B 1 51 ? 8.594 6.582 18.75 1 93.56 51 LYS B C 1
ATOM 2637 O O . LYS B 1 51 ? 8.305 7.66 18.219 1 93.56 51 LYS B O 1
ATOM 2642 N N . THR B 1 52 ? 7.801 5.508 18.688 1 94 52 THR B N 1
ATOM 2643 C CA . THR B 1 52 ? 6.512 5.535 18 1 94 52 THR B CA 1
ATOM 2644 C C . THR B 1 52 ? 5.383 5.176 18.969 1 94 52 THR B C 1
ATOM 2646 O O . THR B 1 52 ? 5.516 4.254 19.781 1 94 52 THR B O 1
ATOM 2649 N N . ALA B 1 53 ? 4.34 5.965 19.016 1 96.06 53 ALA B N 1
ATOM 2650 C CA . ALA B 1 53 ? 3.109 5.668 19.75 1 96.06 53 ALA B CA 1
ATOM 2651 C C . ALA B 1 53 ? 1.902 5.676 18.812 1 96.06 53 ALA B C 1
ATOM 2653 O O . ALA B 1 53 ? 1.85 6.465 17.859 1 96.06 53 ALA B O 1
ATOM 2654 N N . THR B 1 54 ? 0.969 4.812 19.078 1 96.69 54 THR B N 1
ATOM 2655 C CA . THR B 1 54 ? -0.227 4.703 18.25 1 96.69 54 THR B CA 1
ATOM 2656 C C . THR B 1 54 ? -1.473 5.078 19.047 1 96.69 54 THR B C 1
ATOM 2658 O O . THR B 1 54 ? -1.669 4.602 20.156 1 96.69 54 THR B O 1
ATOM 2661 N N . VAL B 1 55 ? -2.26 5.996 18.5 1 98.25 55 VAL B N 1
ATOM 2662 C CA . VAL B 1 55 ? -3.566 6.285 19.078 1 98.25 55 VAL B CA 1
ATOM 2663 C C . VAL B 1 55 ? -4.551 5.176 18.719 1 98.25 55 VAL B C 1
ATOM 2665 O O . VAL B 1 55 ? -4.773 4.891 17.547 1 98.25 55 VAL B O 1
ATOM 2668 N N . PRO B 1 56 ? -5.121 4.527 19.688 1 97.44 56 PRO B N 1
ATOM 2669 C CA . PRO B 1 56 ? -6.062 3.447 19.375 1 97.44 56 PRO B CA 1
ATOM 2670 C C . PRO B 1 56 ? -7.391 3.961 18.828 1 97.44 56 PRO B C 1
ATOM 2672 O O . PRO B 1 56 ? -8.172 4.566 19.562 1 97.44 56 PRO B O 1
ATOM 2675 N N . ILE B 1 57 ? -7.645 3.756 17.609 1 96.75 57 ILE B N 1
ATOM 2676 C CA . ILE B 1 57 ? -8.836 4.273 16.938 1 96.75 57 ILE B CA 1
ATOM 2677 C C . ILE B 1 57 ? -9.852 3.15 16.75 1 96.75 57 ILE B C 1
ATOM 2679 O O . ILE B 1 57 ? -9.516 2.08 16.234 1 96.75 57 ILE B O 1
ATOM 2683 N N . SER B 1 58 ? -11.07 3.385 17.109 1 94.44 58 SER B N 1
ATOM 2684 C CA . SER B 1 58 ? -12.148 2.428 16.922 1 94.44 58 SER B CA 1
ATOM 2685 C C . SER B 1 58 ? -12.609 2.408 15.461 1 94.44 58 SER B C 1
ATOM 2687 O O . SER B 1 58 ? -12.695 3.455 14.82 1 94.44 58 SER B O 1
ATOM 2689 N N . MET B 1 59 ? -12.953 1.178 14.969 1 90.31 59 MET B N 1
ATOM 2690 C CA . MET B 1 59 ? -13.523 1.044 13.633 1 90.31 59 MET B CA 1
ATOM 2691 C C . MET B 1 59 ? -15.031 0.828 13.695 1 90.31 59 MET B C 1
ATOM 2693 O O . MET B 1 59 ? -15.648 0.438 12.703 1 90.31 59 MET B O 1
ATOM 2697 N N . ASP B 1 60 ? -15.617 1.119 14.891 1 90.69 60 ASP B N 1
ATOM 2698 C CA . ASP B 1 60 ? -17.047 0.972 15.094 1 90.69 60 ASP B CA 1
ATOM 2699 C C . ASP B 1 60 ? -17.828 1.965 14.234 1 90.69 60 ASP B C 1
ATOM 2701 O O . ASP B 1 60 ? -17.656 3.178 14.367 1 90.69 60 ASP B O 1
ATOM 2705 N N . GLU B 1 61 ? -18.719 1.431 13.375 1 88.75 61 GLU B N 1
ATOM 2706 C CA . GLU B 1 61 ? -19.516 2.273 12.484 1 88.75 61 GLU B CA 1
ATOM 2707 C C . GLU B 1 61 ? -21 2.23 12.867 1 88.75 61 GLU B C 1
ATOM 2709 O O . GLU B 1 61 ? -21.859 2.58 12.062 1 88.75 61 GLU B O 1
ATOM 2714 N N . SER B 1 62 ? -21.219 1.682 14.047 1 92.44 62 SER B N 1
ATOM 2715 C CA . SER B 1 62 ? -22.609 1.674 14.492 1 92.44 62 SER B CA 1
ATOM 2716 C C . SER B 1 62 ? -23.203 3.08 14.492 1 92.44 62 SER B C 1
ATOM 2718 O O . SER B 1 62 ? -22.469 4.066 14.578 1 92.44 62 SER B O 1
ATOM 2720 N N . PRO B 1 63 ? -24.516 3.178 14.336 1 93.31 63 PRO B N 1
ATOM 2721 C CA . PRO B 1 63 ? -25.156 4.496 14.328 1 93.31 63 PRO B CA 1
ATOM 2722 C C . PRO B 1 63 ? -24.781 5.34 15.539 1 93.31 63 PRO B C 1
ATOM 2724 O O . PRO B 1 63 ? -24.625 6.559 15.43 1 93.31 63 PRO B O 1
ATOM 2727 N N . GLU B 1 64 ? -24.594 4.715 16.672 1 95.12 64 GLU B N 1
ATOM 2728 C CA . GLU B 1 64 ? -24.219 5.434 17.891 1 95.12 64 GLU B CA 1
ATOM 2729 C C . GLU B 1 64 ? -22.781 5.957 17.797 1 95.12 64 GLU B C 1
ATOM 2731 O O . GLU B 1 64 ? -22.5 7.09 18.188 1 95.12 64 GLU B O 1
ATOM 2736 N N . ALA B 1 65 ? -21.906 5.227 17.266 1 93.25 65 ALA B N 1
ATOM 2737 C CA . ALA B 1 65 ? -20.484 5.562 17.188 1 93.25 65 ALA B CA 1
ATOM 2738 C C . ALA B 1 65 ? -20.25 6.695 16.203 1 93.25 65 ALA B C 1
ATOM 2740 O O . ALA B 1 65 ? -19.328 7.5 16.375 1 93.25 65 ALA B O 1
ATOM 2741 N N . ILE B 1 66 ? -21.141 6.793 15.188 1 93.75 66 ILE B N 1
ATOM 2742 C CA . ILE B 1 66 ? -20.875 7.766 14.133 1 93.75 66 ILE B CA 1
ATOM 2743 C C . ILE B 1 66 ? -21.922 8.875 14.172 1 93.75 66 ILE B C 1
ATOM 2745 O O . ILE B 1 66 ? -22.109 9.602 13.195 1 93.75 66 ILE B O 1
ATOM 2749 N N . LYS B 1 67 ? -22.609 8.969 15.258 1 95.12 67 LYS B N 1
ATOM 2750 C CA . LYS B 1 67 ? -23.688 9.945 15.414 1 95.12 67 LYS B CA 1
ATOM 2751 C C . LYS B 1 67 ? -23.156 11.375 15.336 1 95.12 67 LYS B C 1
ATOM 2753 O O . LYS B 1 67 ? -22.125 11.688 15.938 1 95.12 67 LYS B O 1
ATOM 2758 N N . THR B 1 68 ? -23.797 12.211 14.539 1 96.25 68 THR B N 1
ATOM 2759 C CA . THR B 1 68 ? -23.469 13.641 14.508 1 96.25 68 THR B CA 1
ATOM 2760 C C . THR B 1 68 ? -24.031 14.344 15.742 1 96.25 68 THR B C 1
ATOM 2762 O O . THR B 1 68 ? -25.203 14.188 16.078 1 96.25 68 THR B O 1
ATOM 2765 N N . GLU B 1 69 ? -23.156 14.906 16.484 1 97.12 69 GLU B N 1
ATOM 2766 C CA . GLU B 1 69 ? -23.516 15.766 17.609 1 97.12 69 GLU B CA 1
ATOM 2767 C C . GLU B 1 69 ? -22.797 17.109 17.516 1 97.12 69 GLU B C 1
ATOM 2769 O O . GLU B 1 69 ? -21.656 17.188 17.078 1 97.12 69 GLU B O 1
ATOM 2774 N N . ASN B 1 70 ? -23.531 18.234 17.844 1 97.19 70 ASN B N 1
ATOM 2775 C CA . ASN B 1 70 ? -22.969 19.594 17.828 1 97.19 70 ASN B CA 1
ATOM 2776 C C . ASN B 1 70 ? -22.438 19.969 16.438 1 97.19 70 ASN B C 1
ATOM 2778 O O . ASN B 1 70 ? -21.406 20.625 16.328 1 97.19 70 ASN B O 1
ATOM 2782 N N . GLY B 1 71 ? -23.078 19.359 15.445 1 96.44 71 GLY B N 1
ATOM 2783 C CA . GLY B 1 71 ? -22.719 19.703 14.078 1 96.44 71 GLY B CA 1
ATOM 2784 C C . GLY B 1 71 ? -21.469 18.984 13.594 1 96.44 71 GLY B C 1
ATOM 2785 O O . GLY B 1 71 ? -20.906 19.359 12.562 1 96.44 71 GLY B O 1
ATOM 2786 N N . ILE B 1 72 ? -21.016 17.984 14.305 1 97.5 72 ILE B N 1
ATOM 2787 C CA . ILE B 1 72 ? -19.781 17.281 13.961 1 97.5 72 ILE B CA 1
ATOM 2788 C C . ILE B 1 72 ? -20.062 15.781 13.875 1 97.5 72 ILE B C 1
ATOM 2790 O O . ILE B 1 72 ? -20.547 15.172 14.828 1 97.5 72 ILE B O 1
ATOM 2794 N N . PHE B 1 73 ? -19.797 15.195 12.719 1 96.19 73 PHE B N 1
ATOM 2795 C CA . PHE B 1 73 ? -19.906 13.758 12.508 1 96.19 73 PHE B CA 1
ATOM 2796 C C . PHE B 1 73 ? -19 13 13.477 1 96.19 73 PHE B C 1
ATOM 2798 O O . PHE B 1 73 ? -17.844 13.375 13.68 1 96.19 73 PHE B O 1
ATOM 2805 N N . ALA B 1 74 ? -19.594 11.906 14.156 1 96.25 74 ALA B N 1
ATOM 2806 C CA . ALA B 1 74 ? -18.859 11.039 15.078 1 96.25 74 ALA B CA 1
ATOM 2807 C C . ALA B 1 74 ? -18.25 11.844 16.219 1 96.25 74 ALA B C 1
ATOM 2809 O O . ALA B 1 74 ? -17.109 11.625 16.609 1 96.25 74 ALA B O 1
ATOM 2810 N N . TYR B 1 75 ? -18.969 12.766 16.75 1 97.69 75 TYR B N 1
ATOM 2811 C CA . TYR B 1 75 ? -18.531 13.766 17.703 1 97.69 75 TYR B CA 1
ATOM 2812 C C . TYR B 1 75 ? -17.906 13.109 18.922 1 97.69 75 TYR B C 1
ATOM 2814 O O . TYR B 1 75 ? -16.797 13.477 19.328 1 97.69 75 TYR B O 1
ATOM 2822 N N . GLN B 1 76 ? -18.516 12.117 19.5 1 98 76 GLN B N 1
ATOM 2823 C CA . GLN B 1 76 ? -18.016 11.5 20.719 1 98 76 GLN B CA 1
ATOM 2824 C C . GLN B 1 76 ? -16.719 10.758 20.469 1 98 76 GLN B C 1
ATOM 2826 O O . GLN B 1 76 ? -15.797 10.805 21.297 1 98 76 GLN B O 1
ATOM 2831 N N . GLU B 1 77 ? -16.656 10.07 19.344 1 97.12 77 GLU B N 1
ATOM 2832 C CA . GLU B 1 77 ? -15.422 9.367 19.016 1 97.12 77 GLU B CA 1
ATOM 2833 C C . GLU B 1 77 ? -14.281 10.352 18.75 1 97.12 77 GLU B C 1
ATOM 2835 O O . GLU B 1 77 ? -13.141 10.102 19.141 1 97.12 77 GLU B O 1
ATOM 2840 N N . ILE B 1 78 ? -14.586 11.453 18.094 1 97.75 78 ILE B N 1
ATOM 2841 C CA . ILE B 1 78 ? -13.594 12.477 17.797 1 97.75 78 ILE B CA 1
ATOM 2842 C C . ILE B 1 78 ? -13.023 13.031 19.109 1 97.75 78 ILE B C 1
ATOM 2844 O O . ILE B 1 78 ? -11.805 13.125 19.266 1 97.75 78 ILE B O 1
ATOM 2848 N N . LYS B 1 79 ? -13.883 13.375 20 1 98.25 79 LYS B N 1
ATOM 2849 C CA . LYS B 1 79 ? -13.461 13.914 21.297 1 98.25 79 LYS B CA 1
ATOM 2850 C C . LYS B 1 79 ? -12.594 12.914 22.047 1 98.25 79 LYS B C 1
ATOM 2852 O O . LYS B 1 79 ? -11.555 13.281 22.609 1 98.25 79 LYS B O 1
ATOM 2857 N N . LYS B 1 80 ? -13.078 11.703 22.031 1 98.38 80 LYS B N 1
ATOM 2858 C CA . LYS B 1 80 ? -12.344 10.625 22.688 1 98.38 80 LYS B CA 1
ATOM 2859 C C . LYS B 1 80 ? -10.945 10.469 22.094 1 98.38 80 LYS B C 1
ATOM 2861 O O . LYS B 1 80 ? -9.969 10.352 22.828 1 98.38 80 LYS B O 1
ATOM 2866 N N . ASN B 1 81 ? -10.828 10.445 20.812 1 98.56 81 ASN B N 1
ATOM 2867 C CA . ASN B 1 81 ? -9.555 10.266 20.125 1 98.56 81 ASN B CA 1
ATOM 2868 C C . ASN B 1 81 ? -8.602 11.43 20.406 1 98.56 81 ASN B C 1
ATOM 2870 O O . ASN B 1 81 ? -7.395 11.219 20.562 1 98.56 81 ASN B O 1
ATOM 2874 N N . ILE B 1 82 ? -9.125 12.688 20.422 1 98.75 82 ILE B N 1
ATOM 2875 C CA . ILE B 1 82 ? -8.32 13.852 20.75 1 98.75 82 ILE B CA 1
ATOM 2876 C C . ILE B 1 82 ? -7.738 13.695 22.156 1 98.75 82 ILE B C 1
ATOM 2878 O O . ILE B 1 82 ? -6.543 13.914 22.375 1 98.75 82 ILE B O 1
ATOM 2882 N N . GLN B 1 83 ? -8.57 13.273 23.078 1 98.69 83 GLN B N 1
ATOM 2883 C CA . GLN B 1 83 ? -8.125 13.078 24.453 1 98.69 83 GLN B CA 1
ATOM 2884 C C . GLN B 1 83 ? -7.051 12 24.547 1 98.69 83 GLN B C 1
ATOM 2886 O O . GLN B 1 83 ? -6.059 12.156 25.25 1 98.69 83 GLN B O 1
ATOM 2891 N N . LEU B 1 84 ? -7.25 10.898 23.844 1 98.81 84 LEU B N 1
ATOM 2892 C CA . LEU B 1 84 ? -6.277 9.812 23.844 1 98.81 84 LEU B CA 1
ATOM 2893 C C . LEU B 1 84 ? -4.93 10.289 23.312 1 98.81 84 LEU B C 1
ATOM 2895 O O . LEU B 1 84 ? -3.883 9.961 23.875 1 98.81 84 LEU B O 1
ATOM 2899 N N . ALA B 1 85 ? -4.961 11.047 22.25 1 98.81 85 ALA B N 1
ATOM 2900 C CA . ALA B 1 85 ? -3.729 11.586 21.688 1 98.81 85 ALA B CA 1
ATOM 2901 C C . ALA B 1 85 ? -3.031 12.516 22.672 1 98.81 85 ALA B C 1
ATOM 2903 O O . ALA B 1 85 ? -1.812 12.445 22.844 1 98.81 85 ALA B O 1
ATOM 2904 N N . LEU B 1 86 ? -3.795 13.383 23.312 1 98.81 86 LEU B N 1
ATOM 2905 C CA . LEU B 1 86 ? -3.23 14.297 24.297 1 98.81 86 LEU B CA 1
ATOM 2906 C C . LEU B 1 86 ? -2.631 13.539 25.469 1 98.81 86 LEU B C 1
ATOM 2908 O O . LEU B 1 86 ? -1.583 13.922 25.984 1 98.81 86 LEU B O 1
ATOM 2912 N N . ASP B 1 87 ? -3.301 12.445 25.875 1 98.69 87 ASP B N 1
ATOM 2913 C CA . ASP B 1 87 ? -2.77 11.617 26.953 1 98.69 87 ASP B CA 1
ATOM 2914 C C . ASP B 1 87 ? -1.405 11.039 26.578 1 98.69 87 ASP B C 1
ATOM 2916 O O . ASP B 1 87 ? -0.485 11.031 27.406 1 98.69 87 ASP B O 1
ATOM 2920 N N . ILE B 1 88 ? -1.285 10.586 25.375 1 98.56 88 ILE B N 1
ATOM 2921 C CA . ILE B 1 88 ? -0.02 10.047 24.891 1 98.56 88 ILE B CA 1
ATOM 2922 C C . ILE B 1 88 ? 1.047 11.141 24.891 1 98.56 88 ILE B C 1
ATOM 2924 O O . ILE B 1 88 ? 2.162 10.922 25.375 1 98.56 88 ILE B O 1
ATOM 2928 N N . LEU B 1 89 ? 0.711 12.305 24.391 1 98.44 89 LEU B N 1
ATOM 2929 C CA . LEU B 1 89 ? 1.651 13.414 24.297 1 98.44 89 LEU B CA 1
ATOM 2930 C C . LEU B 1 89 ? 2.092 13.867 25.672 1 98.44 89 LEU B C 1
ATOM 2932 O O . LEU B 1 89 ? 3.273 14.148 25.906 1 98.44 89 LEU B O 1
ATOM 2936 N N . ASN B 1 90 ? 1.159 13.914 26.594 1 97.94 90 ASN B N 1
ATOM 2937 C CA . ASN B 1 90 ? 1.476 14.328 27.969 1 97.94 90 ASN B CA 1
ATOM 2938 C C . ASN B 1 90 ? 2.369 13.305 28.656 1 97.94 90 ASN B C 1
ATOM 2940 O O . ASN B 1 90 ? 3.203 13.672 29.5 1 97.94 90 ASN B O 1
ATOM 2944 N N . LYS B 1 91 ? 2.15 12.094 28.312 1 97.56 91 LYS B N 1
ATOM 2945 C CA . LYS B 1 91 ? 2.953 11.023 28.891 1 97.56 91 LYS B CA 1
ATOM 2946 C C . LYS B 1 91 ? 4.371 11.031 28.328 1 97.56 91 LYS B C 1
ATOM 2948 O O . LYS B 1 91 ? 5.344 10.922 29.078 1 97.56 91 LYS B O 1
ATOM 2953 N N . GLU B 1 92 ? 4.508 11.234 27.047 1 96.75 92 GLU B N 1
ATOM 2954 C CA . GLU B 1 92 ? 5.789 11.094 26.359 1 96.75 92 GLU B CA 1
ATOM 2955 C C . GLU B 1 92 ? 6.586 12.391 26.406 1 96.75 92 GLU B C 1
ATOM 2957 O O . GLU B 1 92 ? 7.812 12.383 26.281 1 96.75 92 GLU B O 1
ATOM 2962 N N . HIS B 1 93 ? 5.949 13.547 26.531 1 96.56 93 HIS B N 1
ATOM 2963 C CA . HIS B 1 93 ? 6.539 14.883 26.609 1 96.56 93 HIS B CA 1
ATOM 2964 C C . HIS B 1 93 ? 7.547 15.109 25.484 1 96.56 93 HIS B C 1
ATOM 2966 O O . HIS B 1 93 ? 8.688 15.5 25.75 1 96.56 93 HIS B O 1
ATOM 2972 N N . PRO B 1 94 ? 7.098 14.891 24.281 1 97.19 94 PRO B N 1
ATOM 2973 C CA . PRO B 1 94 ? 8.039 15.055 23.172 1 97.19 94 PRO B CA 1
ATOM 2974 C C . PRO B 1 94 ? 8.383 16.516 22.906 1 97.19 94 PRO B C 1
ATOM 2976 O O . PRO B 1 94 ? 7.559 17.406 23.141 1 97.19 94 PRO B O 1
ATOM 2979 N N . LYS B 1 95 ? 9.609 16.766 22.375 1 96.69 95 LYS B N 1
ATOM 2980 C CA . LYS B 1 95 ? 10 18.094 21.906 1 96.69 95 LYS B CA 1
ATOM 2981 C C . LYS B 1 95 ? 9.461 18.375 20.5 1 96.69 95 LYS B C 1
ATOM 2983 O O . LYS B 1 95 ? 9.211 19.516 20.141 1 96.69 95 LYS B O 1
ATOM 2988 N N . LYS B 1 96 ? 9.367 17.312 19.719 1 97.12 96 LYS B N 1
ATOM 2989 C CA . LYS B 1 96 ? 8.828 17.344 18.375 1 97.12 96 LYS B CA 1
ATOM 2990 C C . LYS B 1 96 ? 7.875 16.172 18.125 1 97.12 96 LYS B C 1
ATOM 2992 O O . LYS B 1 96 ? 8.039 15.109 18.703 1 97.12 96 LYS B O 1
ATOM 2997 N N . VAL B 1 97 ? 6.871 16.406 17.297 1 98 97 VAL B N 1
ATOM 2998 C CA . VAL B 1 97 ? 5.918 15.352 16.984 1 98 97 VAL B CA 1
ATOM 2999 C C . VAL B 1 97 ? 5.758 15.242 15.461 1 98 97 VAL B C 1
ATOM 3001 O O . VAL B 1 97 ? 5.527 16.25 14.789 1 98 97 VAL B O 1
ATOM 3004 N N . VAL B 1 98 ? 5.988 14.117 14.93 1 97.44 98 VAL B N 1
ATOM 3005 C CA . VAL B 1 98 ? 5.605 13.781 13.562 1 97.44 98 VAL B CA 1
ATOM 3006 C C . VAL B 1 98 ? 4.371 12.883 13.578 1 97.44 98 VAL B C 1
ATOM 3008 O O . VAL B 1 98 ? 4.434 11.734 14.016 1 97.44 98 VAL B O 1
ATOM 3011 N N . THR B 1 99 ? 3.293 13.406 13.102 1 97.69 99 THR B N 1
ATOM 3012 C CA . THR B 1 99 ? 2.035 12.672 13.094 1 97.69 99 THR B CA 1
ATOM 3013 C C . THR B 1 99 ? 1.811 11.992 11.742 1 97.69 99 THR B C 1
ATOM 3015 O O . THR B 1 99 ? 1.807 12.656 10.703 1 97.69 99 THR B O 1
ATOM 3018 N N . ILE B 1 100 ? 1.715 10.758 11.773 1 96.94 100 ILE B N 1
ATOM 3019 C CA . ILE B 1 100 ? 1.28 9.961 10.625 1 96.94 100 ILE B CA 1
ATOM 3020 C C . ILE B 1 100 ? -0.212 9.656 10.75 1 96.94 100 ILE B C 1
ATOM 3022 O O . ILE B 1 100 ? -0.607 8.719 11.445 1 96.94 100 ILE B O 1
ATOM 3026 N N . GLY B 1 101 ? -0.947 10.445 10.016 1 95.69 101 GLY B N 1
ATOM 3027 C CA . GLY B 1 101 ? -2.369 10.484 10.32 1 95.69 101 GLY B CA 1
ATOM 3028 C C . GLY B 1 101 ? -3.23 9.875 9.227 1 95.69 101 GLY B C 1
ATOM 3029 O O . GLY B 1 101 ? -2.744 9.586 8.133 1 95.69 101 GLY B O 1
ATOM 3030 N N . GLY B 1 102 ? -4.508 9.609 9.625 1 96.06 102 GLY B N 1
ATOM 3031 C CA . GLY B 1 102 ? -5.57 9.305 8.68 1 96.06 102 GLY B CA 1
ATOM 3032 C C . GLY B 1 102 ? -6.102 10.539 7.965 1 96.06 102 GLY B C 1
ATOM 3033 O O . GLY B 1 102 ? -5.516 10.992 6.98 1 96.06 102 GLY B O 1
ATOM 3034 N N . GLU B 1 103 ? -7.191 11.039 8.531 1 96.38 103 GLU B N 1
ATOM 3035 C CA . GLU B 1 103 ? -7.691 12.281 7.941 1 96.38 103 GLU B CA 1
ATOM 3036 C C . GLU B 1 103 ? -7.277 13.492 8.766 1 96.38 103 GLU B C 1
ATOM 3038 O O . GLU B 1 103 ? -6.461 13.375 9.68 1 96.38 103 GLU B O 1
ATOM 3043 N N . CYS B 1 104 ? -7.582 14.703 8.414 1 97.69 104 CYS B N 1
ATOM 3044 C CA . CYS B 1 104 ? -6.953 15.969 8.789 1 97.69 104 CYS B CA 1
ATOM 3045 C C . CYS B 1 104 ? -7.117 16.234 10.281 1 97.69 104 CYS B C 1
ATOM 3047 O O . CYS B 1 104 ? -6.336 16.969 10.875 1 97.69 104 CYS B O 1
ATOM 3049 N N . SER B 1 105 ? -8.055 15.672 10.953 1 98.06 105 SER B N 1
ATOM 3050 C CA . SER B 1 105 ? -8.32 16.016 12.352 1 98.06 105 SER B CA 1
ATOM 3051 C C . SER B 1 105 ? -7.188 15.531 13.258 1 98.06 105 SER B C 1
ATOM 3053 O O . SER B 1 105 ? -7.078 15.969 14.406 1 98.06 105 SER B O 1
ATOM 3055 N N . VAL B 1 106 ? -6.316 14.719 12.727 1 98.44 106 VAL B N 1
ATOM 3056 C CA . VAL B 1 106 ? -5.234 14.125 13.5 1 98.44 106 VAL B CA 1
ATOM 3057 C C . VAL B 1 106 ? -4.207 15.195 13.859 1 98.44 106 VAL B C 1
ATOM 3059 O O . VAL B 1 106 ? -3.357 14.984 14.727 1 98.44 106 VAL B O 1
ATOM 3062 N N . SER B 1 107 ? -4.262 16.312 13.219 1 98.75 107 SER B N 1
ATOM 3063 C CA . SER B 1 107 ? -3.311 17.391 13.461 1 98.75 107 SER B CA 1
ATOM 3064 C C . SER B 1 107 ? -3.646 18.141 14.742 1 98.75 107 SER B C 1
ATOM 3066 O O . SER B 1 107 ? -2.789 18.828 15.312 1 98.75 107 SER B O 1
ATOM 3068 N N . LEU B 1 108 ? -4.859 18.047 15.211 1 98.88 108 LEU B N 1
ATOM 3069 C CA . LEU B 1 108 ? -5.348 18.984 16.219 1 98.88 108 LEU B CA 1
ATOM 3070 C C . LEU B 1 108 ? -4.637 18.766 17.547 1 98.88 108 LEU B C 1
ATOM 3072 O O . LEU B 1 108 ? -4.078 19.719 18.125 1 98.88 108 LEU B O 1
ATOM 3076 N N . ALA B 1 109 ? -4.57 17.578 18.016 1 98.88 109 ALA B N 1
ATOM 3077 C CA . ALA B 1 109 ? -4.02 17.297 19.344 1 98.88 109 ALA B CA 1
ATOM 3078 C C . ALA B 1 109 ? -2.535 17.641 19.406 1 98.88 109 ALA B C 1
ATOM 3080 O O . ALA B 1 109 ? -2.102 18.391 20.281 1 98.88 109 ALA B O 1
ATOM 3081 N N . PRO B 1 110 ? -1.756 17.188 18.453 1 98.81 110 PRO B N 1
ATOM 3082 C CA . PRO B 1 110 ? -0.336 17.531 18.547 1 98.81 110 PRO B CA 1
ATOM 3083 C C . PRO B 1 110 ? -0.082 19.031 18.359 1 98.81 110 PRO B C 1
ATOM 3085 O O . PRO B 1 110 ? 0.832 19.594 18.984 1 98.81 110 PRO B O 1
ATOM 3088 N N . PHE B 1 111 ? -0.878 19.719 17.484 1 98.81 111 PHE B N 1
ATOM 3089 C CA . PHE B 1 111 ? -0.719 21.156 17.312 1 98.81 111 PHE B CA 1
ATOM 3090 C C . PHE B 1 111 ? -1.089 21.906 18.578 1 98.81 111 PHE B C 1
ATOM 3092 O O . PHE B 1 111 ? -0.366 22.812 19 1 98.81 111 PHE B O 1
ATOM 3099 N N . ALA B 1 112 ? -2.184 21.484 19.203 1 98.75 112 ALA B N 1
ATOM 3100 C CA . ALA B 1 112 ? -2.607 22.109 20.453 1 98.75 112 ALA B CA 1
ATOM 3101 C C . ALA B 1 112 ? -1.574 21.875 21.547 1 98.75 112 ALA B C 1
ATOM 3103 O O . ALA B 1 112 ? -1.283 22.781 22.328 1 98.75 112 ALA B O 1
ATOM 3104 N N . TYR B 1 113 ? -1.058 20.688 21.641 1 98.69 113 TYR B N 1
ATOM 3105 C CA . TYR B 1 113 ? -0.036 20.344 22.609 1 98.69 113 TYR B CA 1
ATOM 3106 C C . TYR B 1 113 ? 1.184 21.234 22.469 1 98.69 113 TYR B C 1
ATOM 3108 O O . TYR B 1 113 ? 1.638 21.844 23.438 1 98.69 113 TYR B O 1
ATOM 3116 N N . MET B 1 114 ? 1.688 21.406 21.281 1 98.5 114 MET B N 1
ATOM 3117 C CA . MET B 1 114 ? 2.883 22.203 21.031 1 98.5 114 MET B CA 1
ATOM 3118 C C . MET B 1 114 ? 2.6 23.688 21.266 1 98.5 114 MET B C 1
ATOM 3120 O O . MET B 1 114 ? 3.443 24.406 21.797 1 98.5 114 MET B O 1
ATOM 3124 N N . ALA B 1 115 ? 1.423 24.094 20.781 1 98.44 115 ALA B N 1
ATOM 3125 C CA . ALA B 1 115 ? 1.045 25.484 21.031 1 98.44 115 ALA B CA 1
ATOM 3126 C C . ALA B 1 115 ? 1.01 25.797 22.516 1 98.44 115 ALA B C 1
ATOM 3128 O O . ALA B 1 115 ? 1.39 26.891 22.953 1 98.44 115 ALA B O 1
ATOM 3129 N N . GLY B 1 116 ? 0.534 24.812 23.297 1 98 116 GLY B N 1
ATOM 3130 C CA . GLY B 1 116 ? 0.506 24.969 24.75 1 98 116 GLY B CA 1
ATOM 3131 C C . GLY B 1 116 ? 1.89 25.031 25.359 1 98 116 GLY B C 1
ATOM 3132 O O . GLY B 1 116 ? 2.117 25.797 26.297 1 98 116 GLY B O 1
ATOM 3133 N N . GLN B 1 117 ? 2.791 24.328 24.797 1 97.12 117 GLN B N 1
ATOM 3134 C CA . GLN B 1 117 ? 4.152 24.266 25.312 1 97.12 117 GLN B CA 1
ATOM 3135 C C . GLN B 1 117 ? 4.934 25.531 24.984 1 97.12 117 GLN B C 1
ATOM 3137 O O . GLN B 1 117 ? 5.832 25.922 25.734 1 97.12 117 GLN B O 1
ATOM 3142 N N . HIS B 1 118 ? 4.578 26.172 23.906 1 96.88 118 HIS B N 1
ATOM 3143 C CA . HIS B 1 118 ? 5.395 27.266 23.406 1 96.88 118 HIS B CA 1
ATOM 3144 C C . HIS B 1 118 ? 4.605 28.578 23.391 1 96.88 118 HIS B C 1
ATOM 3146 O O . HIS B 1 118 ? 4.961 29.516 22.672 1 96.88 118 HIS B O 1
ATOM 3152 N N . LYS B 1 119 ? 3.691 28.734 24.203 1 86.06 119 LYS B N 1
ATOM 3153 C CA . LYS B 1 119 ? 2.736 29.844 24.297 1 86.06 119 LYS B CA 1
ATOM 3154 C C . LYS B 1 119 ? 3.217 31.047 23.5 1 86.06 119 LYS B C 1
ATOM 3156 O O . LYS B 1 119 ? 4.367 31.469 23.625 1 86.06 119 LYS B O 1
ATOM 3161 N N . ASP B 1 120 ? 2.521 31.453 22.547 1 89.5 120 ASP B N 1
ATOM 3162 C CA . ASP B 1 120 ? 2.605 32.688 21.75 1 89.5 120 ASP B CA 1
ATOM 3163 C C . ASP B 1 120 ? 3.822 32.625 20.828 1 89.5 120 ASP B C 1
ATOM 3165 O O . ASP B 1 120 ? 4.238 33.656 20.297 1 89.5 120 ASP B O 1
ATOM 3169 N N . ASP B 1 121 ? 4.516 31.516 20.672 1 97.94 121 ASP B N 1
ATOM 3170 C CA . ASP B 1 121 ? 5.676 31.438 19.797 1 97.94 121 ASP B CA 1
ATOM 3171 C C . ASP B 1 121 ? 5.457 30.422 18.672 1 97.94 121 ASP B C 1
ATOM 3173 O O . ASP B 1 121 ? 6.418 29.859 18.141 1 97.94 121 ASP B O 1
ATOM 3177 N N . THR B 1 122 ? 4.246 30.141 18.359 1 98.31 122 THR B N 1
ATOM 3178 C CA . THR B 1 122 ? 3.984 29.156 17.312 1 98.31 122 THR B CA 1
ATOM 3179 C C . THR B 1 122 ? 3.365 29.828 16.094 1 98.31 122 THR B C 1
ATOM 3181 O O . THR B 1 122 ? 2.596 30.781 16.219 1 98.31 122 THR B O 1
ATOM 3184 N N . ALA B 1 123 ? 3.775 29.406 14.969 1 98.69 123 ALA B N 1
ATOM 3185 C CA . ALA B 1 123 ? 3.107 29.688 13.703 1 98.69 123 ALA B CA 1
ATOM 3186 C C . ALA B 1 123 ? 2.59 28.406 13.047 1 98.69 123 ALA B C 1
ATOM 3188 O O . ALA B 1 123 ? 3.219 27.359 13.148 1 98.69 123 ALA B O 1
ATOM 3189 N N . LEU B 1 124 ? 1.432 28.547 12.469 1 98.81 124 LEU B N 1
ATOM 3190 C CA . LEU B 1 124 ? 0.78 27.422 11.812 1 98.81 124 LEU B CA 1
ATOM 3191 C C . LEU B 1 124 ? 0.832 27.562 10.297 1 98.81 124 LEU B C 1
ATOM 3193 O O . LEU B 1 124 ? 0.352 28.562 9.75 1 98.81 124 LEU B O 1
ATOM 3197 N N . ILE B 1 125 ? 1.5 26.609 9.609 1 98.94 125 ILE B N 1
ATOM 3198 C CA . ILE B 1 125 ? 1.508 26.516 8.156 1 98.94 125 ILE B CA 1
ATOM 3199 C C . ILE B 1 125 ? 0.584 25.391 7.703 1 98.94 125 ILE B C 1
ATOM 3201 O O . ILE B 1 125 ? 0.875 24.219 7.93 1 98.94 125 ILE B O 1
ATOM 3205 N N . TRP B 1 126 ? -0.53 25.719 7.074 1 98.75 126 TRP B N 1
ATOM 3206 C CA . TRP B 1 126 ? -1.568 24.797 6.641 1 98.75 126 TRP B CA 1
ATOM 3207 C C . TRP B 1 126 ? -1.445 24.5 5.148 1 98.75 126 TRP B C 1
ATOM 3209 O O . TRP B 1 126 ? -2.037 25.188 4.32 1 98.75 126 TRP B O 1
ATOM 3219 N N . VAL B 1 127 ? -0.713 23.438 4.828 1 98.69 127 VAL B N 1
ATOM 3220 C CA . VAL B 1 127 ? -0.529 23.016 3.445 1 98.69 127 VAL B CA 1
ATOM 3221 C C . VAL B 1 127 ? -1.657 22.078 3.039 1 98.69 127 VAL B C 1
ATOM 3223 O O . VAL B 1 127 ? -1.653 20.906 3.412 1 98.69 127 VAL B O 1
ATOM 3226 N N . ASP B 1 128 ? -2.557 22.562 2.303 1 97.75 128 ASP B N 1
ATOM 3227 C CA . ASP B 1 128 ? -3.811 21.875 2.021 1 97.75 128 ASP B CA 1
ATOM 3228 C C . ASP B 1 128 ? -4.531 22.516 0.833 1 97.75 128 ASP B C 1
ATOM 3230 O O . ASP B 1 128 ? -4.48 23.734 0.646 1 97.75 128 ASP B O 1
ATOM 3234 N N . ALA B 1 129 ? -5.184 21.672 0.082 1 96.75 129 ALA B N 1
ATOM 3235 C CA . ALA B 1 129 ? -6.008 22.203 -1.001 1 96.75 129 ALA B CA 1
ATOM 3236 C C . ALA B 1 129 ? -7.254 22.891 -0.453 1 96.75 129 ALA B C 1
ATOM 3238 O O . ALA B 1 129 ? -7.91 23.656 -1.166 1 96.75 129 ALA B O 1
ATOM 3239 N N . HIS B 1 130 ? -7.602 22.656 0.794 1 94.88 130 HIS B N 1
ATOM 3240 C CA . HIS B 1 130 ? -8.789 23.188 1.447 1 94.88 130 HIS B CA 1
ATOM 3241 C C . HIS B 1 130 ? -8.43 23.969 2.707 1 94.88 130 HIS B C 1
ATOM 3243 O O . HIS B 1 130 ? -7.445 23.641 3.377 1 94.88 130 HIS B O 1
ATOM 3249 N N . PRO B 1 131 ? -9.242 24.922 3.043 1 95.56 131 PRO B N 1
ATOM 3250 C CA . PRO B 1 131 ? -8.867 25.766 4.18 1 95.56 131 PRO B CA 1
ATOM 3251 C C . PRO B 1 131 ? -9.164 25.109 5.523 1 95.56 131 PRO B C 1
ATOM 3253 O O . PRO B 1 131 ? -8.555 25.469 6.535 1 95.56 131 PRO B O 1
ATOM 3256 N N . ASP B 1 132 ? -10.133 24.203 5.551 1 95.94 132 ASP B N 1
ATOM 3257 C CA . ASP B 1 132 ? -10.547 23.484 6.75 1 95.94 132 ASP B CA 1
ATOM 3258 C C . ASP B 1 132 ? -10.922 24.453 7.871 1 95.94 132 ASP B C 1
ATOM 3260 O O . ASP B 1 132 ? -10.492 24.266 9.016 1 95.94 132 ASP B O 1
ATOM 3264 N N . ILE B 1 133 ? -11.648 25.438 7.535 1 96.94 133 ILE B N 1
ATOM 3265 C CA . ILE B 1 133 ? -12.062 26.422 8.531 1 96.94 133 ILE B CA 1
ATOM 3266 C C . ILE B 1 133 ? -13.586 26.438 8.641 1 96.94 133 ILE B C 1
ATOM 3268 O O . ILE B 1 133 ? -14.18 27.453 8.992 1 96.94 133 ILE B O 1
ATOM 3272 N N . ASN B 1 134 ? -14.195 25.312 8.234 1 94.56 134 ASN B N 1
ATOM 3273 C CA . ASN B 1 134 ? -15.617 25.172 8.531 1 94.56 134 ASN B CA 1
ATOM 3274 C C . ASN B 1 134 ? -15.891 25.219 10.031 1 94.56 134 ASN B C 1
ATOM 3276 O O . ASN B 1 134 ? -15 24.938 10.836 1 94.56 134 ASN B O 1
ATOM 3280 N N . LEU B 1 135 ? -17.031 25.641 10.352 1 95.25 135 LEU B N 1
ATOM 3281 C CA . LEU B 1 135 ? -17.484 25.656 11.742 1 95.25 135 LEU B CA 1
ATOM 3282 C C . LEU B 1 135 ? -18.641 24.688 11.945 1 95.25 135 LEU B C 1
ATOM 3284 O O . LEU B 1 135 ? -19.344 24.328 10.992 1 95.25 135 LEU B O 1
ATOM 3288 N N . PRO B 1 136 ? -18.734 24.219 13.266 1 94.69 136 PRO B N 1
ATOM 3289 C CA . PRO B 1 136 ? -19.906 23.391 13.531 1 94.69 136 PRO B CA 1
ATOM 3290 C C . PRO B 1 136 ? -21.203 24.047 13.086 1 94.69 136 PRO B C 1
ATOM 3292 O O . PRO B 1 136 ? -21.406 25.25 13.297 1 94.69 136 PRO B O 1
ATOM 3295 N N . GLY B 1 137 ? -22.047 23.266 12.344 1 88.88 137 GLY B N 1
ATOM 3296 C CA . GLY B 1 137 ? -23.312 23.812 11.859 1 88.88 137 GLY B CA 1
ATOM 3297 C C . GLY B 1 137 ? -23.297 24.125 10.375 1 88.88 137 GLY B C 1
ATOM 3298 O O . GLY B 1 137 ? -24.344 24.25 9.758 1 88.88 137 GLY B O 1
ATOM 3299 N N . ASN B 1 138 ? -22.078 24.312 9.805 1 90.62 138 ASN B N 1
ATOM 3300 C CA . ASN B 1 138 ? -22.016 24.422 8.352 1 90.62 138 ASN B CA 1
ATOM 3301 C C . ASN B 1 138 ? -22.656 23.219 7.676 1 90.62 138 ASN B C 1
ATOM 3303 O O . ASN B 1 138 ? -23 22.234 8.336 1 90.62 138 ASN B O 1
ATOM 3307 N N . GLU B 1 139 ? -22.844 23.281 6.352 1 87.94 139 GLU B N 1
ATOM 3308 C CA . GLU B 1 139 ? -23.531 22.25 5.578 1 87.94 139 GLU B CA 1
ATOM 3309 C C . GLU B 1 139 ? -22.844 20.906 5.707 1 87.94 139 GLU B C 1
ATOM 3311 O O . GLU B 1 139 ? -23.516 19.859 5.801 1 87.94 139 GLU B O 1
ATOM 3316 N N . TYR B 1 140 ? -21.578 20.969 5.742 1 91.56 140 TYR B N 1
ATOM 3317 C CA . TYR B 1 140 ? -20.797 19.734 5.871 1 91.56 140 TYR B CA 1
ATOM 3318 C C . TYR B 1 140 ? -20.328 19.531 7.305 1 91.56 140 TYR B C 1
ATOM 3320 O O . TYR B 1 140 ? -19.688 20.406 7.883 1 91.56 140 TYR B O 1
ATOM 3328 N N . ASP B 1 141 ? -20.625 18.328 7.859 1 95.12 141 ASP B N 1
ATOM 3329 C CA . ASP B 1 141 ? -20.406 18.125 9.289 1 95.12 141 ASP B CA 1
ATOM 3330 C C . ASP B 1 141 ? -19.141 17.328 9.547 1 95.12 141 ASP B C 1
ATOM 3332 O O . ASP B 1 141 ? -18.859 16.922 10.68 1 95.12 141 ASP B O 1
ATOM 3336 N N . GLY B 1 142 ? -18.359 17.062 8.508 1 95.81 142 GLY B N 1
ATOM 3337 C CA . GLY B 1 142 ? -17.094 16.391 8.711 1 95.81 142 GLY B CA 1
ATOM 3338 C C . GLY B 1 142 ? -16.078 17.234 9.469 1 95.81 142 GLY B C 1
ATOM 3339 O O . GLY B 1 142 ? -15.789 18.375 9.078 1 95.81 142 GLY B O 1
ATOM 3340 N N . PHE B 1 143 ? -15.516 16.672 10.508 1 97.25 143 PHE B N 1
ATOM 3341 C CA . PHE B 1 143 ? -14.625 17.406 11.383 1 97.25 143 PHE B CA 1
ATOM 3342 C C . PHE B 1 143 ? -13.312 17.734 10.68 1 97.25 143 PHE B C 1
ATOM 3344 O O . PHE B 1 143 ? -12.68 18.75 10.969 1 97.25 143 PHE B O 1
ATOM 3351 N N . HIS B 1 144 ? -12.914 16.859 9.734 1 96.19 144 HIS B N 1
ATOM 3352 C CA . HIS B 1 144 ? -11.641 17.078 9.055 1 96.19 144 HIS B CA 1
ATOM 3353 C C . HIS B 1 144 ? -11.648 18.375 8.266 1 96.19 144 HIS B C 1
ATOM 3355 O O . HIS B 1 144 ? -10.586 18.891 7.891 1 96.19 144 HIS B O 1
ATOM 3361 N N . ALA B 1 145 ? -12.805 19 8.078 1 95.31 145 ALA B N 1
ATOM 3362 C CA . ALA B 1 145 ? -12.922 20.281 7.379 1 95.31 145 ALA B CA 1
ATOM 3363 C C . ALA B 1 145 ? -12.938 21.453 8.359 1 95.31 145 ALA B C 1
ATOM 3365 O O . ALA B 1 145 ? -13.109 22.609 7.965 1 95.31 145 ALA B O 1
ATOM 3366 N N . MET B 1 146 ? -12.75 21.172 9.664 1 97.06 146 MET B N 1
ATOM 3367 C CA . MET B 1 146 ? -12.914 22.188 10.703 1 97.06 146 MET B CA 1
ATOM 3368 C C . MET B 1 146 ? -11.617 22.391 11.477 1 97.06 146 MET B C 1
ATOM 3370 O O . MET B 1 146 ? -11.555 23.203 12.391 1 97.06 146 MET B O 1
ATOM 3374 N N . ILE B 1 147 ? -10.586 21.719 11.133 1 98.31 147 ILE B N 1
ATOM 3375 C CA . ILE B 1 147 ? -9.43 21.516 12.008 1 98.31 147 ILE B CA 1
ATOM 3376 C C . ILE B 1 147 ? -8.625 22.812 12.109 1 98.31 147 ILE B C 1
ATOM 3378 O O . ILE B 1 147 ? -8.203 23.188 13.203 1 98.31 147 ILE B O 1
ATOM 3382 N N . CYS B 1 148 ? -8.414 23.438 10.969 1 98.19 148 CYS B N 1
ATOM 3383 C CA . CYS B 1 148 ? -7.66 24.688 11.008 1 98.19 148 CYS B CA 1
ATOM 3384 C C . CYS B 1 148 ? -8.367 25.719 11.867 1 98.19 148 CYS B C 1
ATOM 3386 O O . CYS B 1 148 ? -7.723 26.438 12.641 1 98.19 148 CYS B O 1
ATOM 3388 N N . ALA B 1 149 ? -9.695 25.797 11.797 1 97.94 149 ALA B N 1
ATOM 3389 C CA . ALA B 1 149 ? -10.477 26.688 12.656 1 97.94 149 ALA B CA 1
ATOM 3390 C C . ALA B 1 149 ? -10.273 26.344 14.133 1 97.94 149 ALA B C 1
ATOM 3392 O O . ALA B 1 149 ? -9.992 27.219 14.945 1 97.94 149 ALA B O 1
ATOM 3393 N N . HIS B 1 150 ? -10.359 25.094 14.461 1 98.69 150 HIS B N 1
ATOM 3394 C CA . HIS B 1 150 ? -10.219 24.672 15.852 1 98.69 150 HIS B CA 1
ATOM 3395 C C . HIS B 1 150 ? -8.812 24.922 16.359 1 98.69 150 HIS B C 1
ATOM 3397 O O . HIS B 1 150 ? -8.625 25.297 17.531 1 98.69 150 HIS B O 1
ATOM 3403 N N . ALA B 1 151 ? -7.832 24.719 15.477 1 98.62 151 ALA B N 1
ATOM 3404 C CA . ALA B 1 151 ? -6.445 24.984 15.859 1 98.62 151 ALA B CA 1
ATOM 3405 C C . ALA B 1 151 ? -6.246 26.453 16.203 1 98.62 151 ALA B C 1
ATOM 3407 O O . ALA B 1 151 ? -5.348 26.797 16.969 1 98.62 151 ALA B O 1
ATOM 3408 N N . MET B 1 152 ? -7.109 27.281 15.648 1 98.06 152 MET B N 1
ATOM 3409 C CA . MET B 1 152 ? -7.023 28.734 15.891 1 98.06 152 MET B CA 1
ATOM 3410 C C . MET B 1 152 ? -7.926 29.141 17.047 1 98.06 152 MET B C 1
ATOM 3412 O O . MET B 1 152 ? -8.031 30.328 17.359 1 98.06 152 MET B O 1
ATOM 3416 N N . GLY B 1 153 ? -8.625 28.188 17.609 1 97.5 153 GLY B N 1
ATOM 3417 C CA . GLY B 1 153 ? -9.445 28.469 18.781 1 97.5 153 GLY B CA 1
ATOM 3418 C C . GLY B 1 153 ? -10.891 28.797 18.422 1 97.5 153 GLY B C 1
ATOM 3419 O O . GLY B 1 153 ? -11.617 29.375 19.234 1 97.5 153 GLY B O 1
ATOM 3420 N N . LEU B 1 154 ? -11.234 28.438 17.219 1 96.94 154 LEU B N 1
ATOM 3421 C CA . LEU B 1 154 ? -12.602 28.656 16.75 1 96.94 154 LEU B CA 1
ATOM 3422 C C . LEU B 1 154 ? -13.312 27.328 16.516 1 96.94 154 LEU B C 1
ATOM 3424 O O . LEU B 1 154 ? -12.766 26.422 15.883 1 96.94 154 LEU B O 1
ATOM 3428 N N . GLY B 1 155 ? -14.438 27.141 17.078 1 96.75 155 GLY B N 1
ATOM 3429 C CA . GLY B 1 155 ? -15.188 25.922 16.812 1 96.75 155 GLY B CA 1
ATOM 3430 C C . GLY B 1 155 ? -15.992 25.438 18 1 96.75 155 GLY B C 1
ATOM 3431 O O . GLY B 1 155 ? -16.547 26.25 18.75 1 96.75 155 GLY B O 1
ATOM 3432 N N . ASP B 1 156 ? -16.125 24.172 18.156 1 98.25 156 ASP B N 1
ATOM 3433 C CA . ASP B 1 156 ? -16.969 23.531 19.172 1 98.25 156 ASP B CA 1
ATOM 3434 C C . ASP B 1 156 ? -16.359 23.703 20.562 1 98.25 156 ASP B C 1
ATOM 3436 O O . ASP B 1 156 ? -15.211 23.312 20.797 1 98.25 156 ASP B O 1
ATOM 3440 N N . GLU B 1 157 ? -17.141 24.172 21.5 1 97.75 157 GLU B N 1
ATOM 3441 C CA . GLU B 1 157 ? -16.656 24.5 22.844 1 97.75 157 GLU B CA 1
ATOM 3442 C C . GLU B 1 157 ? -16.172 23.234 23.578 1 97.75 157 GLU B C 1
ATOM 3444 O O . GLU B 1 157 ? -15.195 23.297 24.312 1 97.75 157 GLU B O 1
ATOM 3449 N N . GLY B 1 158 ? -16.906 22.156 23.391 1 98.19 158 GLY B N 1
ATOM 3450 C CA . GLY B 1 158 ? -16.531 20.906 24.031 1 98.19 158 GLY B CA 1
ATOM 3451 C C . GLY B 1 158 ? -15.156 20.422 23.609 1 98.19 158 GLY B C 1
ATOM 3452 O O . GLY B 1 158 ? -14.391 19.906 24.422 1 98.19 158 GLY B O 1
ATOM 3453 N N . ILE B 1 159 ? -14.797 20.609 22.359 1 98.56 159 ILE B N 1
ATOM 3454 C CA . ILE B 1 159 ? -13.5 20.188 21.828 1 98.56 159 ILE B CA 1
ATOM 3455 C C . ILE B 1 159 ? -12.43 21.203 22.203 1 98.56 159 ILE B C 1
ATOM 3457 O O . ILE B 1 159 ? -11.336 20.828 22.625 1 98.56 159 ILE B O 1
ATOM 3461 N N . LEU B 1 160 ? -12.758 22.484 22.156 1 98.56 160 LEU B N 1
ATOM 3462 C CA . LEU B 1 160 ? -11.805 23.547 22.469 1 98.56 160 LEU B CA 1
ATOM 3463 C C . LEU B 1 160 ? -11.344 23.453 23.922 1 98.56 160 LEU B C 1
ATOM 3465 O O . LEU B 1 160 ? -10.188 23.734 24.234 1 98.56 160 LEU B O 1
ATOM 3469 N N . LYS B 1 161 ? -12.211 22.984 24.812 1 98.25 161 LYS B N 1
ATOM 3470 C CA . LYS B 1 161 ? -11.883 22.859 26.219 1 98.25 161 LYS B CA 1
ATOM 3471 C C . LYS B 1 161 ? -10.812 21.797 26.453 1 98.25 161 LYS B C 1
ATOM 3473 O O . LYS B 1 161 ? -10.102 21.828 27.453 1 98.25 161 LYS B O 1
ATOM 3478 N N . LEU B 1 162 ? -10.688 20.859 25.484 1 98.44 162 LEU B N 1
ATOM 3479 C CA . LEU B 1 162 ? -9.688 19.797 25.609 1 98.44 162 LEU B CA 1
ATOM 3480 C C . LEU B 1 162 ? -8.297 20.312 25.25 1 98.44 162 LEU B C 1
ATOM 3482 O O . LEU B 1 162 ? -7.289 19.703 25.609 1 98.44 162 LEU B O 1
ATOM 3486 N N . LEU B 1 163 ? -8.203 21.406 24.516 1 98.44 163 LEU B N 1
ATOM 3487 C CA . LEU B 1 163 ? -6.961 21.812 23.859 1 98.44 163 LEU B CA 1
ATOM 3488 C C . LEU B 1 163 ? -6.105 22.641 24.812 1 98.44 163 LEU B C 1
ATOM 3490 O O . LEU B 1 163 ? -6.555 23.672 25.312 1 98.44 163 LEU B O 1
ATOM 3494 N N . PRO B 1 164 ? -4.84 22.25 25.031 1 98.25 164 PRO B N 1
ATOM 3495 C CA . PRO B 1 164 ? -3.953 23 25.938 1 98.25 164 PRO B CA 1
ATOM 3496 C C . PRO B 1 164 ? -3.477 24.312 25.328 1 98.25 164 PRO B C 1
ATOM 3498 O O . PRO B 1 164 ? -2.939 25.172 26.047 1 98.25 164 PRO B O 1
ATOM 3501 N N . GLY B 1 165 ? -3.637 24.484 24 1 98.19 165 GLY B N 1
ATOM 3502 C CA . GLY B 1 165 ? -3.227 25.703 23.312 1 98.19 165 GLY B CA 1
ATOM 3503 C C . GLY B 1 165 ? -3.82 25.844 21.938 1 98.19 165 GLY B C 1
ATOM 3504 O O . GLY B 1 165 ? -4.375 24.891 21.391 1 98.19 165 GLY B O 1
ATOM 3505 N N . THR B 1 166 ? -3.801 27.016 21.406 1 98.06 166 THR B N 1
ATOM 3506 C CA . THR B 1 166 ? -4.223 27.359 20.047 1 98.06 166 THR B CA 1
ATOM 3507 C C . THR B 1 166 ? -3.225 28.297 19.391 1 98.06 166 THR B C 1
ATOM 3509 O O . THR B 1 166 ? -2.289 28.781 20.031 1 98.06 166 THR B O 1
ATOM 3512 N N . VAL B 1 167 ? -3.371 28.484 18.141 1 98.06 167 VAL B N 1
ATOM 3513 C CA . VAL B 1 167 ? -2.559 29.422 17.391 1 98.06 167 VAL B CA 1
ATOM 3514 C C . VAL B 1 167 ? -3.436 30.562 16.875 1 98.06 167 VAL B C 1
ATOM 3516 O O . VAL B 1 167 ? -4.504 30.328 16.312 1 98.06 167 VAL B O 1
ATOM 3519 N N . SER B 1 168 ? -2.992 31.719 17.031 1 95.69 168 SER B N 1
ATOM 3520 C CA . SER B 1 168 ? -3.762 32.875 16.578 1 95.69 168 SER B CA 1
ATOM 3521 C C . SER B 1 168 ? -3.914 32.875 15.055 1 95.69 168 SER B C 1
ATOM 3523 O O . SER B 1 168 ? -2.994 32.469 14.336 1 95.69 168 SER B O 1
ATOM 3525 N N . PRO B 1 169 ? -5.098 33.344 14.562 1 96.56 169 PRO B N 1
ATOM 3526 C CA . PRO B 1 169 ? -5.254 33.469 13.109 1 96.56 169 PRO B CA 1
ATOM 3527 C C . PRO B 1 169 ? -4.148 34.312 12.469 1 96.56 169 PRO B C 1
ATOM 3529 O O . PRO B 1 169 ? -3.736 34.031 11.336 1 96.56 169 PRO B O 1
ATOM 3532 N N . LYS B 1 170 ? -3.586 35.281 13.18 1 95.81 170 LYS B N 1
ATOM 3533 C CA . LYS B 1 170 ? -2.545 36.156 12.641 1 95.81 170 LYS B CA 1
ATOM 3534 C C . LYS B 1 170 ? -1.241 35.406 12.43 1 95.81 170 LYS B C 1
ATOM 3536 O O . LYS B 1 170 ? -0.355 35.844 11.711 1 95.81 170 LYS B O 1
ATOM 3541 N N . ASN B 1 171 ? -1.147 34.281 13.109 1 97.94 171 ASN B N 1
ATOM 3542 C CA . ASN B 1 171 ? 0.039 33.438 12.992 1 97.94 171 ASN B CA 1
ATOM 3543 C C . ASN B 1 171 ? -0.246 32.188 12.188 1 97.94 171 ASN B C 1
ATOM 3545 O O . ASN B 1 171 ? 0.377 31.141 12.406 1 97.94 171 ASN B O 1
ATOM 3549 N N . THR B 1 172 ? -1.231 32.25 11.312 1 98.31 172 THR B N 1
ATOM 3550 C CA . THR B 1 172 ? -1.61 31.125 10.461 1 98.31 172 THR B CA 1
ATOM 3551 C C . THR B 1 172 ? -1.472 31.5 8.984 1 98.31 172 THR B C 1
ATOM 3553 O O . THR B 1 172 ? -1.904 32.562 8.562 1 98.31 172 THR B O 1
ATOM 3556 N N . LEU B 1 173 ? -0.812 30.641 8.258 1 98.75 173 LEU B N 1
ATOM 3557 C CA . LEU B 1 173 ? -0.646 30.797 6.816 1 98.75 173 LEU B CA 1
ATOM 3558 C C . LEU B 1 173 ? -1.144 29.562 6.078 1 98.75 173 LEU B C 1
ATOM 3560 O O . LEU B 1 173 ? -0.846 28.438 6.477 1 98.75 173 LEU B O 1
ATOM 3564 N N . MET B 1 174 ? -1.933 29.797 5.047 1 98.19 174 MET B N 1
ATOM 3565 C CA . MET B 1 174 ? -2.395 28.688 4.207 1 98.19 174 MET B CA 1
ATOM 3566 C C . MET B 1 174 ? -1.582 28.609 2.92 1 98.19 174 MET B C 1
ATOM 3568 O O . MET B 1 174 ? -1.229 29.641 2.338 1 98.19 174 MET B O 1
ATOM 3572 N N . VAL B 1 175 ? -1.242 27.422 2.537 1 98.5 175 VAL B N 1
ATOM 3573 C CA . VAL B 1 175 ? -0.443 27.188 1.34 1 98.5 175 VAL B CA 1
ATOM 3574 C C . VAL B 1 175 ? -1.128 26.156 0.454 1 98.5 175 VAL B C 1
ATOM 3576 O O . VAL B 1 175 ? -1.507 25.078 0.926 1 98.5 175 VAL B O 1
ATOM 3579 N N . GLY B 1 176 ? -1.353 26.469 -0.78 1 96.81 176 GLY B N 1
ATOM 3580 C CA . GLY B 1 176 ? -1.779 25.469 -1.75 1 96.81 176 GLY B CA 1
ATOM 3581 C C . GLY B 1 176 ? -3.287 25.391 -1.888 1 96.81 176 GLY B C 1
ATOM 3582 O O . GLY B 1 176 ? -3.809 24.406 -2.422 1 96.81 176 GLY B O 1
ATOM 3583 N N . LEU B 1 177 ? -4.016 26.375 -1.435 1 94.81 177 LEU B N 1
ATOM 3584 C CA . LEU B 1 177 ? -5.473 26.391 -1.52 1 94.81 177 LEU B CA 1
ATOM 3585 C C . LEU B 1 177 ? -5.934 26.328 -2.973 1 94.81 177 LEU B C 1
ATOM 3587 O O . LEU B 1 177 ? -5.426 27.062 -3.82 1 94.81 177 LEU B O 1
ATOM 3591 N N . ARG B 1 178 ? -6.902 25.422 -3.297 1 92.62 178 ARG B N 1
ATOM 3592 C CA . ARG B 1 178 ? -7.473 25.297 -4.637 1 92.62 178 ARG B CA 1
ATOM 3593 C C . ARG B 1 178 ? -9 25.281 -4.582 1 92.62 178 ARG B C 1
ATOM 3595 O O . ARG B 1 178 ? -9.656 25.625 -5.566 1 92.62 178 ARG B O 1
ATOM 3602 N N . GLN B 1 179 ? -9.539 24.781 -3.518 1 80.88 179 GLN B N 1
ATOM 3603 C CA . GLN B 1 179 ? -10.984 24.641 -3.43 1 80.88 179 GLN B CA 1
ATOM 3604 C C . GLN B 1 179 ? -11.531 25.391 -2.217 1 80.88 179 GLN B C 1
ATOM 3606 O O . GLN B 1 179 ? -11.133 25.109 -1.082 1 80.88 179 GLN B O 1
ATOM 3611 N N . PHE B 1 180 ? -12.445 26.328 -2.531 1 71.81 180 PHE B N 1
ATOM 3612 C CA . PHE B 1 180 ? -13.062 27.109 -1.473 1 71.81 180 PHE B CA 1
ATOM 3613 C C . PHE B 1 180 ? -14.578 27.172 -1.656 1 71.81 180 PHE B C 1
ATOM 3615 O O . PHE B 1 180 ? -15.07 27.188 -2.785 1 71.81 180 PHE B O 1
ATOM 3622 N N . THR B 1 181 ? -15.141 26.984 -0.504 1 75.81 181 THR B N 1
ATOM 3623 C CA . THR B 1 181 ? -16.547 27.328 -0.499 1 75.81 181 THR B CA 1
ATOM 3624 C C . THR B 1 181 ? -16.75 28.781 -0.078 1 75.81 181 THR B C 1
ATOM 3626 O O . THR B 1 181 ? -15.867 29.375 0.538 1 75.81 181 THR B O 1
ATOM 3629 N N . ASP B 1 182 ? -17.859 29.328 -0.368 1 78.69 182 ASP B N 1
ATOM 3630 C CA . ASP B 1 182 ? -18.141 30.734 -0.047 1 78.69 182 ASP B CA 1
ATOM 3631 C C . ASP B 1 182 ? -18.031 30.984 1.456 1 78.69 182 ASP B C 1
ATOM 3633 O O . ASP B 1 182 ? -17.344 31.906 1.892 1 78.69 182 ASP B O 1
ATOM 3637 N N . PRO B 1 183 ? -18.547 30.141 2.24 1 82.88 183 PRO B N 1
ATOM 3638 C CA . PRO B 1 183 ? -18.453 30.391 3.68 1 82.88 183 PRO B CA 1
ATOM 3639 C C . PRO B 1 183 ? -17.016 30.344 4.195 1 82.88 183 PRO B C 1
ATOM 3641 O O . PRO B 1 183 ? -16.641 31.156 5.047 1 82.88 183 PRO B O 1
ATOM 3644 N N . ALA B 1 184 ? -16.281 29.5 3.701 1 86.56 184 ALA B N 1
ATOM 3645 C CA . ALA B 1 184 ? -14.898 29.375 4.148 1 86.56 184 ALA B CA 1
ATOM 3646 C C . ALA B 1 184 ? -14.07 30.578 3.693 1 86.56 184 ALA B C 1
ATOM 3648 O O . ALA B 1 184 ? -13.258 31.094 4.457 1 86.56 184 ALA B O 1
ATOM 3649 N N . GLU B 1 185 ? -14.305 30.969 2.488 1 89 185 GLU B N 1
ATOM 3650 C CA . GLU B 1 185 ? -13.547 32.094 1.971 1 89 185 GLU B CA 1
ATOM 3651 C C . GLU B 1 185 ? -13.891 33.375 2.732 1 89 185 GLU B C 1
ATOM 3653 O O . GLU B 1 185 ? -13 34.188 3.035 1 89 185 GLU B O 1
ATOM 3658 N N . LYS B 1 186 ? -15.117 33.562 2.988 1 91.31 186 LYS B N 1
ATOM 3659 C CA . LYS B 1 186 ? -15.547 34.719 3.766 1 91.31 186 LYS B CA 1
ATOM 3660 C C . LYS B 1 186 ? -14.898 34.719 5.148 1 91.31 186 LYS B C 1
ATOM 3662 O O . LYS B 1 186 ? -14.383 35.75 5.602 1 91.31 186 LYS B O 1
ATOM 3667 N N . LEU B 1 187 ? -14.938 33.562 5.746 1 93.25 187 LEU B N 1
ATOM 3668 C CA . LEU B 1 187 ? -14.344 33.469 7.078 1 93.25 187 LEU B CA 1
ATOM 3669 C C . LEU B 1 187 ? -12.844 33.719 7.027 1 93.25 187 LEU B C 1
ATOM 3671 O O . LEU B 1 187 ? -12.297 34.406 7.902 1 93.25 187 LEU B O 1
ATOM 3675 N N . ARG B 1 188 ? -12.188 33.156 6.047 1 94.38 188 ARG B N 1
ATOM 3676 C CA . ARG B 1 188 ? -10.75 33.375 5.895 1 94.38 188 ARG B CA 1
ATOM 3677 C C . ARG B 1 188 ? -10.398 34.844 5.82 1 94.38 188 ARG B C 1
ATOM 3679 O O . ARG B 1 188 ? -9.477 35.312 6.492 1 94.38 188 ARG B O 1
ATOM 3686 N N . LYS B 1 189 ? -11.219 35.594 5.027 1 94.06 189 LYS B N 1
ATOM 3687 C CA . LYS B 1 189 ? -11.008 37 4.863 1 94.06 189 LYS B CA 1
ATOM 3688 C C . LYS B 1 189 ? -11.289 37.75 6.164 1 94.06 189 LYS B C 1
ATOM 3690 O O . LYS B 1 189 ? -10.539 38.656 6.539 1 94.06 189 LYS B O 1
ATOM 3695 N N . GLU B 1 190 ? -12.281 37.375 6.812 1 95.38 190 GLU B N 1
ATOM 3696 C CA . GLU B 1 190 ? -12.641 37.969 8.086 1 95.38 190 GLU B CA 1
ATOM 3697 C C . GLU B 1 190 ? -11.539 37.781 9.125 1 95.38 190 GLU B C 1
ATOM 3699 O O . GLU B 1 190 ? -11.266 38.688 9.914 1 95.38 190 GLU B O 1
ATOM 3704 N N . LEU B 1 191 ? -10.922 36.625 9.109 1 95.31 191 LEU B N 1
ATOM 3705 C CA . LEU B 1 191 ? -9.875 36.312 10.07 1 95.31 191 LEU B CA 1
ATOM 3706 C C . LEU B 1 191 ? -8.539 36.875 9.641 1 95.31 191 LEU B C 1
ATOM 3708 O O . LEU B 1 191 ? -7.586 36.906 10.422 1 95.31 191 LEU B O 1
ATOM 3712 N N . GLY B 1 192 ? -8.484 37.281 8.367 1 95.56 192 GLY B N 1
ATOM 3713 C CA . GLY B 1 192 ? -7.258 37.875 7.844 1 95.56 192 GLY B CA 1
ATOM 3714 C C . GLY B 1 192 ? -6.16 36.844 7.629 1 95.56 192 GLY B C 1
ATOM 3715 O O . GLY B 1 192 ? -4.98 37.156 7.812 1 95.56 192 GLY B O 1
ATOM 3716 N N . ILE B 1 193 ? -6.555 35.625 7.309 1 96.62 193 ILE B N 1
ATOM 3717 C CA . ILE B 1 193 ? -5.57 34.562 7.098 1 96.62 193 ILE B CA 1
ATOM 3718 C C . ILE B 1 193 ? -5.004 34.688 5.684 1 96.62 193 ILE B C 1
ATOM 3720 O O . ILE B 1 193 ? -5.742 34.531 4.703 1 96.62 193 ILE B O 1
ATOM 3724 N N . PRO B 1 194 ? -3.725 34.906 5.547 1 96.69 194 PRO B N 1
ATOM 3725 C CA . PRO B 1 194 ? -3.137 34.969 4.207 1 96.69 194 PRO B CA 1
ATOM 3726 C C . PRO B 1 194 ? -2.934 33.562 3.604 1 96.69 194 PRO B C 1
ATOM 3728 O O . PRO B 1 194 ? -3.057 32.562 4.309 1 96.69 194 PRO B O 1
ATOM 3731 N N . TYR B 1 195 ? -2.715 33.531 2.281 1 95.25 195 TYR B N 1
ATOM 3732 C CA . TYR B 1 195 ? -2.402 32.281 1.637 1 95.25 195 TYR B CA 1
ATOM 3733 C C . TYR B 1 195 ? -1.378 32.469 0.524 1 95.25 195 TYR B C 1
ATOM 3735 O O . TYR B 1 195 ? -1.227 33.562 -0.006 1 95.25 195 TYR B O 1
ATOM 3743 N N . VAL B 1 196 ? -0.599 31.484 0.339 1 98.06 196 VAL B N 1
ATOM 3744 C CA . VAL B 1 196 ? 0.351 31.359 -0.764 1 98.06 196 VAL B CA 1
ATOM 3745 C C . VAL B 1 196 ? -0.182 30.391 -1.807 1 98.06 196 VAL B C 1
ATOM 3747 O O . VAL B 1 196 ? -0.541 29.25 -1.478 1 98.06 196 VAL B O 1
ATOM 3750 N N . SER B 1 197 ? -0.239 30.797 -3.047 1 97.19 197 SER B N 1
ATOM 3751 C CA . SER B 1 197 ? -0.797 29.984 -4.121 1 97.19 197 SER B CA 1
ATOM 3752 C C . SER B 1 197 ? 0.118 28.812 -4.461 1 97.19 197 SER B C 1
ATOM 3754 O O . SER B 1 197 ? 1.301 28.812 -4.109 1 97.19 197 SER B O 1
ATOM 3756 N N . CYS B 1 198 ? -0.45 27.844 -5.16 1 97.94 198 CYS B N 1
ATOM 3757 C CA . CYS B 1 198 ? 0.347 26.734 -5.645 1 97.94 198 CYS B CA 1
ATOM 3758 C C . CYS B 1 198 ? 1.44 27.203 -6.594 1 97.94 198 CYS B C 1
ATOM 3760 O O . CYS B 1 198 ? 2.58 26.75 -6.516 1 97.94 198 CYS B O 1
ATOM 3762 N N . ASP B 1 199 ? 1.08 28.125 -7.469 1 97.69 199 ASP B N 1
ATOM 3763 C CA . ASP B 1 199 ? 2.045 28.656 -8.43 1 97.69 199 ASP B CA 1
ATOM 3764 C C . ASP B 1 199 ? 3.26 29.25 -7.723 1 97.69 199 ASP B C 1
ATOM 3766 O O . ASP B 1 199 ? 4.402 28.953 -8.086 1 97.69 199 ASP B O 1
ATOM 3770 N N . SER B 1 200 ? 2.992 30.062 -6.746 1 98.19 200 SER B N 1
ATOM 3771 C CA . SER B 1 200 ? 4.066 30.719 -6.004 1 98.19 200 SER B CA 1
ATOM 3772 C C . SER B 1 200 ? 4.898 29.703 -5.223 1 98.19 200 SER B C 1
ATOM 3774 O O . SER B 1 200 ? 6.129 29.734 -5.273 1 98.19 200 SER B O 1
ATOM 3776 N N . ALA B 1 201 ? 4.25 28.828 -4.551 1 98.56 201 ALA B N 1
ATOM 3777 C CA . ALA B 1 201 ? 4.941 27.828 -3.727 1 98.56 201 ALA B CA 1
ATOM 3778 C C . ALA B 1 201 ? 5.742 26.859 -4.594 1 98.56 201 ALA B C 1
ATOM 3780 O O . ALA B 1 201 ? 6.785 26.359 -4.168 1 98.56 201 ALA B O 1
ATOM 3781 N N . ASN B 1 202 ? 5.234 26.578 -5.801 1 98.62 202 ASN B N 1
ATOM 3782 C CA . ASN B 1 202 ? 5.945 25.703 -6.727 1 98.62 202 ASN B CA 1
ATOM 3783 C C . ASN B 1 202 ? 7.203 26.375 -7.273 1 98.62 202 ASN B C 1
ATOM 3785 O O . ASN B 1 202 ? 8.164 25.688 -7.641 1 98.62 202 ASN B O 1
ATOM 3789 N N . LYS B 1 203 ? 7.168 27.656 -7.316 1 98.25 203 LYS B N 1
ATOM 3790 C CA . LYS B 1 203 ? 8.328 28.391 -7.809 1 98.25 203 LYS B CA 1
ATOM 3791 C C . LYS B 1 203 ? 9.43 28.438 -6.758 1 98.25 203 LYS B C 1
ATOM 3793 O O . LYS B 1 203 ? 10.609 28.25 -7.074 1 98.25 203 LYS B O 1
ATOM 3798 N N . SER B 1 204 ? 9.047 28.734 -5.543 1 98.38 204 SER B N 1
ATOM 3799 C CA . SER B 1 204 ? 10.023 28.859 -4.465 1 98.38 204 SER B CA 1
ATOM 3800 C C . SER B 1 204 ? 9.344 28.844 -3.102 1 98.38 204 SER B C 1
ATOM 3802 O O . SER B 1 204 ? 8.219 29.312 -2.961 1 98.38 204 SER B O 1
ATOM 3804 N N . PRO B 1 205 ? 10.109 28.297 -2.131 1 98.5 205 PRO B N 1
ATOM 3805 C CA . PRO B 1 205 ? 9.555 28.344 -0.776 1 98.5 205 PRO B CA 1
ATOM 3806 C C . PRO B 1 205 ? 9.648 29.734 -0.156 1 98.5 205 PRO B C 1
ATOM 3808 O O . PRO B 1 205 ? 9.164 29.953 0.958 1 98.5 205 PRO B O 1
ATOM 3811 N N . ASP B 1 206 ? 10.125 30.703 -0.801 1 98.56 206 ASP B N 1
ATOM 3812 C CA . ASP B 1 206 ? 10.562 31.984 -0.238 1 98.56 206 ASP B CA 1
ATOM 3813 C C . ASP B 1 206 ? 9.391 32.75 0.352 1 98.56 206 ASP B C 1
ATOM 3815 O O . ASP B 1 206 ? 9.523 33.406 1.396 1 98.56 206 ASP B O 1
ATOM 3819 N N . GLU B 1 207 ? 8.328 32.75 -0.333 1 98.69 207 GLU B N 1
ATOM 3820 C CA . GLU B 1 207 ? 7.184 33.5 0.162 1 98.69 207 GLU B CA 1
ATOM 3821 C C . GLU B 1 207 ? 6.734 33 1.528 1 98.69 207 GLU B C 1
ATOM 3823 O O . GLU B 1 207 ? 6.43 33.781 2.422 1 98.69 207 GLU B O 1
ATOM 3828 N N . VAL B 1 208 ? 6.715 31.703 1.685 1 98.81 208 VAL B N 1
ATOM 3829 C CA . VAL B 1 208 ? 6.336 31.094 2.955 1 98.81 208 VAL B CA 1
ATOM 3830 C C . VAL B 1 208 ? 7.395 31.406 4.012 1 98.81 208 VAL B C 1
ATOM 3832 O O . VAL B 1 208 ? 7.07 31.828 5.125 1 98.81 208 VAL B O 1
ATOM 3835 N N . ILE B 1 209 ? 8.656 31.234 3.666 1 98.81 209 ILE B N 1
ATOM 3836 C CA . ILE B 1 209 ? 9.773 31.453 4.582 1 98.81 209 ILE B CA 1
ATOM 3837 C C . ILE B 1 209 ? 9.797 32.906 5.043 1 98.81 209 ILE B C 1
ATOM 3839 O O . ILE B 1 209 ? 9.961 33.188 6.23 1 98.81 209 ILE B O 1
ATOM 3843 N N . ASN B 1 210 ? 9.586 33.75 4.098 1 98.69 210 ASN B N 1
ATOM 3844 C CA . ASN B 1 210 ? 9.57 35.188 4.434 1 98.69 210 ASN B CA 1
ATOM 3845 C C . ASN B 1 210 ? 8.406 35.531 5.352 1 98.69 210 ASN B C 1
ATOM 3847 O O . ASN B 1 210 ? 8.547 36.344 6.266 1 98.69 210 ASN B O 1
ATOM 3851 N N . TRP B 1 211 ? 7.289 34.969 5.074 1 98.69 211 TRP B N 1
ATOM 3852 C CA . TRP B 1 211 ? 6.137 35.188 5.941 1 98.69 211 TRP B CA 1
ATOM 3853 C C . TRP B 1 211 ? 6.438 34.75 7.371 1 98.69 211 TRP B C 1
ATOM 3855 O O . TRP B 1 211 ? 6.109 35.469 8.328 1 98.69 211 TRP B O 1
ATOM 3865 N N . ILE B 1 212 ? 7.055 33.562 7.547 1 98.62 212 ILE B N 1
ATOM 3866 C CA . ILE B 1 212 ? 7.395 33.062 8.875 1 98.62 212 ILE B CA 1
ATOM 3867 C C . ILE B 1 212 ? 8.359 34.031 9.562 1 98.62 212 ILE B C 1
ATOM 3869 O O . ILE B 1 212 ? 8.172 34.375 10.734 1 98.62 212 ILE B O 1
ATOM 3873 N N . LYS B 1 213 ? 9.336 34.469 8.836 1 98.44 213 LYS B N 1
ATOM 3874 C CA . LYS B 1 213 ? 10.289 35.438 9.398 1 98.44 213 LYS B CA 1
ATOM 3875 C C . LYS B 1 213 ? 9.578 36.688 9.898 1 98.44 213 LYS B C 1
ATOM 3877 O O . LYS B 1 213 ? 9.875 37.188 10.992 1 98.44 213 LYS B O 1
ATOM 3882 N N . GLN B 1 214 ? 8.68 37.125 9.133 1 98.06 214 GLN B N 1
ATOM 3883 C CA . GLN B 1 214 ? 7.961 38.344 9.469 1 98.06 214 GLN B CA 1
ATOM 3884 C C . GLN B 1 214 ? 7.051 38.125 10.68 1 98.06 214 GLN B C 1
ATOM 3886 O O . GLN B 1 214 ? 6.812 39.062 11.453 1 98.06 214 GLN B O 1
ATOM 3891 N N . SER B 1 215 ? 6.516 36.938 10.844 1 97 215 SER B N 1
ATOM 3892 C CA . SER B 1 215 ? 5.648 36.656 11.977 1 97 215 SER B CA 1
ATOM 3893 C C . SER B 1 215 ? 6.406 36.75 13.297 1 97 215 SER B C 1
ATOM 3895 O O . SER B 1 215 ? 5.801 36.938 14.352 1 97 215 SER B O 1
ATOM 3897 N N . GLY B 1 216 ? 7.766 36.469 13.273 1 97.5 216 GLY B N 1
ATOM 3898 C CA . GLY B 1 216 ? 8.594 36.5 14.469 1 97.5 216 GLY B CA 1
ATOM 3899 C C . GLY B 1 216 ? 8.492 35.219 15.297 1 97.5 216 GLY B C 1
ATOM 3900 O O . GLY B 1 216 ? 9.078 35.125 16.375 1 97.5 216 GLY B O 1
ATOM 3901 N N . LYS B 1 217 ? 7.723 34.281 14.836 1 98 217 LYS B N 1
ATOM 3902 C CA . LYS B 1 217 ? 7.566 33.031 15.547 1 98 217 LYS B CA 1
ATOM 3903 C C . LYS B 1 217 ? 8.703 32.062 15.211 1 98 217 LYS B C 1
ATOM 3905 O O . LYS B 1 217 ? 9.227 32.062 14.094 1 98 217 LYS B O 1
ATOM 3910 N N . THR B 1 218 ? 9.07 31.234 16.156 1 97.75 218 THR B N 1
ATOM 3911 C CA . THR B 1 218 ? 10.234 30.375 15.961 1 97.75 218 THR B CA 1
ATOM 3912 C C . THR B 1 218 ? 9.828 28.906 15.977 1 97.75 218 THR B C 1
ATOM 3914 O O . THR B 1 218 ? 10.594 28.031 15.539 1 97.75 218 THR B O 1
ATOM 3917 N N . LYS B 1 219 ? 8.656 28.547 16.562 1 98.62 219 LYS B N 1
ATOM 3918 C CA . LYS B 1 219 ? 8.125 27.188 16.609 1 98.62 219 LYS B CA 1
ATOM 3919 C C . LYS B 1 219 ? 7.047 26.984 15.547 1 98.62 219 LYS B C 1
ATOM 3921 O O . LYS B 1 219 ? 6.004 27.625 15.586 1 98.62 219 LYS B O 1
ATOM 3926 N N . ILE B 1 220 ? 7.324 26.062 14.609 1 98.81 220 ILE B N 1
ATOM 3927 C CA . ILE B 1 220 ? 6.457 25.969 13.438 1 98.81 220 ILE B CA 1
ATOM 3928 C C . ILE B 1 220 ? 5.664 24.656 13.484 1 98.81 220 ILE B C 1
ATOM 3930 O O . ILE B 1 220 ? 6.219 23.594 13.781 1 98.81 220 ILE B O 1
ATOM 3934 N N . LEU B 1 221 ? 4.383 24.75 13.344 1 98.81 221 LEU B N 1
ATOM 3935 C CA . LEU B 1 221 ? 3.459 23.641 13.141 1 98.81 221 LEU B CA 1
ATOM 3936 C C . LEU B 1 221 ? 3.057 23.516 11.672 1 98.81 221 LEU B C 1
ATOM 3938 O O . LEU B 1 221 ? 2.602 24.5 11.078 1 98.81 221 LEU B O 1
ATOM 3942 N N . VAL B 1 222 ? 3.234 22.328 11.078 1 98.94 222 VAL B N 1
ATOM 3943 C CA . VAL B 1 222 ? 2.879 22.188 9.672 1 98.94 222 VAL B CA 1
ATOM 3944 C C . VAL B 1 222 ? 1.872 21.047 9.516 1 98.94 222 VAL B C 1
ATOM 3946 O O . VAL B 1 222 ? 2.107 19.922 9.992 1 98.94 222 VAL B O 1
ATOM 3949 N N . HIS B 1 223 ? 0.748 21.359 8.961 1 98.88 223 HIS B N 1
ATOM 3950 C CA . HIS B 1 223 ? -0.197 20.359 8.461 1 98.88 223 HIS B CA 1
ATOM 3951 C C . HIS B 1 223 ? -0.007 20.125 6.965 1 98.88 223 HIS B C 1
ATOM 3953 O O . HIS B 1 223 ? -0.117 21.047 6.164 1 98.88 223 HIS B O 1
ATOM 3959 N N . LEU B 1 224 ? 0.302 18.953 6.637 1 98.81 224 LEU B N 1
ATOM 3960 C CA . LEU B 1 224 ? 0.366 18.594 5.227 1 98.81 224 LEU B CA 1
ATOM 3961 C C . LEU B 1 224 ? -0.758 17.625 4.863 1 98.81 224 LEU B C 1
ATOM 3963 O O . LEU B 1 224 ? -0.7 16.438 5.203 1 98.81 224 LEU B O 1
ATOM 3967 N N . ASP B 1 225 ? -1.745 18.125 4.254 1 98.06 225 ASP B N 1
ATOM 3968 C CA . ASP B 1 225 ? -2.721 17.266 3.586 1 98.06 225 ASP B CA 1
ATOM 3969 C C . ASP B 1 225 ? -2.205 16.812 2.223 1 98.06 225 ASP B C 1
ATOM 3971 O O . ASP B 1 225 ? -1.906 17.641 1.357 1 98.06 225 ASP B O 1
ATOM 3975 N N . LEU B 1 226 ? -2.221 15.594 1.998 1 97.75 226 LEU B N 1
ATOM 3976 C CA . LEU B 1 226 ? -1.646 15.055 0.771 1 97.75 226 LEU B CA 1
ATOM 3977 C C . LEU B 1 226 ? -2.479 15.453 -0.442 1 97.75 226 LEU B C 1
ATOM 3979 O O . LEU B 1 226 ? -2.01 15.367 -1.579 1 97.75 226 LEU B O 1
ATOM 3983 N N . ASP B 1 227 ? -3.709 15.938 -0.252 1 96.19 227 ASP B N 1
ATOM 3984 C CA . ASP B 1 227 ? -4.512 16.375 -1.387 1 96.19 227 ASP B CA 1
ATOM 3985 C C . ASP B 1 227 ? -4.012 17.719 -1.927 1 96.19 227 ASP B C 1
ATOM 3987 O O . ASP B 1 227 ? -4.484 18.188 -2.965 1 96.19 227 ASP B O 1
ATOM 3991 N N . ALA B 1 228 ? -2.975 18.312 -1.248 1 97.5 228 ALA B N 1
ATOM 3992 C CA . ALA B 1 228 ? -2.344 19.531 -1.75 1 97.5 228 ALA B CA 1
ATOM 3993 C C . ALA B 1 228 ? -1.47 19.234 -2.965 1 97.5 228 ALA B C 1
ATOM 3995 O O . ALA B 1 228 ? -1.13 20.141 -3.73 1 97.5 228 ALA B O 1
ATOM 3996 N N . LEU B 1 229 ? -1.106 18.016 -3.125 1 97.81 229 LEU B N 1
ATOM 3997 C CA . LEU B 1 229 ? -0.18 17.625 -4.18 1 97.81 229 LEU B CA 1
ATOM 3998 C C . LEU B 1 229 ? -0.881 17.594 -5.535 1 97.81 229 LEU B C 1
ATOM 4000 O O . LEU B 1 229 ? -2.076 17.297 -5.613 1 97.81 229 LEU B O 1
ATOM 4004 N N . GLU B 1 230 ? -0.113 17.922 -6.516 1 97.5 230 GLU B N 1
ATOM 4005 C CA . GLU B 1 230 ? -0.576 17.703 -7.883 1 97.5 230 GLU B CA 1
ATOM 4006 C C . GLU B 1 230 ? -0.842 16.219 -8.156 1 97.5 230 GLU B C 1
ATOM 4008 O O . GLU B 1 230 ? 0.08 15.406 -8.125 1 97.5 230 GLU B O 1
ATOM 4013 N N . PRO B 1 231 ? -2.09 15.859 -8.477 1 95.12 231 PRO B N 1
ATOM 4014 C CA . PRO B 1 231 ? -2.434 14.445 -8.594 1 95.12 231 PRO B CA 1
ATOM 4015 C C . PRO B 1 231 ? -1.732 13.766 -9.766 1 95.12 231 PRO B C 1
ATOM 4017 O O . PRO B 1 231 ? -1.475 12.555 -9.719 1 95.12 231 PRO B O 1
ATOM 4020 N N . LYS B 1 232 ? -1.337 14.477 -10.797 1 94.06 232 LYS B N 1
ATOM 4021 C CA . LYS B 1 232 ? -0.625 13.891 -11.93 1 94.06 232 LYS B CA 1
ATOM 4022 C C . LYS B 1 232 ? 0.775 13.438 -11.523 1 94.06 232 LYS B C 1
ATOM 4024 O O . LYS B 1 232 ? 1.341 12.531 -12.133 1 94.06 232 LYS B O 1
ATOM 4029 N N . ASP B 1 233 ? 1.287 14.148 -10.484 1 94.81 233 ASP B N 1
ATOM 4030 C CA . ASP B 1 233 ? 2.621 13.812 -10 1 94.81 233 ASP B CA 1
ATOM 4031 C C . ASP B 1 233 ? 2.564 12.68 -8.977 1 94.81 233 ASP B C 1
ATOM 4033 O O . ASP B 1 233 ? 3.395 11.766 -9 1 94.81 233 ASP B O 1
ATOM 4037 N N . LEU B 1 234 ? 1.651 12.711 -8.125 1 94.69 234 LEU B N 1
ATOM 4038 C CA . LEU B 1 234 ? 1.47 11.742 -7.047 1 94.69 234 LEU B CA 1
ATOM 4039 C C . LEU B 1 234 ? 0.042 11.781 -6.512 1 94.69 234 LEU B C 1
ATOM 4041 O O . LEU B 1 234 ? -0.357 12.758 -5.867 1 94.69 234 LEU B O 1
ATOM 4045 N N . TRP B 1 235 ? -0.634 10.742 -6.77 1 92.81 235 TRP B N 1
ATOM 4046 C CA . TRP B 1 235 ? -2.029 10.688 -6.344 1 92.81 235 TRP B CA 1
ATOM 4047 C C . TRP B 1 235 ? -2.215 9.664 -5.223 1 92.81 235 TRP B C 1
ATOM 4049 O O . TRP B 1 235 ? -2.506 8.492 -5.48 1 92.81 235 TRP B O 1
ATOM 4059 N N . VAL B 1 236 ? -2.146 10.164 -3.955 1 94.31 236 VAL B N 1
ATOM 4060 C CA . VAL B 1 236 ? -2.191 9.273 -2.797 1 94.31 236 VAL B CA 1
ATOM 4061 C C . VAL B 1 236 ? -3.25 9.758 -1.811 1 94.31 236 VAL B C 1
ATOM 4063 O O . VAL B 1 236 ? -3.256 9.352 -0.646 1 94.31 236 VAL B O 1
ATOM 4066 N N . ALA B 1 237 ? -4.102 10.68 -2.252 1 93.38 237 ALA B N 1
ATOM 4067 C CA . ALA B 1 237 ? -5.223 11.211 -1.476 1 93.38 237 ALA B CA 1
ATOM 4068 C C . ALA B 1 237 ? -6.547 10.977 -2.195 1 93.38 237 ALA B C 1
ATOM 4070 O O . ALA B 1 237 ? -6.566 10.555 -3.354 1 93.38 237 ALA B O 1
ATOM 4071 N N . LEU B 1 238 ? -7.625 11.156 -1.501 1 89.25 238 LEU B N 1
ATOM 4072 C CA . LEU B 1 238 ? -8.945 11.047 -2.119 1 89.25 238 LEU B CA 1
ATOM 4073 C C . LEU B 1 238 ? -9.195 12.211 -3.072 1 89.25 238 LEU B C 1
ATOM 4075 O O . LEU B 1 238 ? -9.758 12.023 -4.156 1 89.25 238 LEU B O 1
ATOM 4079 N N . GLY B 1 239 ? -8.758 13.359 -2.607 1 85.25 239 GLY B N 1
ATOM 4080 C CA . GLY B 1 239 ? -8.898 14.523 -3.463 1 85.25 239 GLY B CA 1
ATOM 4081 C C . GLY B 1 239 ? -8.039 14.453 -4.711 1 85.25 239 GLY B C 1
ATOM 4082 O O . GLY B 1 239 ? -6.973 13.836 -4.707 1 85.25 239 GLY B O 1
ATOM 4083 N N . ASN B 1 240 ? -8.508 15.086 -5.801 1 86.31 240 ASN B N 1
ATOM 4084 C CA . ASN B 1 240 ? -7.793 15.039 -7.074 1 86.31 240 ASN B CA 1
ATOM 4085 C C . ASN B 1 240 ? -7.848 16.375 -7.801 1 86.31 240 ASN B C 1
ATOM 4087 O O . ASN B 1 240 ? -7.836 16.422 -9.031 1 86.31 240 ASN B O 1
ATOM 4091 N N . ASP B 1 241 ? -7.938 17.391 -6.996 1 89.31 241 ASP B N 1
ATOM 4092 C CA . ASP B 1 241 ? -7.977 18.719 -7.605 1 89.31 241 ASP B CA 1
ATOM 4093 C C . ASP B 1 241 ? -6.699 19 -8.391 1 89.31 241 ASP B C 1
ATOM 4095 O O . ASP B 1 241 ? -5.594 18.891 -7.848 1 89.31 241 ASP B O 1
ATOM 4099 N N . PRO B 1 242 ? -6.816 19.453 -9.641 1 94.19 242 PRO B N 1
ATOM 4100 C CA . PRO B 1 242 ? -5.625 19.672 -10.469 1 94.19 242 PRO B CA 1
ATOM 4101 C C . PRO B 1 242 ? -4.867 20.938 -10.102 1 94.19 242 PRO B C 1
ATOM 4103 O O . PRO B 1 242 ? -5.355 21.734 -9.305 1 94.19 242 PRO B O 1
ATOM 4106 N N . ASN B 1 243 ? -3.672 21.094 -10.625 1 96.19 243 ASN B N 1
ATOM 4107 C CA . ASN B 1 243 ? -2.826 22.281 -10.5 1 96.19 243 ASN B CA 1
ATOM 4108 C C . ASN B 1 243 ? -2.404 22.516 -9.047 1 96.19 243 ASN B C 1
ATOM 4110 O O . ASN B 1 243 ? -2.51 23.625 -8.531 1 96.19 243 ASN B O 1
ATOM 4114 N N . GLY B 1 244 ? -2.02 21.359 -8.453 1 97.75 244 GLY B N 1
ATOM 4115 C CA . GLY B 1 244 ? -1.566 21.422 -7.078 1 97.75 244 GLY B CA 1
ATOM 4116 C C . GLY B 1 244 ? -0.066 21.609 -6.953 1 97.75 244 GLY B C 1
ATOM 4117 O O . GLY B 1 244 ? 0.587 22.078 -7.883 1 97.75 244 GLY B O 1
ATOM 4118 N N . LEU B 1 245 ? 0.442 21.391 -5.781 1 98.56 245 LEU B N 1
ATOM 4119 C CA . LEU B 1 245 ? 1.861 21.516 -5.469 1 98.56 245 LEU B CA 1
ATOM 4120 C C . LEU B 1 245 ? 2.637 20.297 -5.973 1 98.56 245 LEU B C 1
ATOM 4122 O O . LEU B 1 245 ? 2.174 19.172 -5.836 1 98.56 245 LEU B O 1
ATOM 4126 N N . HIS B 1 246 ? 3.746 20.562 -6.559 1 98.31 246 HIS B N 1
ATOM 4127 C CA . HIS B 1 246 ? 4.621 19.438 -6.891 1 98.31 246 HIS B CA 1
ATOM 4128 C C 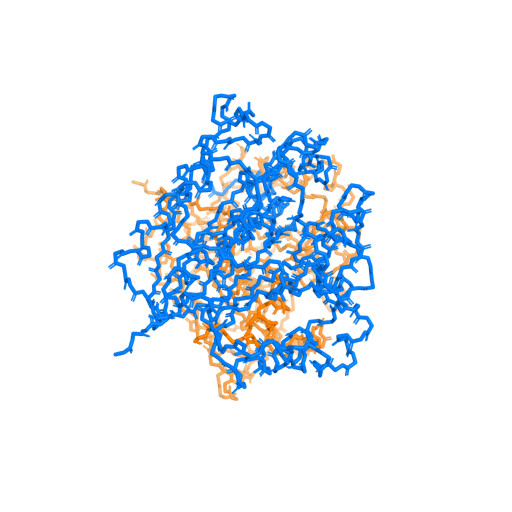. HIS B 1 246 ? 5.227 18.828 -5.637 1 98.31 246 HIS B C 1
ATOM 4130 O O . HIS B 1 246 ? 5.609 19.531 -4.711 1 98.31 246 HIS B O 1
ATOM 4136 N N . PRO B 1 247 ? 5.285 17.516 -5.641 1 97.88 247 PRO B N 1
ATOM 4137 C CA . PRO B 1 247 ? 5.895 16.875 -4.473 1 97.88 247 PRO B CA 1
ATOM 4138 C C . PRO B 1 247 ? 7.273 17.438 -4.137 1 97.88 247 PRO B C 1
ATOM 4140 O O . PRO B 1 247 ? 7.586 17.656 -2.965 1 97.88 247 PRO B O 1
ATOM 4143 N N . SER B 1 248 ? 8.031 17.688 -5.137 1 97.81 248 SER B N 1
ATOM 4144 C CA . SER B 1 248 ? 9.375 18.219 -4.91 1 97.81 248 SER B CA 1
ATOM 4145 C C . SER B 1 248 ? 9.312 19.594 -4.258 1 97.81 248 SER B C 1
ATOM 4147 O O . SER B 1 248 ? 10.156 19.938 -3.426 1 97.81 248 SER B O 1
ATOM 4149 N N . SER B 1 249 ? 8.344 20.406 -4.621 1 98.69 249 SER B N 1
ATOM 4150 C CA . SER B 1 249 ? 8.18 21.734 -4.043 1 98.69 249 SER B CA 1
ATOM 4151 C C . SER B 1 249 ? 7.785 21.656 -2.572 1 98.69 249 SER B C 1
ATOM 4153 O O . SER B 1 249 ? 8.258 22.453 -1.754 1 98.69 249 SER B O 1
ATOM 4155 N N . VAL B 1 250 ? 6.926 20.719 -2.283 1 98.81 250 VAL B N 1
ATOM 4156 C CA . VAL B 1 250 ? 6.512 20.516 -0.898 1 98.81 250 VAL B CA 1
ATOM 4157 C C . VAL B 1 250 ? 7.711 20.078 -0.057 1 98.81 250 VAL B C 1
ATOM 4159 O O . VAL B 1 250 ? 7.926 20.594 1.043 1 98.81 250 VAL B O 1
ATOM 4162 N N . ALA B 1 251 ? 8.445 19.141 -0.589 1 98.62 251 ALA B N 1
ATOM 4163 C CA . ALA B 1 251 ? 9.641 18.672 0.113 1 98.62 251 ALA B CA 1
ATOM 4164 C C . ALA B 1 251 ? 10.617 19.828 0.348 1 98.62 251 ALA B C 1
ATOM 4166 O O . ALA B 1 251 ? 11.148 19.984 1.45 1 98.62 251 ALA B O 1
ATOM 4167 N N . LYS B 1 252 ? 10.812 20.594 -0.672 1 98.56 252 LYS B N 1
ATOM 4168 C CA . LYS B 1 252 ? 11.695 21.75 -0.563 1 98.56 252 LYS B CA 1
ATOM 4169 C C . LYS B 1 252 ? 11.195 22.734 0.504 1 98.56 252 LYS B C 1
ATOM 4171 O O . LYS B 1 252 ? 11.984 23.234 1.308 1 98.56 252 LYS B O 1
ATOM 4176 N N . LEU B 1 253 ? 9.961 22.984 0.487 1 98.81 253 LEU B N 1
ATOM 4177 C CA . LEU B 1 253 ? 9.352 23.906 1.444 1 98.81 253 LEU B CA 1
ATOM 4178 C C . LEU B 1 253 ? 9.547 23.406 2.873 1 98.81 253 LEU B C 1
ATOM 4180 O O . LEU B 1 253 ? 10.008 24.156 3.736 1 98.81 253 LEU B O 1
ATOM 4184 N N . LEU B 1 254 ? 9.219 22.156 3.135 1 98.81 254 LEU B N 1
ATOM 4185 C CA . LEU B 1 254 ? 9.289 21.594 4.48 1 98.81 254 LEU B CA 1
ATOM 4186 C C . LEU B 1 254 ? 10.734 21.531 4.969 1 98.81 254 LEU B C 1
ATOM 4188 O O . LEU B 1 254 ? 11.008 21.797 6.145 1 98.81 254 LEU B O 1
ATOM 4192 N N . ASN B 1 255 ? 11.617 21.188 4.102 1 98.69 255 ASN B N 1
ATOM 4193 C CA . ASN B 1 255 ? 13.023 21.172 4.477 1 98.69 255 ASN B CA 1
ATOM 4194 C C . ASN B 1 255 ? 13.547 22.578 4.777 1 98.69 255 ASN B C 1
ATOM 4196 O O . ASN B 1 255 ? 14.352 22.766 5.691 1 98.69 255 ASN B O 1
ATOM 4200 N N . ALA B 1 256 ? 13.117 23.531 3.938 1 98.69 256 ALA B N 1
ATOM 4201 C CA . ALA B 1 256 ? 13.5 24.922 4.203 1 98.69 256 ALA B CA 1
ATOM 4202 C C . ALA B 1 256 ? 13.008 25.375 5.574 1 98.69 256 ALA B C 1
ATOM 4204 O O . ALA B 1 256 ? 13.75 26 6.332 1 98.69 256 ALA B O 1
ATOM 4205 N N . ILE B 1 257 ? 11.781 25.062 5.922 1 98.69 257 ILE B N 1
ATOM 4206 C CA . ILE B 1 257 ? 11.219 25.406 7.219 1 98.69 257 ILE B CA 1
ATOM 4207 C C . ILE B 1 257 ? 12.031 24.75 8.328 1 98.69 257 ILE B C 1
ATOM 4209 O O . ILE B 1 257 ? 12.422 25.406 9.297 1 98.69 257 ILE B O 1
ATOM 4213 N N . SER B 1 258 ? 12.297 23.453 8.148 1 98.12 258 SER B N 1
ATOM 4214 C CA . SER B 1 258 ? 13.008 22.688 9.164 1 98.12 258 SER B CA 1
ATOM 4215 C C . SER B 1 258 ? 14.43 23.203 9.359 1 98.12 258 SER B C 1
ATOM 4217 O O . SER B 1 258 ? 14.969 23.141 10.469 1 98.12 258 SER B O 1
ATOM 4219 N N . LYS B 1 259 ? 15.008 23.688 8.336 1 97.56 259 LYS B N 1
ATOM 4220 C CA . LYS B 1 259 ? 16.375 24.188 8.398 1 97.56 259 LYS B CA 1
ATOM 4221 C C . LYS B 1 259 ? 16.438 25.547 9.078 1 97.56 259 LYS B C 1
ATOM 4223 O O . LYS B 1 259 ? 17.359 25.812 9.852 1 97.56 259 LYS B O 1
ATOM 4228 N N . GLU B 1 260 ? 15.492 26.375 8.836 1 97.88 260 GLU B N 1
ATOM 4229 C CA . GLU B 1 260 ? 15.578 27.766 9.25 1 97.88 260 GLU B CA 1
ATOM 4230 C C . GLU B 1 260 ? 14.859 28 10.578 1 97.88 260 GLU B C 1
ATOM 4232 O O . GLU B 1 260 ? 15.133 28.984 11.273 1 97.88 260 GLU B O 1
ATOM 4237 N N . PHE B 1 261 ? 1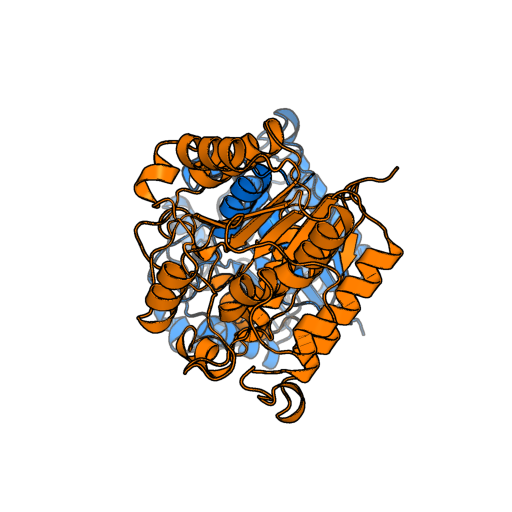3.891 27.203 10.922 1 98.19 261 PHE B N 1
ATOM 4238 C CA . PHE B 1 261 ? 13.078 27.344 12.125 1 98.19 261 PHE B CA 1
ATOM 4239 C C . PHE B 1 261 ? 12.992 26.031 12.883 1 98.19 261 PHE B C 1
ATOM 4241 O O . PHE B 1 261 ? 13.562 25.016 12.453 1 98.19 261 PHE B O 1
ATOM 4248 N N . ASP B 1 262 ? 12.359 26.031 14.039 1 98 262 ASP B N 1
ATOM 4249 C CA . ASP B 1 262 ? 12.125 24.812 14.805 1 98 262 ASP B CA 1
ATOM 4250 C C . ASP B 1 262 ? 10.789 24.172 14.422 1 98 262 ASP B C 1
ATOM 4252 O O . ASP B 1 262 ? 9.734 24.562 14.938 1 98 262 ASP B O 1
ATOM 4256 N N . LEU B 1 263 ? 10.82 23.25 13.5 1 98.44 263 LEU B N 1
ATOM 4257 C CA . LEU B 1 263 ? 9.633 22.5 13.133 1 98.44 263 LEU B CA 1
ATOM 4258 C C . LEU B 1 263 ? 9.242 21.516 14.234 1 98.44 263 LEU B C 1
ATOM 4260 O O . LEU B 1 263 ? 9.75 20.406 14.281 1 98.44 263 LEU B O 1
ATOM 4264 N N . VAL B 1 264 ? 8.312 21.922 15.055 1 98.06 264 VAL B N 1
ATOM 4265 C CA . VAL B 1 264 ? 8.086 21.172 16.281 1 98.06 264 VAL B CA 1
ATOM 4266 C C . VAL B 1 264 ? 6.949 20.172 16.078 1 98.06 264 VAL B C 1
ATOM 4268 O O . VAL B 1 264 ? 6.809 19.219 16.859 1 98.06 264 VAL B O 1
ATOM 4271 N N . ALA B 1 265 ? 6.117 20.391 15.062 1 98.5 265 ALA B N 1
ATOM 4272 C CA . ALA B 1 265 ? 5.07 19.438 14.727 1 98.5 265 ALA B CA 1
ATOM 4273 C C . ALA B 1 265 ? 4.844 19.375 13.219 1 98.5 265 ALA B C 1
ATOM 4275 O O . ALA B 1 265 ? 4.711 20.406 12.562 1 98.5 265 ALA B O 1
ATOM 4276 N N . LEU B 1 266 ? 4.859 18.219 12.664 1 98.62 266 LEU B N 1
ATOM 4277 C CA . LEU B 1 266 ? 4.555 17.938 11.266 1 98.62 266 LEU B CA 1
ATOM 4278 C C . LEU B 1 266 ? 3.543 16.812 11.141 1 98.62 266 LEU B C 1
ATOM 4280 O O . LEU B 1 266 ? 3.752 15.727 11.688 1 98.62 266 LEU B O 1
ATOM 4284 N N . THR B 1 267 ? 2.455 17.078 10.508 1 98.56 267 THR B N 1
ATOM 4285 C CA . THR B 1 267 ? 1.438 16.062 10.25 1 98.56 267 THR B CA 1
ATOM 4286 C C . THR B 1 267 ? 1.361 15.734 8.766 1 98.56 267 THR B C 1
ATOM 4288 O O . THR B 1 267 ? 1.334 16.641 7.926 1 98.56 267 THR B O 1
ATOM 4291 N N . ILE B 1 268 ? 1.403 14.5 8.461 1 98.25 268 ILE B N 1
ATOM 4292 C CA . ILE B 1 268 ? 1.014 14.008 7.145 1 98.25 268 ILE B CA 1
ATOM 4293 C C . ILE B 1 268 ? -0.395 13.422 7.211 1 98.25 268 ILE B C 1
ATOM 4295 O O . ILE B 1 268 ? -0.638 12.453 7.934 1 98.25 268 ILE B O 1
ATOM 4299 N N . ALA B 1 269 ? -1.31 14.016 6.414 1 97.56 269 ALA B N 1
ATOM 4300 C CA . ALA B 1 269 ? -2.707 13.609 6.559 1 97.56 269 ALA B CA 1
ATOM 4301 C C . ALA B 1 269 ? -3.309 13.219 5.211 1 97.56 269 ALA B C 1
ATOM 4303 O O . ALA B 1 269 ? -2.77 13.57 4.156 1 97.56 269 ALA B O 1
ATOM 4304 N N . GLU B 1 270 ? -4.281 12.406 5.305 1 96.19 270 GLU B N 1
ATOM 4305 C CA . GLU B 1 270 ? -5.234 12.008 4.277 1 96.19 270 GLU B CA 1
ATOM 4306 C C . GLU B 1 270 ? -4.574 11.117 3.23 1 96.19 270 GLU B C 1
ATOM 4308 O O . GLU B 1 270 ? -4.844 11.242 2.035 1 96.19 270 GLU B O 1
ATOM 4313 N N . PRO B 1 271 ? -3.658 10.32 3.646 1 96.31 271 PRO B N 1
ATOM 4314 C CA . PRO B 1 271 ? -3.326 9.25 2.703 1 96.31 271 PRO B CA 1
ATOM 4315 C C . PRO B 1 271 ? -4.516 8.344 2.402 1 96.31 271 PRO B C 1
ATOM 4317 O O . PRO B 1 271 ? -5.207 7.895 3.324 1 96.31 271 PRO B O 1
ATOM 4320 N N . PHE B 1 272 ? -4.793 8.195 1.224 1 94.25 272 PHE B N 1
ATOM 4321 C CA . PHE B 1 272 ? -5.918 7.355 0.825 1 94.25 272 PHE B CA 1
ATOM 4322 C C . PHE B 1 272 ? -5.523 6.426 -0.316 1 94.25 272 PHE B C 1
ATOM 4324 O O . PHE B 1 272 ? -5.609 6.801 -1.487 1 94.25 272 PHE B O 1
ATOM 4331 N N . PRO B 1 273 ? -5.152 5.176 0.022 1 92.5 273 PRO B N 1
ATOM 4332 C CA . PRO B 1 273 ? -4.652 4.23 -0.98 1 92.5 273 PRO B CA 1
ATOM 4333 C C . PRO B 1 273 ? -5.77 3.516 -1.731 1 92.5 273 PRO B C 1
ATOM 4335 O O . PRO B 1 273 ? -5.98 2.314 -1.538 1 92.5 273 PRO B O 1
ATOM 4338 N N . ARG B 1 274 ? -6.391 4.199 -2.645 1 89.94 274 ARG B N 1
ATOM 4339 C CA . ARG B 1 274 ? -7.57 3.713 -3.357 1 89.94 274 ARG B CA 1
ATOM 4340 C C . ARG B 1 274 ? -7.285 2.383 -4.047 1 89.94 274 ARG B C 1
ATOM 4342 O O . ARG B 1 274 ? -8.07 1.439 -3.936 1 89.94 274 ARG B O 1
ATOM 4349 N N . GLU B 1 275 ? -6.191 2.303 -4.742 1 89.38 275 GLU B N 1
ATOM 4350 C CA . GLU B 1 275 ? -5.871 1.089 -5.488 1 89.38 275 GLU B CA 1
ATOM 4351 C C . GLU B 1 275 ? -5.625 -0.087 -4.547 1 89.38 275 GLU B C 1
ATOM 4353 O O . GLU B 1 275 ? -5.992 -1.223 -4.855 1 89.38 275 GLU B O 1
ATOM 4358 N N . GLN B 1 276 ? -5.023 0.198 -3.457 1 92.88 276 GLN B N 1
ATOM 4359 C CA . GLN B 1 276 ? -4.773 -0.852 -2.475 1 92.88 276 GLN B CA 1
ATOM 4360 C C . GLN B 1 276 ? -6.074 -1.314 -1.822 1 92.88 276 GLN B C 1
ATOM 4362 O O . GLN B 1 276 ? -6.211 -2.484 -1.461 1 92.88 276 GLN B O 1
ATOM 4367 N N . MET B 1 277 ? -7.043 -0.379 -1.689 1 92.94 277 MET B N 1
ATOM 4368 C CA . MET B 1 277 ? -8.352 -0.767 -1.177 1 92.94 277 MET B CA 1
ATOM 4369 C C . MET B 1 277 ? -9.055 -1.726 -2.137 1 92.94 277 MET B C 1
ATOM 4371 O O . MET B 1 277 ? -9.648 -2.715 -1.707 1 92.94 277 MET B O 1
ATOM 4375 N N . LYS B 1 278 ? -8.945 -1.418 -3.41 1 92.5 278 LYS B N 1
ATOM 4376 C CA . LYS B 1 278 ? -9.5 -2.318 -4.418 1 92.5 278 LYS B CA 1
ATOM 4377 C C . LYS B 1 278 ? -8.781 -3.666 -4.402 1 92.5 278 LYS B C 1
ATOM 4379 O O . LYS B 1 278 ? -9.422 -4.715 -4.492 1 92.5 278 LYS B O 1
ATOM 4384 N N . PHE B 1 279 ? -7.488 -3.555 -4.32 1 95.44 279 PHE B N 1
ATOM 4385 C CA . PHE B 1 279 ? -6.668 -4.758 -4.266 1 95.44 279 PHE B CA 1
ATOM 4386 C C . PHE B 1 279 ? -7.07 -5.637 -3.088 1 95.44 279 PHE B C 1
ATOM 4388 O O . PHE B 1 279 ? -7.207 -6.852 -3.232 1 95.44 279 PHE B O 1
ATOM 4395 N N . ARG B 1 280 ? -7.27 -5.016 -1.962 1 94.44 280 ARG B N 1
ATOM 4396 C CA . ARG B 1 280 ? -7.703 -5.742 -0.771 1 94.44 280 ARG B CA 1
ATOM 4397 C C . ARG B 1 280 ? -9.016 -6.477 -1.021 1 94.44 280 ARG B C 1
ATOM 4399 O O . ARG B 1 280 ? -9.156 -7.645 -0.657 1 94.44 280 ARG B O 1
ATOM 4406 N N . SER B 1 281 ? -9.977 -5.758 -1.601 1 94 281 SER B N 1
ATOM 4407 C CA . SER B 1 281 ? -11.266 -6.363 -1.909 1 94 281 SER B CA 1
ATOM 4408 C C . SER B 1 281 ? -11.109 -7.59 -2.803 1 94 281 SER B C 1
ATOM 4410 O O . SER B 1 281 ? -11.75 -8.617 -2.578 1 94 281 SER B O 1
ATOM 4412 N N . PHE B 1 282 ? -10.25 -7.512 -3.777 1 96.81 282 PHE B N 1
ATOM 4413 C CA . PHE B 1 282 ? -9.969 -8.625 -4.672 1 96.81 282 PHE B CA 1
ATOM 4414 C C . PHE B 1 282 ? -9.352 -9.789 -3.908 1 96.81 282 PHE B C 1
ATOM 4416 O O . PHE B 1 282 ? -9.812 -10.93 -4.02 1 96.81 282 PHE B O 1
ATOM 4423 N N . LEU B 1 283 ? -8.328 -9.492 -3.117 1 96.75 283 LEU B N 1
ATOM 4424 C CA . LEU B 1 283 ? -7.629 -10.523 -2.357 1 96.75 283 LEU B CA 1
ATOM 4425 C C . LEU B 1 283 ? -8.586 -11.258 -1.426 1 96.75 283 LEU B C 1
ATOM 4427 O O . LEU B 1 283 ? -8.469 -12.469 -1.243 1 96.75 283 LEU B O 1
ATOM 4431 N N . GLU B 1 284 ? -9.516 -10.547 -0.871 1 94.19 284 GLU B N 1
ATOM 4432 C CA . GLU B 1 284 ? -10.461 -11.133 0.073 1 94.19 284 GLU B CA 1
ATOM 4433 C C . GLU B 1 284 ? -11.375 -12.141 -0.614 1 94.19 284 GLU B C 1
ATOM 4435 O O . GLU B 1 284 ? -11.977 -12.992 0.047 1 94.19 284 GLU B O 1
ATOM 4440 N N . GLU B 1 285 ? -1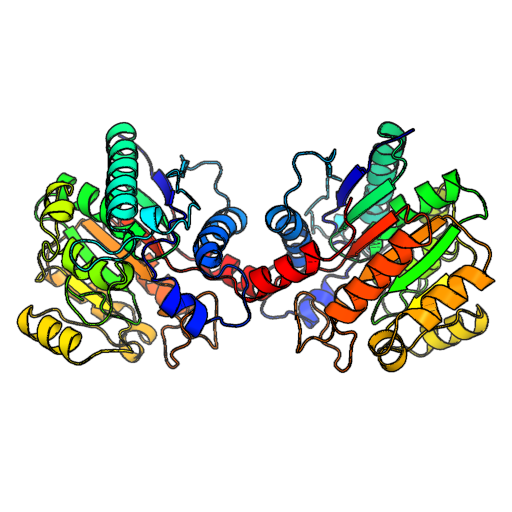1.547 -12 -1.922 1 95.75 285 GLU B N 1
ATOM 4441 C CA . GLU B 1 285 ? -12.406 -12.906 -2.68 1 95.75 285 GLU B CA 1
ATOM 4442 C C . GLU B 1 285 ? -11.664 -14.195 -3.047 1 95.75 285 GLU B C 1
ATOM 4444 O O . GLU B 1 285 ? -12.273 -15.156 -3.518 1 95.75 285 GLU B O 1
ATOM 4449 N N . LEU B 1 286 ? -10.375 -14.258 -2.9 1 97 286 LEU B N 1
ATOM 4450 C CA . LEU B 1 286 ? -9.578 -15.422 -3.271 1 97 286 LEU B CA 1
ATOM 4451 C C . LEU B 1 286 ? -9.594 -16.469 -2.164 1 97 286 LEU B C 1
ATOM 4453 O O . LEU B 1 286 ? -9.828 -16.141 -0.999 1 97 286 LEU B O 1
ATOM 4457 N N . PRO B 1 287 ? -9.414 -17.672 -2.5 1 95.44 287 PRO B N 1
ATOM 4458 C CA . PRO B 1 287 ? -9.336 -18.734 -1.499 1 95.44 287 PRO B CA 1
ATOM 4459 C C . PRO B 1 287 ? -7.957 -18.859 -0.859 1 95.44 287 PRO B C 1
ATOM 4461 O O . PRO B 1 287 ? -7.234 -19.828 -1.118 1 95.44 287 PRO B O 1
ATOM 4464 N N . LEU B 1 288 ? -7.609 -17.953 -0.028 1 90.19 288 LEU B N 1
ATOM 4465 C CA . LEU B 1 288 ? -6.289 -17.875 0.588 1 90.19 288 LEU B CA 1
ATOM 4466 C C . LEU B 1 288 ? -6.246 -18.688 1.879 1 90.19 288 LEU B C 1
ATOM 4468 O O . LEU B 1 288 ? -5.305 -18.562 2.666 1 90.19 288 LEU B O 1
ATOM 4472 N N . LYS B 1 289 ? -7.176 -19.656 2.236 1 82.38 289 LYS B N 1
ATOM 4473 C CA . LYS B 1 289 ? -7.234 -20.453 3.463 1 82.38 289 LYS B CA 1
ATOM 4474 C C . LYS B 1 289 ? -7.25 -21.938 3.156 1 82.38 289 LYS B C 1
ATOM 4476 O O . LYS B 1 289 ? -7.715 -22.359 2.092 1 82.38 289 LYS B O 1
#

Radius of gyration: 26.48 Å; Cα contacts (8 Å, |Δi|>4): 1293; chains: 2; bounding box: 54×76×60 Å